Protein AF-A0A929A917-F1 (afdb_monomer_lite)

Foldseek 3Di:
DPQQQKKKWQFDPLLVVLCVVLQKDKAKFQPFHQDPRITIWHWDWWFADPVVRWIKTWTAIWMWIDDDQKIKTWGGWMWGPLDPFTFIWTWIDILQRTQDTDRFWTWDDWDWDWDDDDQKIKTKTWFIFTWGAQVNQLVVCVRSVHNSGHGRHGRGIMIGTFMARNQQRITDDPPPPPRPDDDWKKKFQFDPVQVVLCVVLVKDKDKFQPWDQDPRMTIWIWDAKGADVVVRWIKTWTAIWMWIDDDQKIKTWGTWIFTCSPQGTFIWTWIDISNHTDDTDGFWHWDFPDWDWDDDPFWIWIKTFFIWTWGAQVNQVVVCVRSVHNRGHTRHTGGGMIIGITHGGDDDDDDDDDDDDDDDDDADPAPFFKKKWQFDPQQVVLCVVLVKDKAKFDPWGQDPRMIMWAWQAKEADPVVGWIKTWTAIWMWIDHDQKIKTWGTWIWTPQDDFTFIWTWIDISQRTADIDGFWGKRFNDWDWDDDPWWIWTWTWFIWTFGAQVNQVVVCVRSVHNSHHGRHTGGGMITGGTYGFLAPDDDDDDDPPDDPDDDDDDDDPPDDDPPPPDQGKWKWDQAWKKKWQFDPLNVVLLVVLQKDKAKFQPWHQDPRITIWGWGIWIDDPVVRWIKTWTAIFMWIDDDQKIKTWGTWIFGPNDDFTFIWTWIDINRGTNDTDRFWGWDFPDWDWDDDPPWIKIKTFFIWTFGAQVNQVVVCVRSVHNRGHGRHTGGTMITTITID

Radius of gyration: 29.8 Å; chains: 1; bounding box: 70×71×94 Å

Sequence (733 aa):
MSTSNVTSVALSSEFVDALTLLDVEASGFGGTEIVDGVADFGITGGAIDLDDTSLEVIHSGGLTFQAGETAVDLTDFVISNLGDRALLSGVIAVNDNVLARLPLFELAGGDLAAAEEGDLTTIDLTDVDVNLTPISAIALNLVFGVTAFSSGFTIGTAAVDTAVDTATEDILLGATAAAEQPSGATTVAFSTALVEALDSLGVQVEGFGGTAIEDGAAAFQITGGAADLEDTQVEITHAGGLTFSAGDTAVTLSDFVVSNLVGGAGLTGLVTVNGDLVARVPLFALEISGVAATPTDDLTNLDLTDVNVTLTDIAAGALNDAFGVDAFQGGFSIGTAVVDAFVETATGDVLGVPAAAPEPMEPPTDPMGATTVALSSDLVDALTALGVEASGFGESTIQDGAIAFGITGGAADLTDTEVEIIHSGGLTLTAGDTEVTLTDFVISNVGDAPTLSGLVTVNGDLVTRATLFDLQIGGLEAIATDDLTNLDLTDVAVTLSGDAAEVLNQVFEVTAFTEGFSIGTAAVDAFVETATGDVLGMPTSTDATVADAPEMDASLFDTDMDRAATLDVAQAGDTSVDLSNDLLHALRSLGVNASGFGGTEITDGVADFLITGGAADLAQTEVEIIHSGGLSLQAGDTTVNLSDFIISNVGDDATLSGLVTVNGDLLTRASLFDLEVGGVETSAAGDRTNLELDHVRVSLTGDAATVLNQVFDVSAFTAGFNIGTAEVDALVG

pLDDT: mean 77.55, std 15.72, range [21.75, 94.75]

Structure (mmCIF, N/CA/C/O backbone):
data_AF-A0A929A917-F1
#
_entry.id   AF-A0A929A917-F1
#
loop_
_atom_site.group_PDB
_atom_site.id
_atom_site.type_symbol
_atom_site.label_atom_id
_atom_site.label_alt_id
_atom_site.label_comp_id
_atom_site.label_asym_id
_atom_site.label_entity_id
_atom_site.label_seq_id
_atom_site.pdbx_PDB_ins_code
_atom_site.Cartn_x
_atom_site.Cartn_y
_atom_site.Cartn_z
_atom_site.occupancy
_atom_site.B_iso_or_equiv
_atom_site.auth_seq_id
_atom_site.auth_comp_id
_atom_site.auth_asym_id
_atom_site.auth_atom_id
_atom_site.pdbx_PDB_model_num
ATOM 1 N N . MET A 1 1 ? -21.702 11.425 -36.920 1.00 39.97 1 MET A N 1
ATOM 2 C CA . MET A 1 1 ? -22.876 11.909 -36.155 1.00 39.97 1 MET A CA 1
ATOM 3 C C . MET A 1 1 ? -22.374 12.991 -35.196 1.00 39.97 1 MET A C 1
ATOM 5 O O . MET A 1 1 ? -21.237 13.400 -35.386 1.00 39.97 1 MET A O 1
ATOM 9 N N . SER A 1 2 ? -23.172 13.549 -34.280 1.00 39.06 2 SER A N 1
ATOM 10 C CA . SER A 1 2 ? -22.576 14.297 -33.157 1.00 39.06 2 SER A CA 1
ATOM 11 C C . SER A 1 2 ? -22.003 13.227 -32.241 1.00 39.06 2 SER A C 1
ATOM 13 O O . SER A 1 2 ? -22.800 12.538 -31.626 1.00 39.06 2 SER A O 1
ATOM 15 N N . THR A 1 3 ? -20.693 12.993 -32.268 1.00 51.78 3 THR A N 1
ATOM 16 C CA . THR A 1 3 ? -20.035 12.100 -31.308 1.00 51.78 3 THR A CA 1
ATOM 17 C C . THR A 1 3 ? -20.047 12.844 -29.981 1.00 51.78 3 THR A C 1
ATOM 19 O O . THR A 1 3 ? -19.330 13.833 -29.808 1.00 51.78 3 THR A O 1
ATOM 22 N N . SER A 1 4 ? -20.994 12.504 -29.111 1.00 63.69 4 SER A N 1
ATOM 23 C CA . SER A 1 4 ? -20.974 13.001 -27.742 1.00 63.69 4 SER A CA 1
ATOM 24 C C . SER A 1 4 ? -19.894 12.214 -27.031 1.00 63.69 4 SER A C 1
ATOM 26 O O . SER A 1 4 ? -20.168 11.089 -26.665 1.00 63.69 4 SER A O 1
ATOM 28 N N . ASN A 1 5 ? -18.695 12.784 -26.883 1.00 81.62 5 ASN A N 1
ATOM 29 C CA . ASN A 1 5 ? -17.612 12.220 -26.068 1.00 81.62 5 ASN A CA 1
ATOM 30 C C . ASN A 1 5 ? -18.032 12.249 -24.591 1.00 81.62 5 ASN A C 1
ATOM 32 O O . ASN A 1 5 ? -17.639 13.143 -23.840 1.00 81.62 5 ASN A O 1
ATOM 36 N N . VAL A 1 6 ? -18.931 11.343 -24.220 1.00 85.81 6 VAL A N 1
ATOM 37 C CA . VAL A 1 6 ? -19.657 11.347 -22.952 1.00 85.81 6 VAL A CA 1
ATOM 38 C C . VAL A 1 6 ? -19.814 9.912 -22.468 1.00 85.81 6 VAL A C 1
ATOM 40 O O . VAL A 1 6 ? -20.099 8.994 -23.236 1.00 85.81 6 VAL A O 1
ATOM 43 N N . THR A 1 7 ? -19.649 9.728 -21.165 1.00 88.44 7 THR A N 1
ATOM 44 C CA . THR A 1 7 ? -20.102 8.537 -20.452 1.00 88.44 7 THR A CA 1
ATOM 45 C C . THR A 1 7 ? -21.356 8.884 -19.666 1.00 88.44 7 THR A C 1
ATOM 47 O O . THR A 1 7 ? -21.321 9.744 -18.793 1.00 88.44 7 THR A O 1
ATOM 50 N N . SER A 1 8 ? -22.463 8.220 -19.972 1.00 90.62 8 SER A N 1
ATOM 51 C CA . SER A 1 8 ? -23.751 8.423 -19.310 1.00 90.62 8 SER A CA 1
ATOM 52 C C . SER A 1 8 ? -24.007 7.302 -18.314 1.00 90.62 8 SER A C 1
ATOM 54 O O . SER A 1 8 ? -23.982 6.133 -18.691 1.00 90.62 8 SER A O 1
ATOM 56 N N . VAL A 1 9 ? -24.317 7.626 -17.060 1.00 92.69 9 VAL A N 1
ATOM 57 C CA . VAL A 1 9 ? -24.683 6.652 -16.022 1.00 92.69 9 VAL A CA 1
ATOM 58 C C . VAL A 1 9 ? -26.135 6.856 -15.618 1.00 92.69 9 VAL A C 1
ATOM 60 O O . VAL A 1 9 ? -26.488 7.846 -14.980 1.00 92.69 9 VAL A O 1
ATOM 63 N N . ALA A 1 10 ? -26.992 5.899 -15.971 1.00 93.81 10 ALA A N 1
ATOM 64 C CA . ALA A 1 10 ? -28.378 5.871 -15.524 1.00 93.81 10 ALA A CA 1
ATOM 65 C C . ALA A 1 10 ? -28.451 5.283 -14.110 1.00 93.81 10 ALA A C 1
ATOM 67 O O . ALA A 1 10 ? -28.261 4.078 -13.928 1.00 93.81 10 ALA A O 1
ATOM 68 N N . LEU A 1 11 ? -28.734 6.123 -13.114 1.00 93.38 11 LEU A N 1
ATOM 69 C CA . LEU A 1 11 ? -28.810 5.718 -11.713 1.00 93.38 11 LEU A CA 1
ATOM 70 C C . LEU A 1 11 ? -29.965 4.733 -11.491 1.00 93.38 11 LEU A C 1
ATOM 72 O O . LEU A 1 11 ? -31.091 4.933 -11.960 1.00 93.38 11 LEU A O 1
ATOM 76 N N . SER A 1 12 ? -29.693 3.655 -10.758 1.00 94.75 12 SER A N 1
ATOM 77 C CA . SER A 1 12 ? -30.677 2.619 -10.470 1.00 94.75 12 SER A CA 1
ATOM 78 C C . SER A 1 12 ? -31.755 3.162 -9.529 1.00 94.75 12 SER A C 1
ATOM 80 O O . SER A 1 12 ? -31.490 3.962 -8.630 1.00 94.75 12 SER A O 1
ATOM 82 N N . SER A 1 13 ? -33.002 2.712 -9.700 1.00 92.56 13 SER A N 1
ATOM 83 C CA . SER A 1 13 ? -34.079 3.124 -8.791 1.00 92.56 13 SER A CA 1
ATOM 84 C C . SER A 1 13 ? -33.812 2.692 -7.350 1.00 92.56 13 SER A C 1
ATOM 86 O O . SER A 1 13 ? -34.217 3.385 -6.429 1.00 92.56 13 SER A O 1
ATOM 88 N N . GLU A 1 14 ? -33.119 1.566 -7.155 1.00 92.75 14 GLU A N 1
ATOM 89 C CA . GLU A 1 14 ? -32.731 1.083 -5.827 1.00 92.75 14 GLU A CA 1
ATOM 90 C C . GLU A 1 14 ? -31.712 2.015 -5.166 1.00 92.75 14 GLU A C 1
ATOM 92 O O . GLU A 1 14 ? -31.843 2.315 -3.981 1.00 92.75 14 GLU A O 1
ATOM 97 N N . PHE A 1 15 ? -30.747 2.531 -5.933 1.00 91.81 15 PHE A N 1
ATOM 98 C CA . PHE A 1 15 ? -29.788 3.515 -5.443 1.00 91.81 15 PHE A CA 1
ATOM 99 C C . PHE A 1 15 ? -30.467 4.839 -5.090 1.00 91.81 15 PHE A C 1
ATOM 101 O O . PHE A 1 15 ? -30.288 5.351 -3.988 1.00 91.81 15 PHE A O 1
ATOM 108 N N . VAL A 1 16 ? -31.323 5.358 -5.973 1.00 91.81 16 VAL A N 1
ATOM 109 C CA . VAL A 1 16 ? -32.070 6.602 -5.722 1.00 91.81 16 VAL A CA 1
ATOM 110 C C . VAL A 1 16 ? -33.004 6.467 -4.511 1.00 91.81 16 VAL A C 1
ATOM 112 O O . VAL A 1 16 ? -33.104 7.391 -3.699 1.00 91.81 16 VAL A O 1
ATOM 115 N N . ASP A 1 17 ? -33.665 5.317 -4.350 1.00 91.19 17 ASP A N 1
ATOM 116 C CA . ASP A 1 17 ? -34.510 5.029 -3.188 1.00 91.19 17 ASP A CA 1
ATOM 117 C C . ASP A 1 17 ? -33.680 4.947 -1.894 1.00 91.19 17 ASP A C 1
ATOM 119 O O . ASP A 1 17 ? -34.121 5.454 -0.859 1.00 91.19 17 ASP A O 1
ATOM 123 N N . ALA A 1 18 ? -32.480 4.354 -1.944 1.00 88.19 18 ALA A N 1
ATOM 124 C CA . ALA A 1 18 ? -31.548 4.326 -0.819 1.00 88.19 18 ALA A CA 1
ATOM 125 C C . ALA A 1 18 ? -31.106 5.741 -0.421 1.00 88.19 18 ALA A C 1
ATOM 127 O O . ALA A 1 18 ? -31.257 6.101 0.742 1.00 88.19 18 ALA A O 1
ATOM 128 N N . LEU A 1 19 ? -30.667 6.575 -1.369 1.00 89.62 19 LEU A N 1
ATOM 129 C CA . LEU A 1 19 ? -30.297 7.971 -1.097 1.00 89.62 19 LEU A CA 1
ATOM 130 C C . LEU A 1 19 ? -31.463 8.757 -0.481 1.00 89.62 19 LEU A C 1
ATOM 132 O O . LEU A 1 19 ? -31.312 9.409 0.549 1.00 89.62 19 LEU A O 1
ATOM 136 N N . THR A 1 20 ? -32.667 8.599 -1.038 1.00 91.69 20 THR A N 1
ATOM 137 C CA . THR A 1 20 ? -33.879 9.255 -0.524 1.00 91.69 20 THR A CA 1
ATOM 138 C C . THR A 1 20 ? -34.223 8.807 0.899 1.00 91.69 20 THR A C 1
ATOM 140 O O . THR A 1 20 ? -34.667 9.613 1.716 1.00 91.69 20 THR A O 1
ATOM 143 N N . LEU A 1 21 ? -34.051 7.520 1.218 1.00 90.25 21 LEU A N 1
ATOM 144 C CA . LEU A 1 21 ? -34.291 6.991 2.564 1.00 90.25 21 LEU A CA 1
ATOM 145 C C . LEU A 1 21 ? -33.314 7.577 3.592 1.00 90.25 21 LEU A C 1
ATOM 147 O O . LEU A 1 21 ? -33.674 7.706 4.764 1.00 90.25 21 LEU A O 1
ATOM 151 N N . LEU A 1 22 ? -32.107 7.907 3.142 1.00 87.12 22 LEU A N 1
ATOM 152 C CA . LEU A 1 22 ? -31.017 8.434 3.952 1.00 87.12 22 LEU A CA 1
ATOM 153 C C . LEU A 1 22 ? -30.974 9.965 4.010 1.00 87.12 22 LEU A C 1
ATOM 155 O O . LEU A 1 22 ? -30.123 10.501 4.709 1.00 87.12 22 LEU A O 1
ATOM 159 N N . ASP A 1 23 ? -31.896 10.654 3.329 1.00 92.06 23 ASP A N 1
ATOM 160 C CA . ASP A 1 23 ? -31.888 12.119 3.191 1.00 92.06 23 ASP A CA 1
ATOM 161 C C . ASP A 1 23 ? -30.589 12.637 2.537 1.00 92.06 23 ASP A C 1
ATOM 163 O O . ASP A 1 23 ? -30.064 13.686 2.905 1.00 92.06 23 ASP A O 1
ATOM 167 N N . VAL A 1 24 ? -30.065 11.866 1.574 1.00 90.81 24 VAL A N 1
ATOM 168 C CA . VAL A 1 24 ? -28.891 12.210 0.764 1.00 90.81 24 VAL A CA 1
ATOM 169 C C . VAL A 1 24 ? -29.366 12.752 -0.587 1.00 90.81 24 VAL A C 1
ATOM 171 O O . VAL A 1 24 ? -30.091 12.073 -1.320 1.00 90.81 24 VAL A O 1
ATOM 174 N N . GLU A 1 25 ? -28.946 13.962 -0.938 1.00 90.25 25 GLU A N 1
ATOM 175 C CA . GLU A 1 25 ? -29.154 14.562 -2.255 1.00 90.25 25 GLU A CA 1
ATOM 176 C C . GLU A 1 25 ? -27.944 14.272 -3.154 1.00 90.25 25 GLU A C 1
ATOM 178 O O . GLU A 1 25 ? -26.805 14.468 -2.745 1.00 90.25 25 GLU A O 1
ATOM 183 N N . ALA A 1 26 ? -28.185 13.798 -4.379 1.00 91.06 26 ALA A N 1
ATOM 184 C CA . ALA A 1 26 ? -27.140 13.637 -5.389 1.00 91.06 26 ALA A CA 1
ATOM 185 C C . ALA A 1 26 ? -27.225 14.766 -6.423 1.00 91.06 26 ALA A C 1
ATOM 187 O O . ALA A 1 26 ? -28.295 15.018 -6.989 1.00 91.06 26 ALA A O 1
ATOM 188 N N . SER A 1 27 ? -26.095 15.405 -6.705 1.00 89.94 27 SER A N 1
ATOM 189 C CA . SER A 1 27 ? -25.934 16.405 -7.761 1.00 89.94 27 SER A CA 1
ATOM 190 C C . SER A 1 27 ? -24.682 16.123 -8.584 1.00 89.94 27 SER A C 1
ATOM 192 O O . SER A 1 27 ? -23.803 15.380 -8.162 1.00 89.94 27 SER A O 1
ATOM 194 N N . GLY A 1 28 ? -24.613 16.683 -9.789 1.00 85.50 28 GLY A N 1
ATOM 195 C CA . GLY A 1 28 ? -23.392 16.615 -10.583 1.00 85.50 28 GLY A CA 1
ATOM 196 C C . GLY A 1 28 ? -22.382 17.671 -10.135 1.00 85.50 28 GLY A C 1
ATOM 197 O O . GLY A 1 28 ? -22.771 18.749 -9.680 1.00 85.50 28 GLY A O 1
ATOM 198 N N . PHE A 1 29 ? -21.104 17.343 -10.285 1.00 79.62 29 PHE A N 1
ATOM 199 C CA . PHE A 1 29 ? -19.951 18.191 -9.992 1.00 79.62 29 PHE A CA 1
ATOM 200 C C . PHE A 1 29 ? -19.191 18.521 -11.291 1.00 79.62 29 PHE A C 1
ATOM 202 O O . PHE A 1 29 ? -19.242 17.746 -12.255 1.00 79.62 29 PHE A O 1
ATOM 209 N N . GLY A 1 30 ? -18.506 19.670 -11.348 1.00 69.81 30 GLY A N 1
ATOM 210 C CA . GLY A 1 30 ? -17.572 20.012 -12.433 1.00 69.81 30 GLY A CA 1
ATOM 211 C C . GLY A 1 30 ? -18.159 19.913 -13.849 1.00 69.81 30 GLY A C 1
ATOM 212 O O . GLY A 1 30 ? -17.549 19.335 -14.746 1.00 69.81 30 GLY A O 1
ATOM 213 N N . GLY A 1 31 ? -19.388 20.403 -14.049 1.00 72.50 31 GLY A N 1
ATOM 214 C CA . GLY A 1 31 ? -20.078 20.365 -15.348 1.00 72.50 31 GLY A CA 1
ATOM 215 C C . GLY A 1 31 ? -20.845 19.073 -15.654 1.00 72.50 31 GLY A C 1
ATOM 216 O O . GLY A 1 31 ? -21.479 18.990 -16.705 1.00 72.50 31 GLY A O 1
ATOM 217 N N . THR A 1 32 ? -20.852 18.097 -14.740 1.00 82.69 32 THR A N 1
ATOM 218 C CA . THR A 1 32 ? -21.754 16.936 -14.825 1.00 82.69 32 THR A CA 1
ATOM 219 C C . THR A 1 32 ? -23.192 17.396 -14.597 1.00 82.69 32 THR A C 1
ATOM 221 O O . THR A 1 32 ? -23.505 18.012 -13.577 1.00 82.69 32 THR A O 1
ATOM 224 N N . GLU A 1 33 ? -24.094 17.088 -15.525 1.00 82.88 33 GLU A N 1
ATOM 225 C CA . GLU A 1 33 ? -25.529 17.312 -15.342 1.00 82.88 33 GLU A CA 1
ATOM 226 C C . GLU A 1 33 ? -26.219 15.987 -14.999 1.00 82.88 33 GLU A C 1
ATOM 228 O O . GLU A 1 33 ? -26.009 14.979 -15.672 1.00 82.88 33 GLU A O 1
ATOM 233 N N . ILE A 1 34 ? -27.074 15.992 -13.967 1.00 87.94 34 ILE A N 1
ATOM 234 C CA . ILE A 1 34 ? -27.977 14.870 -13.678 1.00 87.94 34 ILE A CA 1
ATOM 235 C C . ILE A 1 34 ? -29.370 15.222 -14.204 1.00 87.94 34 ILE A C 1
ATOM 237 O O . ILE A 1 34 ? -30.097 16.017 -13.600 1.00 87.94 34 ILE A O 1
ATOM 241 N N . VAL A 1 35 ? -29.765 14.623 -15.328 1.00 89.00 35 VAL A N 1
ATOM 242 C CA . VAL A 1 35 ? -31.059 14.865 -15.983 1.00 89.00 35 VAL A CA 1
ATOM 243 C C . VAL A 1 35 ? -31.855 13.569 -16.044 1.00 89.00 35 VAL A C 1
ATOM 245 O O . VAL A 1 35 ? -31.395 12.563 -16.568 1.00 89.00 35 VAL A O 1
ATOM 248 N N . ASP A 1 36 ? -33.072 13.584 -15.494 1.00 89.00 36 ASP A N 1
ATOM 249 C CA . ASP A 1 36 ? -33.972 12.419 -15.457 1.00 89.00 36 ASP A CA 1
ATOM 250 C C . ASP A 1 36 ? -33.321 11.138 -14.873 1.00 89.00 36 ASP A C 1
ATOM 252 O O . ASP A 1 36 ? -33.679 10.021 -15.247 1.00 89.00 36 ASP A O 1
ATOM 256 N N . GLY A 1 37 ? -32.391 11.302 -13.921 1.00 88.44 37 GLY A N 1
ATOM 257 C CA . GLY A 1 37 ? -31.666 10.205 -13.267 1.00 88.44 37 GLY A CA 1
ATOM 258 C C . GLY A 1 37 ? -30.452 9.688 -14.044 1.00 88.44 37 GLY A C 1
ATOM 259 O O . GLY A 1 37 ? -29.907 8.653 -13.674 1.00 88.44 37 GLY A O 1
ATOM 260 N N . VAL A 1 38 ? -30.034 10.383 -15.103 1.00 91.44 38 VAL A N 1
ATOM 261 C CA . VAL A 1 38 ? -28.824 10.079 -15.874 1.00 91.44 38 VAL A CA 1
ATOM 262 C C . VAL A 1 38 ? -27.774 11.144 -15.588 1.00 91.44 38 VAL A C 1
ATOM 264 O O . VAL A 1 38 ? -28.068 12.326 -15.747 1.00 91.44 38 VAL A O 1
ATOM 267 N N . ALA A 1 39 ? -26.589 10.725 -15.147 1.00 91.19 39 ALA A N 1
ATOM 268 C CA . ALA A 1 39 ? -25.420 11.581 -14.978 1.00 91.19 39 ALA A CA 1
ATOM 269 C C . ALA A 1 39 ? -24.518 11.478 -16.214 1.00 91.19 39 ALA A C 1
ATOM 271 O O . ALA A 1 39 ? -24.110 10.373 -16.568 1.00 91.19 39 ALA A O 1
ATOM 272 N N . ASP A 1 40 ? -24.215 12.607 -16.853 1.00 90.38 40 ASP A N 1
ATOM 273 C CA . ASP A 1 40 ? -23.374 12.664 -18.053 1.00 90.38 40 ASP A CA 1
ATOM 274 C C . ASP A 1 40 ? -21.978 13.215 -17.724 1.00 90.38 40 ASP A C 1
ATOM 276 O O . ASP A 1 40 ? -21.830 14.389 -17.383 1.00 90.38 40 ASP A O 1
ATOM 280 N N . PHE A 1 41 ? -20.953 12.373 -17.868 1.00 87.06 41 PHE A N 1
ATOM 281 C CA . PHE A 1 41 ? -19.544 12.707 -17.655 1.00 87.06 41 PHE A CA 1
ATOM 282 C C . PHE A 1 41 ? -18.852 12.974 -18.990 1.00 87.06 41 PHE A C 1
ATOM 284 O O . PHE A 1 41 ? -18.847 12.114 -19.873 1.00 87.06 41 PHE A O 1
ATOM 291 N N . GLY A 1 42 ? -18.248 14.151 -19.152 1.00 84.69 42 GLY A N 1
ATOM 292 C CA . GLY A 1 42 ? -17.468 14.465 -20.352 1.00 84.69 42 GLY A CA 1
ATOM 293 C C . GLY A 1 42 ? -16.187 13.634 -20.409 1.00 84.69 42 GLY A C 1
ATOM 294 O O . GLY A 1 42 ? -15.511 13.507 -19.397 1.00 84.69 42 GLY A O 1
ATOM 295 N N . ILE A 1 43 ? -15.843 13.080 -21.571 1.00 83.38 43 ILE A N 1
ATOM 296 C CA . ILE A 1 43 ? -14.578 12.358 -21.781 1.00 83.38 43 ILE A CA 1
ATOM 297 C C . ILE A 1 43 ? -13.500 13.361 -22.202 1.00 83.38 43 ILE A C 1
ATOM 299 O O . ILE A 1 43 ? -13.675 14.093 -23.183 1.00 83.38 43 ILE A O 1
ATOM 303 N N . THR A 1 44 ? -12.392 13.382 -21.466 1.00 77.12 44 THR A N 1
ATOM 304 C CA . THR A 1 44 ? -11.277 14.329 -21.623 1.00 77.12 44 THR A CA 1
ATOM 305 C C . THR A 1 44 ? -9.976 13.696 -22.093 1.00 77.12 44 THR A C 1
ATOM 307 O O . THR A 1 44 ? -9.089 14.443 -22.496 1.00 77.12 44 THR A O 1
ATOM 310 N N . GLY A 1 45 ? -9.867 12.368 -22.102 1.00 78.12 45 GLY A N 1
ATOM 311 C CA . GLY A 1 45 ? -8.683 11.658 -22.592 1.00 78.12 45 GLY A CA 1
ATOM 312 C C . GLY A 1 45 ? -8.827 10.141 -22.510 1.00 78.12 45 GLY A C 1
ATOM 313 O O . GLY A 1 45 ? -9.910 9.632 -22.193 1.00 78.12 45 GLY A O 1
ATOM 314 N N . GLY A 1 46 ? -7.726 9.438 -22.765 1.00 80.44 46 GLY A N 1
ATOM 315 C CA . GLY A 1 46 ? -7.621 7.983 -22.692 1.00 80.44 46 GLY A CA 1
ATOM 316 C C . GLY A 1 46 ? -7.302 7.292 -24.022 1.00 80.44 46 GLY A C 1
ATOM 317 O O . GLY A 1 46 ? -7.468 7.865 -25.094 1.00 80.44 46 GLY A O 1
ATOM 318 N N . ALA A 1 47 ? -6.892 6.026 -23.945 1.00 81.00 47 ALA A N 1
ATOM 319 C CA . ALA A 1 47 ? -6.473 5.209 -25.086 1.00 81.00 47 ALA A CA 1
ATOM 320 C C . ALA A 1 47 ? -7.186 3.854 -25.098 1.00 81.00 47 ALA A C 1
ATOM 322 O O . ALA A 1 47 ? -7.643 3.376 -24.057 1.00 81.00 47 ALA A O 1
ATOM 323 N N . ILE A 1 48 ? -7.296 3.239 -26.278 1.00 80.88 48 ILE A N 1
ATOM 324 C CA . ILE A 1 48 ? -8.013 1.975 -26.481 1.00 80.88 48 ILE A CA 1
ATOM 325 C C . ILE A 1 48 ? -7.266 1.112 -27.494 1.00 80.88 48 ILE A C 1
ATOM 327 O O . ILE A 1 48 ? -7.237 1.456 -28.672 1.00 80.88 48 ILE A O 1
ATOM 331 N N . ASP A 1 49 ? -6.781 -0.047 -27.058 1.00 80.00 49 ASP A N 1
ATOM 332 C CA . ASP A 1 49 ? -6.273 -1.102 -27.934 1.00 80.00 49 ASP A CA 1
ATOM 333 C C . ASP A 1 49 ? -7.455 -1.912 -28.490 1.00 80.00 49 ASP A C 1
ATOM 335 O O . ASP A 1 49 ? -8.245 -2.541 -27.768 1.00 80.00 49 ASP A O 1
ATOM 339 N N . LEU A 1 50 ? -7.621 -1.868 -29.810 1.00 76.31 50 LEU A N 1
ATOM 340 C CA . LEU A 1 50 ? -8.737 -2.532 -30.484 1.00 76.31 50 LEU A CA 1
ATOM 341 C C . LEU A 1 50 ? -8.510 -4.040 -30.677 1.00 76.31 50 LEU A C 1
ATOM 343 O O . LEU A 1 50 ? -9.478 -4.766 -30.940 1.00 76.31 50 LEU A O 1
ATOM 347 N N . ASP A 1 51 ? -7.270 -4.514 -30.564 1.00 76.25 51 ASP A N 1
ATOM 348 C CA . ASP A 1 51 ? -6.888 -5.907 -30.776 1.00 76.25 51 ASP A CA 1
ATOM 349 C C . ASP A 1 51 ? -7.127 -6.763 -29.525 1.00 76.25 51 ASP A C 1
ATOM 351 O O . ASP A 1 51 ? -7.566 -7.917 -29.650 1.00 76.25 51 ASP A O 1
ATOM 355 N N . ASP A 1 52 ? -6.898 -6.216 -28.329 1.00 76.38 52 ASP A N 1
ATOM 356 C CA . ASP A 1 52 ? -7.096 -6.930 -27.061 1.00 76.38 52 ASP A CA 1
ATOM 357 C C . ASP A 1 52 ? -8.203 -6.364 -26.159 1.00 76.38 52 ASP A C 1
ATOM 359 O O . ASP A 1 52 ? -8.532 -6.973 -25.137 1.00 76.38 52 ASP A O 1
ATOM 363 N N . THR A 1 53 ? -8.868 -5.289 -26.597 1.00 76.12 53 THR A N 1
ATOM 364 C CA . THR A 1 53 ? -9.945 -4.573 -25.890 1.00 76.12 53 THR A CA 1
ATOM 365 C C . THR A 1 53 ? -9.509 -3.889 -24.596 1.00 76.12 53 THR A C 1
ATOM 367 O O . THR A 1 53 ? -10.371 -3.486 -23.806 1.00 76.12 53 THR A O 1
ATOM 370 N N . SER A 1 54 ? -8.203 -3.754 -24.363 1.00 79.31 54 SER A N 1
ATOM 371 C CA . SER A 1 54 ? -7.677 -2.947 -23.273 1.00 79.31 54 SER A CA 1
ATOM 372 C C . SER A 1 54 ? -7.952 -1.466 -23.541 1.00 79.31 54 SER A C 1
ATOM 374 O O . SER A 1 54 ? -7.939 -0.981 -24.670 1.00 79.31 54 SER A O 1
ATOM 376 N N . LEU A 1 55 ? -8.333 -0.748 -22.496 1.00 84.94 55 LEU A N 1
ATOM 377 C CA . LEU A 1 55 ? -8.779 0.625 -22.572 1.00 84.94 55 LEU A CA 1
ATOM 378 C C . LEU A 1 55 ? -8.563 1.347 -21.263 1.00 84.94 55 LEU A C 1
ATOM 380 O O . LEU A 1 55 ? -8.644 0.791 -20.160 1.00 84.94 55 LEU A O 1
ATOM 384 N N . GLU A 1 56 ? -8.426 2.647 -21.422 1.00 83.81 56 GLU A N 1
ATOM 385 C CA . GLU A 1 56 ? -8.532 3.598 -20.353 1.00 83.81 56 GLU A CA 1
ATOM 386 C C . GLU A 1 56 ? -9.234 4.857 -20.848 1.00 83.81 56 GLU A C 1
ATOM 388 O O . GLU A 1 56 ? -8.970 5.324 -21.949 1.00 83.81 56 GLU A O 1
ATOM 393 N N . VAL A 1 57 ? -10.153 5.400 -20.055 1.00 85.44 57 VAL A N 1
ATOM 394 C CA . VAL A 1 57 ? -10.941 6.588 -20.401 1.00 85.44 57 VAL A CA 1
ATOM 395 C C . VAL A 1 57 ? -10.904 7.541 -19.223 1.00 85.44 57 VAL A C 1
ATOM 397 O O . VAL A 1 57 ? -11.226 7.145 -18.104 1.00 85.44 57 VAL A O 1
ATOM 400 N N . ILE A 1 58 ? -10.532 8.788 -19.486 1.00 82.44 58 ILE A N 1
ATOM 401 C CA . ILE A 1 58 ? -10.457 9.855 -18.490 1.00 82.44 58 ILE A CA 1
ATOM 402 C C . ILE A 1 58 ? -11.649 10.779 -18.680 1.00 82.44 58 ILE A C 1
ATOM 404 O O . ILE A 1 58 ? -12.006 11.132 -19.811 1.00 82.44 58 ILE A O 1
ATOM 408 N N . HIS A 1 59 ? -12.254 11.185 -17.571 1.00 85.00 59 HIS A N 1
ATOM 409 C CA . HIS A 1 59 ? -13.430 12.038 -17.562 1.00 85.00 59 HIS A CA 1
ATOM 410 C C . HIS A 1 59 ? -13.171 13.361 -16.844 1.00 85.00 59 HIS A C 1
ATOM 412 O O . HIS A 1 59 ? -12.343 13.461 -15.943 1.00 85.00 59 HIS A O 1
ATOM 418 N N . SER A 1 60 ? -13.946 14.374 -17.219 1.00 78.69 60 SER A N 1
ATOM 419 C CA . SER A 1 60 ? -14.158 15.592 -16.437 1.00 78.69 60 SER A CA 1
ATOM 420 C C . SER A 1 60 ? -15.449 15.506 -15.632 1.00 78.69 60 SER A C 1
ATOM 422 O O . SER A 1 60 ? -16.427 14.896 -16.079 1.00 78.69 60 SER A O 1
ATOM 424 N N . GLY A 1 61 ? -15.488 16.243 -14.527 1.00 81.00 61 GLY A N 1
ATOM 425 C CA . GLY A 1 61 ? -16.663 16.367 -13.678 1.00 81.00 61 GLY A CA 1
ATOM 426 C C . GLY A 1 61 ? -16.700 15.315 -12.577 1.00 81.00 61 GLY A C 1
ATOM 427 O O . GLY A 1 61 ? -15.677 14.731 -12.221 1.00 81.00 61 GLY A O 1
ATOM 428 N N . GLY A 1 62 ? -17.880 15.110 -12.003 1.00 87.25 62 GLY A N 1
ATOM 429 C CA . GLY A 1 62 ? -18.029 14.284 -10.821 1.00 87.25 62 GLY A CA 1
ATOM 430 C C . GLY A 1 62 ? -19.463 14.144 -10.322 1.00 87.25 62 GLY A C 1
ATOM 431 O O . GLY A 1 62 ? -20.419 14.637 -10.929 1.00 87.25 62 GLY A O 1
ATOM 432 N N . LEU A 1 63 ? -19.608 13.487 -9.178 1.00 89.06 63 LEU A N 1
ATOM 433 C CA . LEU A 1 63 ? -20.851 13.394 -8.419 1.00 89.06 63 LEU A CA 1
ATOM 434 C C . LEU A 1 63 ? -20.635 13.936 -7.011 1.00 89.06 63 LEU A C 1
ATOM 436 O O . LEU A 1 63 ? -19.706 13.514 -6.332 1.00 89.06 63 LEU A O 1
ATOM 440 N N . THR A 1 64 ? -21.548 14.787 -6.560 1.00 88.38 64 THR A N 1
ATOM 441 C CA . THR A 1 64 ? -21.645 15.216 -5.166 1.00 88.38 64 THR A CA 1
ATOM 442 C C . THR A 1 64 ? -22.801 14.486 -4.501 1.00 88.38 64 THR A C 1
ATOM 444 O O . THR A 1 64 ? -23.926 14.493 -5.011 1.00 88.38 64 THR A O 1
ATOM 447 N N . PHE A 1 65 ? -22.551 13.900 -3.336 1.00 89.69 65 PHE A N 1
ATOM 448 C CA . PHE A 1 65 ? -23.569 13.348 -2.452 1.00 89.69 65 PHE A CA 1
ATOM 449 C C . PHE A 1 65 ? -23.607 14.155 -1.156 1.00 89.69 65 PHE A C 1
ATOM 451 O O . PHE A 1 65 ? -22.650 14.146 -0.384 1.00 89.69 65 PHE A O 1
ATOM 458 N N . GLN A 1 66 ? -24.716 14.842 -0.902 1.00 89.50 66 GLN A N 1
ATOM 459 C CA . GLN A 1 66 ? -24.865 15.743 0.234 1.00 89.50 66 GLN A CA 1
ATOM 460 C C . GLN A 1 66 ? -25.914 15.238 1.225 1.00 89.50 66 GLN A C 1
ATOM 462 O O . GLN A 1 66 ? -27.061 15.000 0.856 1.00 89.50 66 GLN A O 1
ATOM 467 N N . ALA A 1 67 ? -25.544 15.137 2.501 1.00 86.19 67 ALA A N 1
ATOM 468 C CA . ALA A 1 67 ? -26.443 14.814 3.605 1.00 86.19 67 ALA A CA 1
ATOM 469 C C . ALA A 1 67 ? -26.254 15.814 4.749 1.00 86.19 67 ALA A C 1
ATOM 471 O O . ALA A 1 67 ? -25.264 15.787 5.483 1.00 86.19 67 ALA A O 1
ATOM 472 N N . GLY A 1 68 ? -27.219 16.717 4.922 1.00 88.69 68 GLY A N 1
ATOM 473 C CA . GLY A 1 68 ? -27.110 17.780 5.920 1.00 88.69 68 GLY A CA 1
ATOM 474 C C . GLY A 1 68 ? -25.939 18.725 5.629 1.00 88.69 68 GLY A C 1
ATOM 475 O O . GLY A 1 68 ? -25.962 19.435 4.629 1.00 88.69 68 GLY A O 1
ATOM 476 N N . GLU A 1 69 ? -24.957 18.769 6.531 1.00 85.19 69 GLU A N 1
ATOM 477 C CA . GLU A 1 69 ? -23.738 19.585 6.380 1.00 85.19 69 GLU A CA 1
ATOM 478 C C . GLU A 1 69 ? -22.594 18.816 5.705 1.00 85.19 69 GLU A C 1
ATOM 480 O O . GLU A 1 69 ? -21.582 19.423 5.377 1.00 85.19 69 GLU A O 1
ATOM 485 N N . THR A 1 70 ? -22.758 17.508 5.485 1.00 81.50 70 THR A N 1
ATOM 486 C CA . THR A 1 70 ? -21.711 16.656 4.926 1.00 81.50 70 THR A CA 1
ATOM 487 C C . THR A 1 70 ? -21.859 16.527 3.414 1.00 81.50 70 THR A C 1
ATOM 489 O O . THR A 1 70 ? -22.932 16.145 2.942 1.00 81.50 70 THR A O 1
ATOM 492 N N . ALA A 1 71 ? -20.797 16.806 2.662 1.00 84.69 71 ALA A N 1
ATOM 493 C CA . ALA A 1 71 ? -20.708 16.592 1.219 1.00 84.69 71 ALA A CA 1
ATOM 494 C C . ALA A 1 71 ? -19.594 15.587 0.896 1.00 84.69 71 ALA A C 1
ATOM 496 O O . ALA A 1 71 ? -18.516 15.644 1.483 1.00 84.69 71 ALA A O 1
ATOM 497 N N . VAL A 1 72 ? -19.872 14.656 -0.015 1.00 84.19 72 VAL A N 1
ATOM 498 C CA . VAL A 1 72 ? -18.880 13.755 -0.613 1.00 84.19 72 VAL A CA 1
ATOM 499 C C . VAL A 1 72 ? -18.810 14.054 -2.090 1.00 84.19 72 VAL A C 1
ATOM 501 O O . VAL A 1 72 ? -19.796 13.826 -2.793 1.00 84.19 72 VAL A O 1
ATOM 504 N N . ASP A 1 73 ? -17.653 14.496 -2.551 1.00 84.50 73 ASP A N 1
ATOM 505 C CA . ASP A 1 73 ? -17.389 14.744 -3.957 1.00 84.50 73 ASP A CA 1
ATOM 506 C C . ASP A 1 73 ? -16.552 13.603 -4.523 1.00 84.50 73 ASP A C 1
ATOM 508 O O . ASP A 1 73 ? -15.524 13.217 -3.969 1.00 84.50 73 ASP A O 1
ATOM 512 N N . LEU A 1 74 ? -17.033 13.028 -5.618 1.00 87.00 74 LEU A N 1
ATOM 513 C CA . LEU A 1 74 ? -16.335 12.024 -6.405 1.00 87.00 74 LEU A CA 1
ATOM 514 C C . LEU A 1 74 ? -15.988 12.658 -7.748 1.00 87.00 74 LEU A C 1
ATOM 516 O O . LEU A 1 74 ? -16.897 12.892 -8.546 1.00 87.00 74 LEU A O 1
ATOM 520 N N . THR A 1 75 ? -14.715 12.942 -7.997 1.00 83.94 75 THR A N 1
ATOM 521 C CA . THR A 1 75 ? -14.251 13.693 -9.175 1.00 83.94 75 THR A CA 1
ATOM 522 C C . THR A 1 75 ? -13.179 12.935 -9.952 1.00 83.94 75 THR A C 1
ATOM 524 O O . THR A 1 75 ? -12.730 11.861 -9.544 1.00 83.94 75 THR A O 1
ATOM 527 N N . ASP A 1 76 ? -12.788 13.484 -11.107 1.00 77.00 76 ASP A N 1
ATOM 528 C CA . ASP A 1 76 ? -11.642 13.028 -11.909 1.00 77.00 76 ASP A CA 1
ATOM 529 C C . ASP A 1 76 ? -11.688 11.524 -12.204 1.00 77.00 76 ASP A C 1
ATOM 531 O O . ASP A 1 76 ? -10.739 10.760 -11.976 1.00 77.00 76 ASP A O 1
ATOM 535 N N . PHE A 1 77 ? -12.851 11.083 -12.677 1.00 86.50 77 PHE A N 1
ATOM 536 C CA . PHE A 1 77 ? -13.101 9.682 -12.949 1.00 86.50 77 PHE A CA 1
ATOM 537 C C . PHE A 1 77 ? -12.167 9.136 -14.034 1.00 86.50 77 PHE A C 1
ATOM 539 O O . PHE A 1 77 ? -11.914 9.777 -15.054 1.00 86.50 77 PHE A O 1
ATOM 546 N N . VAL A 1 78 ? -11.671 7.921 -13.804 1.00 83.88 78 VAL A N 1
ATOM 547 C CA . VAL A 1 78 ? -10.882 7.158 -14.769 1.00 83.88 78 VAL A CA 1
ATOM 548 C C . VAL A 1 78 ? -11.408 5.734 -14.827 1.00 83.88 78 VAL A C 1
ATOM 550 O O . VAL A 1 78 ? -11.346 5.000 -13.837 1.00 83.88 78 VAL A O 1
ATOM 553 N N . ILE A 1 79 ? -11.903 5.341 -15.996 1.00 87.31 79 ILE A N 1
ATOM 554 C CA . ILE A 1 79 ? -12.259 3.958 -16.316 1.00 87.31 79 ILE A CA 1
ATOM 555 C C . ILE A 1 79 ? -11.012 3.260 -16.847 1.00 87.31 79 ILE A C 1
ATOM 557 O O . ILE A 1 79 ? -10.404 3.766 -17.779 1.00 87.31 79 ILE A O 1
ATOM 561 N N . SER A 1 80 ? -10.659 2.095 -16.312 1.00 83.75 80 SER A N 1
ATOM 562 C CA . SER A 1 80 ? -9.533 1.287 -16.791 1.00 83.75 80 SER A CA 1
ATOM 563 C C . SER A 1 80 ? -9.873 -0.199 -16.726 1.00 83.75 80 SER A C 1
ATOM 565 O O . SER A 1 80 ? -10.453 -0.656 -15.740 1.00 83.75 80 SER A O 1
ATOM 567 N N . ASN A 1 81 ? -9.513 -0.966 -17.755 1.00 82.62 81 ASN A N 1
ATOM 568 C CA . ASN A 1 81 ? -9.537 -2.436 -17.727 1.00 82.62 81 ASN A CA 1
ATOM 569 C C . ASN A 1 81 ? -8.147 -3.047 -17.977 1.00 82.62 81 ASN A C 1
ATOM 571 O O . ASN A 1 81 ? -8.051 -4.212 -18.351 1.00 82.62 81 ASN A O 1
ATOM 575 N N . LEU A 1 82 ? -7.083 -2.266 -17.761 1.00 75.56 82 LEU A N 1
ATOM 576 C CA . LEU A 1 82 ? -5.699 -2.717 -17.937 1.00 75.56 82 LEU A CA 1
ATOM 577 C C . LEU A 1 82 ? -5.286 -3.787 -16.907 1.00 75.56 82 LEU A C 1
ATOM 579 O O . LEU A 1 82 ? -4.290 -4.479 -17.098 1.00 75.56 82 LEU A O 1
ATOM 583 N N . GLY A 1 83 ? -6.036 -3.917 -15.808 1.00 68.81 83 GLY A N 1
ATOM 584 C CA . GLY A 1 83 ? -5.866 -4.967 -14.802 1.00 68.81 83 GLY A CA 1
ATOM 585 C C . GLY A 1 83 ? -6.845 -6.135 -14.966 1.00 68.81 83 GLY A C 1
ATOM 586 O O . GLY A 1 83 ? -7.634 -6.201 -15.904 1.00 68.81 83 GLY A O 1
ATOM 587 N N . ASP A 1 84 ? -6.866 -7.040 -13.986 1.00 71.38 84 ASP A N 1
ATOM 588 C CA . ASP A 1 84 ? -7.727 -8.238 -14.006 1.00 71.38 84 ASP A CA 1
ATOM 589 C C . ASP A 1 84 ? -9.243 -7.934 -13.998 1.00 71.38 84 ASP A C 1
ATOM 591 O O . ASP A 1 84 ? -10.067 -8.832 -14.202 1.00 71.38 84 ASP A O 1
ATOM 595 N N . ARG A 1 85 ? -9.633 -6.682 -13.716 1.00 75.12 85 ARG A N 1
ATOM 596 C CA . ARG A 1 85 ? -11.024 -6.211 -13.639 1.00 75.12 85 ARG A CA 1
ATOM 597 C C . ARG A 1 85 ? -11.140 -4.800 -14.206 1.00 75.12 85 ARG A C 1
ATOM 599 O O . ARG A 1 85 ? -10.238 -3.986 -14.035 1.00 75.12 85 ARG A O 1
ATOM 606 N N . ALA A 1 86 ? -12.289 -4.502 -14.809 1.00 83.94 86 ALA A N 1
ATOM 607 C CA . ALA A 1 86 ? -12.632 -3.147 -15.219 1.00 83.94 86 ALA A CA 1
ATOM 608 C C . ALA A 1 86 ? -13.075 -2.328 -13.997 1.00 83.94 86 ALA A C 1
ATOM 610 O O . ALA A 1 86 ? -14.031 -2.687 -13.301 1.00 83.94 86 ALA A O 1
ATOM 611 N N . LEU A 1 87 ? -12.372 -1.234 -13.732 1.00 86.50 87 LEU A N 1
ATOM 612 C CA . LEU A 1 87 ? -12.583 -0.367 -12.580 1.00 86.50 87 LEU A CA 1
ATOM 613 C C . LEU A 1 87 ? -12.840 1.063 -13.040 1.00 86.50 87 LEU A C 1
ATOM 615 O O . LEU A 1 87 ? -12.229 1.546 -13.989 1.00 86.50 87 LEU A O 1
ATOM 619 N N . LEU A 1 88 ? -13.722 1.746 -12.323 1.00 88.12 88 LEU A N 1
ATOM 620 C CA . LEU A 1 88 ? -13.866 3.189 -12.360 1.00 88.12 88 LEU A CA 1
ATOM 621 C C . LEU A 1 88 ? -13.275 3.746 -11.070 1.00 88.12 88 LEU A C 1
ATOM 623 O O . LEU A 1 88 ? -13.841 3.558 -9.995 1.00 88.12 88 LEU A O 1
ATOM 627 N N . SER A 1 89 ? -12.124 4.396 -11.179 1.00 83.75 89 SER A N 1
ATOM 628 C CA . SER A 1 89 ? -11.480 5.108 -10.075 1.00 83.75 89 SER A CA 1
ATOM 629 C C . SER A 1 89 ? -11.828 6.590 -10.111 1.00 83.75 89 SER A C 1
ATOM 631 O O . SER A 1 89 ? -12.213 7.103 -11.157 1.00 83.75 89 SER A O 1
ATOM 633 N N . GLY A 1 90 ? -11.686 7.285 -8.992 1.00 83.62 90 GLY A N 1
ATOM 634 C CA . GLY A 1 90 ? -11.857 8.734 -8.921 1.00 83.62 90 GLY A CA 1
ATOM 635 C C . GLY A 1 90 ? -11.279 9.286 -7.629 1.00 83.62 90 GLY A C 1
ATOM 636 O O . GLY A 1 90 ? -10.994 8.523 -6.700 1.00 83.62 90 GLY A O 1
ATOM 637 N N . VAL A 1 91 ? -11.094 10.598 -7.591 1.00 79.38 91 VAL A N 1
ATOM 638 C CA . VAL A 1 91 ? -10.702 11.325 -6.385 1.00 79.38 91 VAL A CA 1
ATOM 639 C C . VAL A 1 91 ? -11.923 11.462 -5.488 1.00 79.38 91 VAL A C 1
ATOM 641 O O . VAL A 1 91 ? -13.008 11.801 -5.957 1.00 79.38 91 VAL A O 1
ATOM 644 N N . ILE A 1 92 ? -11.751 11.165 -4.203 1.00 80.12 92 ILE A N 1
ATOM 645 C CA . ILE A 1 92 ? -12.764 11.420 -3.181 1.00 80.12 92 ILE A CA 1
ATOM 646 C C . ILE A 1 92 ? -12.345 12.636 -2.375 1.00 80.12 92 ILE A C 1
ATOM 648 O O . ILE A 1 92 ? -11.248 12.647 -1.814 1.00 80.12 92 ILE A O 1
ATOM 652 N N . ALA A 1 93 ? -13.257 13.593 -2.239 1.00 76.19 93 ALA A N 1
ATOM 653 C CA . ALA A 1 93 ? -13.185 14.614 -1.211 1.00 76.19 93 ALA A CA 1
ATOM 654 C C . ALA A 1 93 ? -14.388 14.521 -0.263 1.00 76.19 93 ALA A C 1
ATOM 656 O O . ALA A 1 93 ? -15.504 14.196 -0.679 1.00 76.19 93 ALA A O 1
ATOM 657 N N . VAL A 1 94 ? -14.169 14.781 1.025 1.00 78.31 94 VAL A N 1
ATOM 658 C CA . VAL A 1 94 ? -15.238 14.854 2.031 1.00 78.31 94 VAL A CA 1
ATOM 659 C C . VAL A 1 94 ? -15.185 16.209 2.698 1.00 78.31 94 VAL A C 1
ATOM 661 O O . VAL A 1 94 ? -14.198 16.535 3.348 1.00 78.31 94 VAL A O 1
ATOM 664 N N . ASN A 1 95 ? -16.275 16.967 2.579 1.00 78.31 95 ASN A N 1
ATOM 665 C CA . ASN A 1 95 ? -16.342 18.361 3.008 1.00 78.31 95 ASN A CA 1
ATOM 666 C C . ASN A 1 95 ? -15.118 19.118 2.526 1.00 78.31 95 ASN A C 1
ATOM 668 O O . ASN A 1 95 ? -14.399 19.675 3.350 1.00 78.31 95 ASN A O 1
ATOM 672 N N . ASP A 1 96 ? -14.879 19.066 1.216 1.00 72.19 96 ASP A N 1
ATOM 673 C CA . ASP A 1 96 ? -13.779 19.770 0.573 1.00 72.19 96 ASP A CA 1
ATOM 674 C C . ASP A 1 96 ? -12.369 19.181 0.853 1.00 72.19 96 ASP A C 1
ATOM 676 O O . ASP A 1 96 ? -11.432 19.483 0.124 1.00 72.19 96 ASP A O 1
ATOM 680 N N . ASN A 1 97 ? -12.194 18.251 1.796 1.00 66.50 97 ASN A N 1
ATOM 681 C CA . ASN A 1 97 ? -10.881 17.646 2.060 1.00 66.50 97 ASN A CA 1
ATOM 682 C C . ASN A 1 97 ? -10.610 16.481 1.108 1.00 66.50 97 ASN A C 1
ATOM 684 O O . ASN A 1 97 ? -11.337 15.480 1.143 1.00 66.50 97 ASN A O 1
ATOM 688 N N . VAL A 1 98 ? -9.570 16.589 0.278 1.00 69.94 98 VAL A N 1
ATOM 689 C CA . VAL A 1 98 ? -9.181 15.522 -0.658 1.00 69.94 98 VAL A CA 1
ATOM 690 C C . VAL A 1 98 ? -8.544 14.383 0.130 1.00 69.94 98 VAL A C 1
ATOM 692 O O . VAL A 1 98 ? -7.559 14.576 0.833 1.00 69.94 98 VAL A O 1
ATOM 695 N N . LEU A 1 99 ? -9.109 13.183 0.007 1.00 65.06 99 LEU A N 1
ATOM 696 C CA . LEU A 1 99 ? -8.662 12.021 0.771 1.00 65.06 99 LEU A CA 1
ATOM 697 C C . LEU A 1 99 ? -7.692 11.156 -0.029 1.00 65.06 99 LEU A C 1
ATOM 699 O O . LEU A 1 99 ? -6.597 10.854 0.426 1.00 65.06 99 LEU A O 1
ATOM 703 N N . ALA A 1 100 ? -8.135 10.698 -1.201 1.00 65.69 100 ALA A N 1
ATOM 704 C CA . ALA A 1 100 ? -7.386 9.775 -2.043 1.00 65.69 100 ALA A CA 1
ATOM 705 C C . ALA A 1 100 ? -8.063 9.601 -3.406 1.00 65.69 100 ALA A C 1
ATOM 707 O O . ALA A 1 100 ? -9.265 9.842 -3.562 1.00 65.69 100 ALA A O 1
ATOM 708 N N . ARG A 1 101 ? -7.312 9.059 -4.369 1.00 80.50 101 ARG A N 1
ATOM 709 C CA . ARG A 1 101 ? -7.878 8.386 -5.542 1.00 80.50 101 ARG A CA 1
ATOM 710 C C . ARG A 1 101 ? -8.165 6.929 -5.188 1.00 80.50 101 ARG A C 1
ATOM 712 O O . ARG A 1 101 ? -7.241 6.170 -4.915 1.00 80.50 101 ARG A O 1
ATOM 719 N N . LEU A 1 102 ? -9.432 6.526 -5.224 1.00 73.81 102 LEU A N 1
ATOM 720 C CA . LEU A 1 102 ? -9.853 5.165 -4.874 1.00 73.81 102 LEU A CA 1
ATOM 721 C C . LEU A 1 102 ? -10.479 4.443 -6.075 1.00 73.81 102 LEU A C 1
ATOM 723 O O . LEU A 1 102 ? -11.048 5.092 -6.955 1.00 73.81 102 LEU A O 1
ATOM 727 N N . PRO A 1 103 ? -10.423 3.099 -6.134 1.00 79.50 103 PRO A N 1
ATOM 728 C CA . PRO A 1 103 ? -11.233 2.319 -7.063 1.00 79.50 103 PRO A CA 1
ATOM 729 C C . PRO A 1 103 ? -12.695 2.361 -6.601 1.00 79.50 103 PRO A C 1
ATOM 731 O O . PRO A 1 103 ? -13.095 1.655 -5.671 1.00 79.50 103 PRO A O 1
ATOM 734 N N . LEU A 1 104 ? -13.494 3.222 -7.232 1.00 82.19 104 LEU A N 1
ATOM 735 C CA . LEU A 1 104 ? -14.822 3.570 -6.741 1.00 82.19 104 LEU A CA 1
ATOM 736 C C . LEU A 1 104 ? -15.887 2.544 -7.117 1.00 82.19 104 LEU A C 1
ATOM 738 O O . LEU A 1 104 ? -16.725 2.125 -6.312 1.00 82.19 104 LEU A O 1
ATOM 742 N N . PHE A 1 105 ? -15.842 2.121 -8.373 1.00 90.12 105 PHE A N 1
ATOM 743 C CA . PHE A 1 105 ? -16.825 1.202 -8.908 1.00 90.12 105 PHE A CA 1
ATOM 744 C C . PHE A 1 105 ? -16.158 0.085 -9.687 1.00 90.12 105 PHE A C 1
ATOM 746 O O . PHE A 1 105 ? -15.193 0.287 -10.419 1.00 90.12 105 PHE A O 1
ATOM 753 N N . GLU A 1 106 ? -16.711 -1.106 -9.541 1.00 87.88 106 GLU A N 1
ATOM 754 C CA . GLU A 1 106 ? -16.443 -2.199 -10.447 1.00 87.88 106 GLU A CA 1
ATOM 755 C C . GLU A 1 106 ? -17.430 -2.142 -11.607 1.00 87.88 106 GLU A C 1
ATOM 757 O O . GLU A 1 106 ? -18.647 -2.042 -11.408 1.00 87.88 106 GLU A O 1
ATOM 762 N N . LEU A 1 107 ? -16.895 -2.244 -12.818 1.00 88.69 107 LEU A N 1
ATOM 763 C CA . LEU A 1 107 ? -17.674 -2.285 -14.041 1.00 88.69 107 LEU A CA 1
ATOM 764 C C . LEU A 1 107 ? -17.870 -3.743 -14.454 1.00 88.69 107 LEU A C 1
ATOM 766 O O . LEU A 1 107 ? -16.904 -4.487 -14.630 1.00 88.69 107 LEU A O 1
ATOM 770 N N . ALA A 1 108 ? -19.124 -4.164 -14.595 1.00 86.19 108 ALA A N 1
ATOM 771 C CA . ALA A 1 108 ? -19.457 -5.538 -14.951 1.00 86.19 108 ALA A CA 1
ATOM 772 C C . ALA A 1 108 ? -20.454 -5.603 -16.108 1.00 86.19 108 ALA A C 1
ATOM 774 O O . ALA A 1 108 ? -21.394 -4.820 -16.196 1.00 86.19 108 ALA A O 1
ATOM 775 N N . GLY A 1 109 ? -20.279 -6.598 -16.977 1.00 80.94 109 GLY A N 1
ATOM 776 C CA . GLY A 1 109 ? -21.153 -6.785 -18.131 1.00 80.94 109 GLY A CA 1
ATOM 777 C C . GLY A 1 109 ? -20.899 -5.771 -19.248 1.00 80.94 109 GLY A C 1
ATOM 778 O O . GLY A 1 109 ? -19.783 -5.289 -19.420 1.00 80.94 109 GLY A O 1
ATOM 779 N N . GLY A 1 110 ? -21.949 -5.502 -20.020 1.00 74.31 110 GLY A N 1
ATOM 780 C CA . GLY A 1 110 ? -21.924 -4.648 -21.200 1.00 74.31 110 GLY A CA 1
ATOM 781 C C . GLY A 1 110 ? -21.580 -5.356 -22.510 1.00 74.31 110 GLY A C 1
ATOM 782 O O . GLY A 1 110 ? -20.890 -6.377 -22.543 1.00 74.31 110 GLY A O 1
ATOM 783 N N . ASP A 1 111 ? -22.094 -4.796 -23.603 1.00 71.94 111 ASP A N 1
ATOM 784 C CA . ASP A 1 111 ? -21.755 -5.182 -24.972 1.00 71.94 111 ASP A CA 1
ATOM 785 C C . ASP A 1 111 ? -20.930 -4.051 -25.604 1.00 71.94 111 ASP A C 1
ATOM 787 O O . ASP A 1 111 ? -21.408 -2.920 -25.729 1.00 71.94 111 ASP A O 1
ATOM 791 N N . LEU A 1 112 ? -19.698 -4.366 -26.018 1.00 68.06 112 LEU A N 1
ATOM 792 C CA . LEU A 1 112 ? -18.856 -3.471 -26.810 1.00 68.06 112 LEU A CA 1
ATOM 793 C C . LEU A 1 112 ? -19.229 -3.592 -28.289 1.00 68.06 112 LEU A C 1
ATOM 795 O O . LEU A 1 112 ? -19.057 -4.648 -28.908 1.00 68.06 112 LEU A O 1
ATOM 799 N N . ALA A 1 113 ? -19.716 -2.500 -28.869 1.00 70.94 113 ALA A N 1
ATOM 800 C CA . ALA A 1 113 ? -19.910 -2.368 -30.302 1.00 70.94 113 ALA A CA 1
ATOM 801 C C . ALA A 1 113 ? -18.924 -1.337 -30.863 1.00 70.94 113 ALA A C 1
ATOM 803 O O . ALA A 1 113 ? -18.986 -0.156 -30.538 1.00 70.94 113 ALA A O 1
ATOM 804 N N . ALA A 1 114 ? -18.037 -1.792 -31.748 1.00 70.25 114 ALA A N 1
ATOM 805 C CA . ALA A 1 114 ? -17.165 -0.924 -32.528 1.00 70.25 114 ALA A CA 1
ATOM 806 C C . ALA A 1 114 ? -17.712 -0.787 -33.956 1.00 70.25 114 ALA A C 1
ATOM 808 O O . ALA A 1 114 ? -18.031 -1.786 -34.616 1.00 70.25 114 ALA A O 1
ATOM 809 N N . ALA A 1 115 ? -17.828 0.447 -34.445 1.00 69.81 115 ALA A N 1
ATOM 810 C CA . ALA A 1 115 ? -18.216 0.740 -35.820 1.00 69.81 115 ALA A CA 1
ATOM 811 C C . ALA A 1 115 ? -17.143 1.588 -36.512 1.00 69.81 115 ALA A C 1
ATOM 813 O O . ALA A 1 115 ? -16.921 2.741 -36.152 1.00 69.81 115 ALA A O 1
ATOM 814 N N . GLU A 1 116 ? -16.514 1.025 -37.544 1.00 72.19 116 GLU A N 1
ATOM 815 C CA . GLU A 1 116 ? -15.538 1.741 -38.370 1.00 72.19 116 GLU A CA 1
ATOM 816 C C . GLU A 1 116 ? -16.235 2.689 -39.365 1.00 72.19 116 GLU A C 1
ATOM 818 O O . GLU A 1 116 ? -17.063 2.267 -40.187 1.00 72.19 116 GLU A O 1
ATOM 823 N N . GLU A 1 117 ? -15.855 3.968 -39.355 1.00 66.12 117 GLU A N 1
ATOM 824 C CA . GLU A 1 117 ? -16.216 4.957 -40.375 1.00 66.12 117 GLU A CA 1
ATOM 825 C C . GLU A 1 117 ? -14.969 5.722 -40.862 1.00 66.12 117 GLU A C 1
ATOM 827 O O . GLU A 1 117 ? -14.703 6.859 -40.479 1.00 66.12 117 GLU A O 1
ATOM 832 N N . GLY A 1 118 ? -14.217 5.118 -41.788 1.00 72.75 118 GLY A N 1
ATOM 833 C CA . GLY A 1 118 ? -12.992 5.721 -42.328 1.00 72.75 118 GLY A CA 1
ATOM 834 C C . GLY A 1 118 ? -11.789 5.412 -41.441 1.00 72.75 118 GLY A C 1
ATOM 835 O O . GLY A 1 118 ? -11.558 4.240 -41.176 1.00 72.75 118 GLY A O 1
ATOM 836 N N . ASP A 1 119 ? -11.053 6.444 -41.020 1.00 69.56 119 ASP A N 1
ATOM 837 C CA . ASP A 1 119 ? -9.914 6.323 -40.087 1.00 69.56 119 ASP A CA 1
ATOM 838 C C . ASP A 1 119 ? -10.363 6.460 -38.610 1.00 69.56 119 ASP A C 1
ATOM 840 O O . ASP A 1 119 ? -9.537 6.510 -37.703 1.00 69.56 119 ASP A O 1
ATOM 844 N N . LEU A 1 120 ? -11.677 6.541 -38.362 1.00 72.38 120 LEU A N 1
ATOM 845 C CA . LEU A 1 120 ? -12.268 6.644 -37.029 1.00 72.38 120 LEU A CA 1
ATOM 846 C C . LEU A 1 120 ? -13.084 5.394 -36.704 1.00 72.38 120 LEU A C 1
ATOM 848 O O . LEU A 1 120 ? -13.866 4.926 -37.540 1.00 72.38 120 LEU A O 1
ATOM 852 N N . THR A 1 121 ? -12.974 4.932 -35.464 1.00 74.75 121 THR A N 1
ATOM 853 C CA . THR A 1 121 ? -13.845 3.903 -34.890 1.00 74.75 121 THR A CA 1
ATOM 854 C C . THR A 1 121 ? -14.698 4.540 -33.807 1.00 74.75 121 THR A C 1
ATOM 856 O O . THR A 1 121 ? -14.175 5.117 -32.860 1.00 74.75 121 THR A O 1
ATOM 859 N N . THR A 1 122 ? -16.021 4.465 -33.940 1.00 75.12 122 THR A N 1
ATOM 860 C CA . THR A 1 122 ? -16.922 4.815 -32.835 1.00 75.12 122 THR A CA 1
ATOM 861 C C . THR A 1 122 ? -17.053 3.612 -31.916 1.00 75.12 122 THR A C 1
ATOM 863 O O . THR A 1 122 ? -17.299 2.499 -32.392 1.00 75.12 122 THR A O 1
ATOM 866 N N . ILE A 1 123 ? -16.875 3.851 -30.623 1.00 74.44 123 ILE A N 1
ATOM 867 C CA . ILE A 1 123 ? -17.032 2.873 -29.558 1.00 74.44 123 ILE A CA 1
ATOM 868 C C . ILE A 1 123 ? -18.315 3.201 -28.814 1.00 74.44 123 ILE A C 1
ATOM 870 O O . ILE A 1 123 ? -18.426 4.255 -28.194 1.00 74.44 123 ILE A O 1
ATOM 874 N N . ASP A 1 124 ? -19.253 2.264 -28.901 1.00 78.19 124 ASP A N 1
ATOM 875 C CA . ASP A 1 124 ? -20.486 2.244 -28.131 1.00 78.19 124 ASP A CA 1
ATOM 876 C C . ASP A 1 124 ? -20.380 1.100 -27.114 1.00 78.19 124 ASP A C 1
ATOM 878 O O . ASP A 1 124 ? -20.532 -0.078 -27.460 1.00 78.19 124 ASP A O 1
ATOM 882 N N . LEU A 1 125 ? -20.111 1.437 -25.854 1.00 80.62 125 LEU A N 1
ATOM 883 C CA . LEU A 1 125 ? -20.297 0.522 -24.726 1.00 80.62 125 LEU A CA 1
ATOM 884 C C . LEU A 1 125 ? -21.677 0.782 -24.143 1.00 80.62 125 LEU A C 1
ATOM 886 O O . LEU A 1 125 ? -22.010 1.918 -23.818 1.00 80.62 125 LEU A O 1
ATOM 890 N N . THR A 1 126 ? -22.489 -0.258 -23.999 1.00 83.62 126 THR A N 1
ATOM 891 C CA . THR A 1 126 ? -23.837 -0.133 -23.426 1.00 83.62 126 THR A CA 1
ATOM 892 C C . THR A 1 126 ? -24.091 -1.215 -22.393 1.00 83.62 126 THR A C 1
ATOM 894 O O . THR A 1 126 ? -23.475 -2.276 -22.459 1.00 83.62 126 THR A O 1
ATOM 897 N N . ASP A 1 127 ? -25.010 -0.942 -21.463 1.00 84.56 127 ASP A N 1
ATOM 898 C CA . ASP A 1 127 ? -25.461 -1.877 -20.426 1.00 84.56 127 ASP A CA 1
ATOM 899 C C . ASP A 1 127 ? -24.327 -2.375 -19.503 1.00 84.56 127 ASP A C 1
ATOM 901 O O . ASP A 1 127 ? -24.292 -3.545 -19.117 1.00 84.56 127 ASP A O 1
ATOM 905 N N . VAL A 1 128 ? -23.386 -1.487 -19.155 1.00 89.62 128 VAL A N 1
ATOM 906 C CA . VAL A 1 128 ? -22.317 -1.776 -18.186 1.00 89.62 128 VAL A CA 1
ATOM 907 C C . VAL A 1 128 ? -22.842 -1.505 -16.778 1.00 89.62 128 VAL A C 1
ATOM 909 O O . VAL A 1 128 ? -23.130 -0.361 -16.439 1.00 89.62 128 VAL A O 1
ATOM 912 N N . ASP A 1 129 ? -22.966 -2.526 -15.937 1.00 91.69 129 ASP A N 1
ATOM 913 C CA . ASP A 1 129 ? -23.354 -2.345 -14.539 1.00 91.69 129 ASP A CA 1
ATOM 914 C C . ASP A 1 129 ? -22.229 -1.632 -13.776 1.00 91.69 129 ASP A C 1
ATOM 916 O O . ASP A 1 129 ? -21.077 -2.072 -13.795 1.00 91.69 129 ASP A O 1
ATOM 920 N N . VAL A 1 130 ? -22.574 -0.551 -13.075 1.00 92.62 130 VAL A N 1
ATOM 921 C CA . VAL A 1 130 ? -21.661 0.209 -12.215 1.00 92.62 130 VAL A CA 1
ATOM 922 C C . VAL A 1 130 ? -21.937 -0.187 -10.769 1.00 92.62 130 VAL A C 1
ATOM 924 O O . VAL A 1 130 ? -22.966 0.182 -10.195 1.00 92.62 130 VAL A O 1
ATOM 927 N N . ASN A 1 131 ? -21.043 -0.980 -10.184 1.00 91.69 131 ASN A N 1
ATOM 928 C CA . ASN A 1 131 ? -21.228 -1.587 -8.868 1.00 91.69 131 ASN A CA 1
ATOM 929 C C . ASN A 1 131 ? -20.273 -0.987 -7.844 1.00 91.69 131 ASN A C 1
ATOM 931 O O . ASN A 1 131 ? -19.104 -0.790 -8.147 1.00 91.69 131 ASN A O 1
ATOM 935 N N . LEU A 1 132 ? -20.727 -0.762 -6.612 1.00 86.44 132 LEU A N 1
ATOM 936 C CA . LEU A 1 132 ? -19.832 -0.331 -5.537 1.00 86.44 132 LEU A CA 1
ATOM 937 C C . LEU A 1 132 ? -18.744 -1.376 -5.277 1.00 86.44 132 LEU A C 1
ATOM 939 O O . LEU A 1 132 ? -19.038 -2.558 -5.055 1.00 86.44 132 LEU A O 1
ATOM 943 N N . THR A 1 133 ? -17.492 -0.927 -5.227 1.00 79.81 133 THR A N 1
ATOM 944 C CA . THR A 1 133 ? -16.407 -1.729 -4.653 1.00 79.81 133 THR A CA 1
ATOM 945 C C . THR A 1 133 ? -16.621 -1.891 -3.140 1.00 79.81 133 THR A C 1
ATOM 947 O O . THR A 1 133 ? -17.430 -1.169 -2.542 1.00 79.81 133 THR A O 1
ATOM 950 N N . PRO A 1 134 ? -15.934 -2.845 -2.479 1.00 75.19 134 PRO A N 1
ATOM 951 C CA . PRO A 1 134 ? -15.929 -2.908 -1.017 1.00 75.19 134 PRO A CA 1
ATOM 952 C C . PRO A 1 134 ? -15.548 -1.566 -0.383 1.00 75.19 134 PRO A C 1
ATOM 954 O O . PRO A 1 134 ? -16.265 -1.085 0.490 1.00 75.19 134 PRO A O 1
ATOM 957 N N . ILE A 1 135 ? -14.495 -0.930 -0.906 1.00 62.81 135 ILE A N 1
ATOM 958 C CA . ILE A 1 135 ? -13.964 0.349 -0.426 1.00 62.81 135 ILE A CA 1
ATOM 959 C C . ILE A 1 135 ? -15.032 1.446 -0.509 1.00 62.81 135 ILE A C 1
ATOM 961 O O . ILE A 1 135 ? -15.314 2.114 0.482 1.00 62.81 135 ILE A O 1
ATOM 965 N N . SER A 1 136 ? -15.716 1.592 -1.645 1.00 67.81 136 SER A N 1
ATOM 966 C CA . SER A 1 136 ? -16.717 2.656 -1.803 1.00 67.81 136 SER A CA 1
ATOM 967 C C . SER A 1 136 ? -18.010 2.412 -1.052 1.00 67.81 136 SER A C 1
ATOM 969 O O . SER A 1 136 ? -18.620 3.364 -0.569 1.00 67.81 136 SER A O 1
ATOM 971 N N . ALA A 1 137 ? -18.431 1.156 -0.901 1.00 71.94 137 ALA A N 1
ATOM 972 C CA . ALA A 1 137 ? -19.556 0.837 -0.031 1.00 71.94 137 ALA A CA 1
ATOM 973 C C . ALA A 1 137 ? -19.255 1.215 1.427 1.00 71.94 137 ALA A C 1
ATOM 975 O O . ALA A 1 137 ? -20.124 1.763 2.104 1.00 71.94 137 ALA A O 1
ATOM 976 N N . ILE A 1 138 ? -18.028 0.960 1.893 1.00 60.75 138 ILE A N 1
ATOM 977 C CA . ILE A 1 138 ? -17.566 1.348 3.230 1.00 60.75 138 ILE A CA 1
ATOM 978 C C . ILE A 1 138 ? -17.507 2.871 3.352 1.00 60.75 138 ILE A C 1
ATOM 980 O O . ILE A 1 138 ? -18.106 3.409 4.279 1.00 60.75 138 ILE A O 1
ATOM 984 N N . ALA A 1 139 ? -16.879 3.566 2.400 1.00 61.78 139 ALA A N 1
ATOM 985 C CA . ALA A 1 139 ? -16.751 5.022 2.421 1.00 61.78 139 ALA A CA 1
ATOM 986 C C . ALA A 1 139 ? -18.119 5.723 2.474 1.00 61.78 139 ALA A C 1
ATOM 988 O O . ALA A 1 139 ? -18.353 6.558 3.343 1.00 61.78 139 ALA A O 1
ATOM 989 N N . LEU A 1 140 ? -19.071 5.333 1.618 1.00 69.38 140 LEU A N 1
ATOM 990 C CA . LEU A 1 140 ? -20.418 5.921 1.621 1.00 69.38 140 LEU A CA 1
ATOM 991 C C . LEU A 1 140 ? -21.178 5.619 2.921 1.00 69.38 140 LEU A C 1
ATOM 993 O O . LEU A 1 140 ? -21.872 6.482 3.455 1.00 69.38 140 LEU A O 1
ATOM 997 N N . ASN A 1 141 ? -21.045 4.403 3.455 1.00 68.00 141 ASN A N 1
ATOM 998 C CA . ASN A 1 141 ? -21.643 4.041 4.739 1.00 68.00 141 ASN A CA 1
ATOM 999 C C . ASN A 1 141 ? -21.063 4.863 5.894 1.00 68.00 141 ASN A C 1
ATOM 1001 O O . ASN A 1 141 ? -21.818 5.355 6.731 1.00 68.00 141 ASN A O 1
ATOM 1005 N N . LEU A 1 142 ? -19.742 5.022 5.921 1.00 57.16 142 LEU A N 1
ATOM 1006 C CA . LEU A 1 142 ? -19.031 5.779 6.939 1.00 57.16 142 LEU A CA 1
ATOM 1007 C C . LEU A 1 142 ? -19.447 7.248 6.912 1.00 57.16 142 LEU A C 1
ATOM 1009 O O . LEU A 1 142 ? -19.870 7.777 7.938 1.00 57.16 142 LEU A O 1
ATOM 1013 N N . VAL A 1 143 ? -19.392 7.881 5.737 1.00 65.88 143 VAL A N 1
ATOM 1014 C CA . VAL A 1 143 ? -19.669 9.314 5.614 1.00 65.88 143 VAL A CA 1
ATOM 1015 C C . VAL A 1 143 ? -21.122 9.642 5.961 1.00 65.88 143 VAL A C 1
ATOM 1017 O O . VAL A 1 143 ? -21.383 10.626 6.652 1.00 65.88 143 VAL A O 1
ATOM 1020 N N . PHE A 1 144 ? -22.079 8.803 5.555 1.00 69.75 144 PHE A N 1
ATOM 1021 C CA . PHE A 1 144 ? -23.492 9.041 5.868 1.00 69.75 144 PHE A CA 1
ATOM 1022 C C . PHE A 1 144 ? -23.939 8.463 7.216 1.00 69.75 144 PHE A C 1
ATOM 1024 O O . PHE A 1 144 ? -25.071 8.705 7.635 1.00 69.75 144 PHE A O 1
ATOM 1031 N N . GLY A 1 145 ? -23.080 7.719 7.921 1.00 67.69 145 GLY A N 1
ATOM 1032 C CA . GLY A 1 145 ? -23.426 7.058 9.181 1.00 67.69 145 GLY A CA 1
ATOM 1033 C C . GLY A 1 145 ? -24.496 5.971 9.009 1.00 67.69 145 GLY A C 1
ATOM 1034 O O . GLY A 1 145 ? -25.430 5.868 9.809 1.00 67.69 145 GLY A O 1
ATOM 1035 N N . VAL A 1 146 ? -24.399 5.185 7.935 1.00 76.94 146 VAL A N 1
ATOM 1036 C CA . VAL A 1 146 ? -25.395 4.187 7.507 1.00 76.94 146 VAL A CA 1
ATOM 1037 C C . VAL A 1 146 ? -24.744 2.824 7.260 1.00 76.94 146 VAL A C 1
ATOM 1039 O O . VAL A 1 146 ? -23.534 2.671 7.298 1.00 76.94 146 VAL A O 1
ATOM 1042 N N . THR A 1 147 ? -25.562 1.800 7.020 1.00 76.38 147 THR A N 1
ATOM 1043 C CA . THR A 1 147 ? -25.118 0.444 6.617 1.00 76.38 147 THR A CA 1
ATOM 1044 C C . THR A 1 147 ? -25.854 -0.023 5.358 1.00 76.38 147 THR A C 1
ATOM 1046 O O . THR A 1 147 ? -26.045 -1.215 5.124 1.00 76.38 147 THR A O 1
ATOM 1049 N N . ALA A 1 148 ? -26.372 0.936 4.587 1.00 77.50 148 ALA A N 1
ATOM 1050 C CA . ALA A 1 148 ? -27.280 0.687 3.474 1.00 77.50 148 ALA A CA 1
ATOM 1051 C C . ALA A 1 148 ? -26.553 0.210 2.212 1.00 77.50 148 ALA A C 1
ATOM 1053 O O . ALA A 1 148 ? -27.155 -0.482 1.391 1.00 77.50 148 ALA A O 1
ATOM 1054 N N . PHE A 1 149 ? -25.280 0.573 2.060 1.00 81.31 149 PHE A N 1
ATOM 1055 C CA . PHE A 1 149 ? -24.469 0.223 0.905 1.00 81.31 149 PHE A CA 1
ATOM 1056 C C . PHE A 1 149 ? -23.681 -1.059 1.180 1.00 81.31 149 PHE A C 1
ATOM 1058 O O . PHE A 1 149 ? -23.195 -1.287 2.285 1.00 81.31 149 PHE A O 1
ATOM 1065 N N . SER A 1 150 ? -23.547 -1.917 0.177 1.00 84.62 150 SER A N 1
ATOM 1066 C CA . SER A 1 150 ? -22.745 -3.139 0.258 1.00 84.62 150 SER A CA 1
ATOM 1067 C C . SER A 1 150 ? -21.868 -3.265 -0.977 1.00 84.62 150 SER A C 1
ATOM 1069 O O . SER A 1 150 ? -22.217 -2.744 -2.035 1.00 84.62 150 SER A O 1
ATOM 1071 N N . SER A 1 151 ? -20.762 -4.002 -0.873 1.00 86.12 151 SER A N 1
ATOM 1072 C CA . SER A 1 151 ? -20.001 -4.393 -2.063 1.00 86.12 151 SER A CA 1
ATOM 1073 C C . SER A 1 151 ? -20.922 -5.070 -3.087 1.00 86.12 151 SER A C 1
ATOM 1075 O O . SER A 1 151 ? -21.807 -5.852 -2.718 1.00 86.12 151 SER A O 1
ATOM 1077 N N . GLY A 1 152 ? -20.749 -4.730 -4.364 1.00 86.88 152 GLY A N 1
ATOM 1078 C CA . GLY A 1 152 ? -21.580 -5.221 -5.461 1.00 86.88 152 GLY A CA 1
ATOM 1079 C C . GLY A 1 152 ? -22.947 -4.540 -5.577 1.00 86.88 152 GLY A C 1
ATOM 1080 O O . GLY A 1 152 ? -2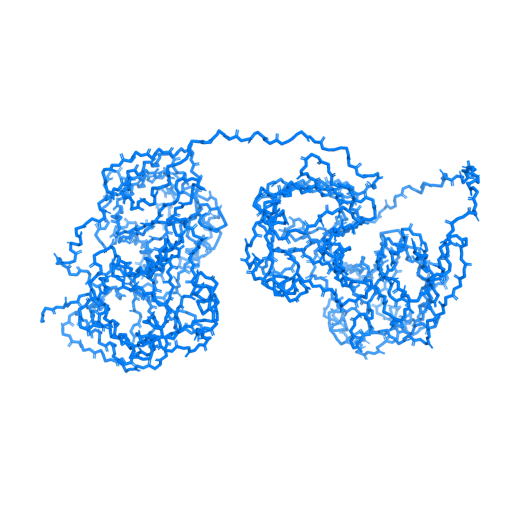3.752 -4.954 -6.405 1.00 86.88 152 GLY A O 1
ATOM 1081 N N . PHE A 1 153 ? -23.244 -3.520 -4.763 1.00 90.56 153 PHE A N 1
ATOM 1082 C CA . PHE A 1 153 ? -24.476 -2.748 -4.902 1.00 90.56 153 PHE A CA 1
ATOM 1083 C C . PHE A 1 153 ? -24.436 -1.936 -6.204 1.00 90.56 153 PHE A C 1
ATOM 1085 O O . PHE A 1 153 ? -23.579 -1.069 -6.373 1.00 90.56 153 PHE A O 1
ATOM 1092 N N . THR A 1 154 ? -25.363 -2.211 -7.120 1.00 93.69 154 THR A N 1
ATOM 1093 C CA . THR A 1 154 ? -25.423 -1.552 -8.430 1.00 93.69 154 THR A CA 1
ATOM 1094 C C . THR A 1 154 ? -26.000 -0.144 -8.309 1.00 93.69 154 THR A C 1
ATOM 1096 O O . THR A 1 154 ? -27.201 0.043 -8.072 1.00 93.69 154 THR A O 1
ATOM 1099 N N . ILE A 1 155 ? -25.155 0.866 -8.514 1.00 92.31 155 ILE A N 1
ATOM 1100 C CA . ILE A 1 155 ? -25.580 2.269 -8.485 1.00 92.31 155 ILE A CA 1
ATOM 1101 C C . ILE A 1 155 ? -26.290 2.683 -9.771 1.00 92.31 155 ILE A C 1
ATOM 1103 O O . ILE A 1 155 ? -27.084 3.619 -9.752 1.00 92.31 155 ILE A O 1
ATOM 1107 N N . GLY A 1 156 ? -26.052 1.977 -10.876 1.00 92.69 156 GLY A N 1
ATOM 1108 C CA . GLY A 1 156 ? -26.633 2.292 -12.171 1.00 92.69 156 GLY A CA 1
ATOM 1109 C C . GLY A 1 156 ? -26.039 1.475 -13.309 1.00 92.69 156 GLY A C 1
ATOM 1110 O O . GLY A 1 156 ? -25.234 0.572 -13.089 1.00 92.69 156 GLY A O 1
ATOM 1111 N N . THR A 1 157 ? -26.441 1.822 -14.527 1.00 92.06 157 THR A N 1
ATOM 1112 C CA . THR A 1 157 ? -25.888 1.267 -15.768 1.00 92.06 157 THR A CA 1
ATOM 1113 C C . THR A 1 157 ? -25.233 2.377 -16.579 1.00 92.06 157 THR A C 1
ATOM 1115 O O . THR A 1 157 ? -25.880 3.389 -16.862 1.00 92.06 157 THR A O 1
ATOM 1118 N N . ALA A 1 158 ? -23.975 2.184 -16.958 1.00 90.81 158 ALA A N 1
ATOM 1119 C CA . ALA A 1 158 ? -23.199 3.090 -17.784 1.00 90.81 158 ALA A CA 1
ATOM 1120 C C . ALA A 1 158 ? -23.325 2.765 -19.279 1.00 90.81 158 ALA A C 1
ATOM 1122 O O . ALA A 1 158 ? -23.466 1.606 -19.689 1.00 90.81 158 ALA A O 1
ATOM 1123 N N . ALA A 1 159 ? -23.218 3.814 -20.087 1.00 88.38 159 ALA A N 1
ATOM 1124 C CA . ALA A 1 159 ? -22.959 3.751 -21.513 1.00 88.38 159 ALA A CA 1
ATOM 1125 C C . ALA A 1 159 ? -21.840 4.738 -21.874 1.00 88.38 159 ALA A C 1
ATOM 1127 O O . ALA A 1 159 ? -21.838 5.863 -21.379 1.00 88.38 159 ALA A O 1
ATOM 1128 N N . VAL A 1 160 ? -20.907 4.325 -22.728 1.00 86.19 160 VAL A N 1
ATOM 1129 C CA . VAL A 1 160 ? -19.809 5.163 -23.237 1.00 86.19 160 VAL A CA 1
ATOM 1130 C C . VAL A 1 160 ? -20.016 5.335 -24.736 1.00 86.19 160 VAL A C 1
ATOM 1132 O O . VAL A 1 160 ? -20.094 4.335 -25.447 1.00 86.19 160 VAL A O 1
ATOM 1135 N N . ASP A 1 161 ? -20.099 6.584 -25.193 1.00 84.00 161 ASP A N 1
ATOM 1136 C CA . ASP A 1 161 ? -20.091 6.961 -26.611 1.00 84.00 161 ASP A CA 1
ATOM 1137 C C . ASP A 1 161 ? -18.827 7.792 -26.854 1.00 84.00 161 ASP A C 1
ATOM 1139 O O . ASP A 1 161 ? -18.621 8.847 -26.248 1.00 84.00 161 ASP A O 1
ATOM 1143 N N . THR A 1 162 ? -17.917 7.281 -27.679 1.00 82.31 162 THR A N 1
ATOM 1144 C CA . THR A 1 162 ? -16.688 8.000 -28.024 1.00 82.31 162 THR A CA 1
ATOM 1145 C C . THR A 1 162 ? -16.166 7.624 -29.407 1.00 82.31 162 THR A C 1
ATOM 1147 O O . THR A 1 162 ? -16.530 6.596 -29.980 1.00 82.31 162 THR A O 1
ATOM 1150 N N . ALA A 1 163 ? -15.306 8.469 -29.973 1.00 79.62 163 ALA A N 1
ATOM 1151 C CA . ALA A 1 163 ? -14.600 8.194 -31.220 1.00 79.62 163 ALA A CA 1
ATOM 1152 C C . ALA A 1 163 ? -13.108 7.992 -30.951 1.00 79.62 163 ALA A C 1
ATOM 1154 O O . ALA A 1 163 ? -12.505 8.774 -30.228 1.00 79.62 163 ALA A O 1
ATOM 1155 N N . VAL A 1 164 ? -12.518 6.984 -31.585 1.00 74.94 164 VAL A N 1
ATOM 1156 C CA . VAL A 1 164 ? -11.093 6.642 -31.508 1.00 74.94 164 VAL A CA 1
ATOM 1157 C C . VAL A 1 164 ? -10.448 6.864 -32.870 1.00 74.94 164 VAL A C 1
ATOM 1159 O O . VAL A 1 164 ? -11.025 6.498 -33.902 1.00 74.94 164 VAL A O 1
ATOM 1162 N N . ASP A 1 165 ? -9.262 7.470 -32.884 1.00 74.31 165 ASP A N 1
ATOM 1163 C CA . ASP A 1 165 ? -8.396 7.501 -34.062 1.00 74.31 165 ASP A CA 1
ATOM 1164 C C . ASP A 1 165 ? -7.726 6.139 -34.226 1.00 74.31 165 ASP A C 1
ATOM 1166 O O . ASP A 1 165 ? -6.878 5.745 -33.433 1.00 74.31 165 ASP A O 1
ATOM 1170 N N . THR A 1 166 ? -8.087 5.412 -35.279 1.00 67.00 166 THR A N 1
ATOM 1171 C CA . THR A 1 166 ? -7.539 4.068 -35.528 1.00 67.00 166 THR A CA 1
ATOM 1172 C C . THR A 1 166 ? -6.055 4.064 -35.883 1.00 67.00 166 THR A C 1
ATOM 1174 O O . THR A 1 166 ? -5.434 3.007 -35.875 1.00 67.00 166 THR A O 1
ATOM 1177 N N . ALA A 1 167 ? -5.473 5.214 -36.240 1.00 67.12 167 ALA A N 1
ATOM 1178 C CA . ALA A 1 167 ? -4.051 5.304 -36.544 1.00 67.12 167 ALA A CA 1
ATOM 1179 C C . ALA A 1 167 ? -3.187 5.467 -35.289 1.00 67.12 167 ALA A C 1
ATOM 1181 O O . ALA A 1 167 ? -2.001 5.139 -35.337 1.00 67.12 167 ALA A O 1
ATOM 1182 N N . THR A 1 168 ? -3.752 6.012 -34.211 1.00 64.94 168 THR A N 1
ATOM 1183 C CA . THR A 1 168 ? -3.032 6.288 -32.960 1.00 64.94 168 THR A CA 1
ATOM 1184 C C . THR A 1 168 ? -3.598 5.547 -31.756 1.00 64.94 168 THR A C 1
ATOM 1186 O O . THR A 1 168 ? -3.009 5.657 -30.690 1.00 64.94 168 THR A O 1
ATOM 1189 N N . GLU A 1 169 ? -4.719 4.838 -31.924 1.00 66.19 169 GLU A N 1
ATOM 1190 C CA . GLU A 1 169 ? -5.437 4.113 -30.864 1.00 66.19 169 GLU A CA 1
ATOM 1191 C C . GLU A 1 169 ? -5.816 5.007 -29.668 1.00 66.19 169 GLU A C 1
ATOM 1193 O O . GLU A 1 169 ? -5.944 4.576 -28.524 1.00 66.19 169 GLU A O 1
ATOM 1198 N N . ASP A 1 170 ? -6.044 6.288 -29.968 1.00 67.62 170 ASP A N 1
ATOM 1199 C CA . ASP A 1 170 ? -6.286 7.358 -29.001 1.00 67.62 170 ASP A CA 1
ATOM 1200 C C . ASP A 1 170 ? -7.714 7.892 -29.124 1.00 67.62 170 ASP A C 1
ATOM 1202 O O . ASP A 1 170 ? -8.280 7.971 -30.226 1.00 67.62 170 ASP A O 1
ATOM 1206 N N . ILE A 1 171 ? -8.313 8.270 -27.998 1.00 70.19 171 ILE A N 1
ATOM 1207 C CA . ILE A 1 171 ? -9.664 8.818 -27.971 1.00 70.19 171 ILE A CA 1
ATOM 1208 C C . ILE A 1 171 ? -9.646 10.229 -28.563 1.00 70.19 171 ILE A C 1
ATOM 1210 O O . ILE A 1 171 ? -9.094 11.184 -28.019 1.00 70.19 171 ILE A O 1
ATOM 1214 N N . LEU A 1 172 ? -10.322 10.394 -29.699 1.00 63.84 172 LEU A N 1
ATOM 1215 C CA . LEU A 1 172 ? -10.371 11.652 -30.420 1.00 63.84 172 LEU A CA 1
ATOM 1216 C C . LEU A 1 172 ? -11.260 12.652 -29.670 1.00 63.84 172 LEU A C 1
ATOM 1218 O O . LEU A 1 172 ? -12.493 12.606 -29.738 1.00 63.84 172 LEU A O 1
ATOM 1222 N N . LEU A 1 173 ? -10.639 13.612 -28.988 1.00 60.62 173 LEU A N 1
ATOM 1223 C CA . LEU A 1 173 ? -11.354 14.692 -28.313 1.00 60.62 173 LEU A CA 1
ATOM 1224 C C . LEU A 1 173 ? -12.021 15.608 -29.349 1.00 60.62 173 LEU A C 1
ATOM 1226 O O . LEU A 1 173 ? -11.379 16.384 -30.063 1.00 60.62 173 LEU A O 1
ATOM 1230 N N . GLY A 1 174 ? -13.345 15.510 -29.472 1.00 46.94 174 GLY A N 1
ATOM 1231 C CA . GLY A 1 174 ? -14.117 16.379 -30.346 1.00 46.94 174 GLY A CA 1
ATOM 1232 C C . GLY A 1 174 ? -13.964 17.836 -29.909 1.00 46.94 174 GLY A C 1
ATOM 1233 O O . GLY A 1 174 ? -14.099 18.156 -28.731 1.00 46.94 174 GLY A O 1
ATOM 1234 N N . ALA A 1 175 ? -13.777 18.748 -30.869 1.00 37.62 175 ALA A N 1
ATOM 1235 C CA . ALA A 1 175 ? -13.632 20.199 -30.659 1.00 37.62 175 ALA A CA 1
ATOM 1236 C C . ALA A 1 175 ? -14.823 20.899 -29.947 1.00 37.62 175 ALA A C 1
ATOM 1238 O O . ALA A 1 175 ? -14.883 22.127 -29.892 1.00 37.62 175 ALA A O 1
ATOM 1239 N N . THR A 1 176 ? -15.800 20.138 -29.454 1.00 37.31 176 THR A N 1
ATOM 1240 C CA . THR A 1 176 ? -16.972 20.593 -28.703 1.00 37.31 176 THR A CA 1
ATOM 1241 C C . THR A 1 176 ? -16.931 20.248 -27.216 1.00 37.31 176 THR A C 1
ATOM 1243 O O . THR A 1 176 ? -17.754 20.792 -26.491 1.00 37.31 176 THR A O 1
ATOM 1246 N N . ALA A 1 177 ? -15.964 19.456 -26.738 1.00 39.78 177 ALA A N 1
ATOM 1247 C CA . ALA A 1 177 ? -15.673 19.300 -25.307 1.00 39.78 177 ALA A CA 1
ATOM 1248 C C . ALA A 1 177 ? -14.702 20.391 -24.817 1.00 39.78 177 ALA A C 1
ATOM 1250 O O . ALA A 1 177 ? -13.773 20.148 -24.056 1.00 39.78 177 ALA A O 1
ATOM 1251 N N . ALA A 1 178 ? -14.920 21.630 -25.267 1.00 35.91 178 ALA A N 1
ATOM 1252 C CA . ALA A 1 178 ? -14.450 22.787 -24.523 1.00 35.91 178 ALA A CA 1
ATOM 1253 C C . ALA A 1 178 ? -15.354 22.904 -23.290 1.00 35.91 178 ALA A C 1
ATOM 1255 O O . ALA A 1 178 ? -16.290 23.705 -23.286 1.00 35.91 178 ALA A O 1
ATOM 1256 N N . ALA A 1 179 ? -15.129 22.037 -22.300 1.00 35.97 179 ALA A N 1
ATOM 1257 C CA . ALA A 1 179 ? -15.680 22.221 -20.971 1.00 35.97 179 ALA A CA 1
ATOM 1258 C C . ALA A 1 179 ? -15.253 23.618 -20.504 1.00 35.97 179 ALA A C 1
ATOM 1260 O O . ALA A 1 179 ? -14.081 24.001 -20.595 1.00 35.97 179 ALA A O 1
ATOM 1261 N N . GLU A 1 180 ? -16.236 24.425 -20.117 1.00 38.94 180 GLU A N 1
ATOM 1262 C CA . GLU A 1 180 ? -16.002 25.690 -19.442 1.00 38.94 180 GLU A CA 1
ATOM 1263 C C . GLU A 1 180 ? -15.323 25.390 -18.094 1.00 38.94 180 GLU A C 1
ATOM 1265 O O . GLU A 1 180 ? -16.001 25.270 -17.087 1.00 38.94 180 GLU A O 1
ATOM 1270 N N . GLN A 1 181 ? -13.984 25.341 -18.127 1.00 49.94 181 GLN A N 1
ATOM 1271 C CA . GLN A 1 181 ? -13.022 25.490 -17.021 1.00 49.94 181 GLN A CA 1
ATOM 1272 C C . GLN A 1 181 ? -12.789 24.314 -16.052 1.00 49.94 181 GLN A C 1
ATOM 1274 O O . GLN A 1 181 ? -13.704 23.528 -15.830 1.00 49.94 181 GLN A O 1
ATOM 1279 N N . PRO A 1 182 ? -11.563 24.232 -15.469 1.00 50.44 182 PRO A N 1
ATOM 1280 C CA . PRO A 1 182 ? -10.472 25.236 -15.510 1.00 50.44 182 PRO A CA 1
ATOM 1281 C C . PRO A 1 182 ? -9.252 24.820 -16.373 1.00 50.44 182 PRO A C 1
ATOM 1283 O O . PRO A 1 182 ? -8.610 23.809 -16.142 1.00 50.44 182 PRO A O 1
ATOM 1286 N N . SER A 1 183 ? -9.018 25.420 -17.549 1.00 70.31 183 SER A N 1
ATOM 1287 C CA . SER A 1 183 ? -8.031 26.477 -17.888 1.00 70.31 183 SER A CA 1
ATOM 1288 C C . SER A 1 183 ? -6.684 26.447 -17.159 1.00 70.31 183 SER A C 1
ATOM 1290 O O . SER A 1 183 ? -6.575 26.994 -16.081 1.00 70.31 183 SER A O 1
ATOM 1292 N N . GLY A 1 184 ? -5.636 25.929 -17.792 1.00 76.38 184 GLY A N 1
ATOM 1293 C CA . GLY A 1 184 ? -4.258 25.997 -17.305 1.00 76.38 184 GLY A CA 1
ATOM 1294 C C . GLY A 1 184 ? -3.309 25.282 -18.266 1.00 76.38 184 GLY A C 1
ATOM 1295 O O . GLY A 1 184 ? -3.762 24.644 -19.224 1.00 76.38 184 GLY A O 1
ATOM 1296 N N . ALA A 1 185 ? -2.002 25.392 -18.053 1.00 87.06 185 ALA A N 1
ATOM 1297 C CA . ALA A 1 185 ? -1.018 24.626 -18.809 1.00 87.06 185 ALA A CA 1
ATOM 1298 C C . ALA A 1 185 ? 0.202 24.283 -17.958 1.00 87.06 185 ALA A C 1
ATOM 1300 O O . ALA A 1 185 ? 0.720 25.116 -17.213 1.00 87.06 185 ALA A O 1
ATOM 1301 N N . THR A 1 186 ? 0.719 23.079 -18.170 1.00 90.19 186 THR A N 1
ATOM 1302 C CA . THR A 1 186 ? 2.027 22.670 -17.664 1.00 90.19 186 THR A CA 1
ATOM 1303 C C . THR A 1 186 ? 3.042 22.796 -18.786 1.00 90.19 186 THR A C 1
ATOM 1305 O O . THR A 1 186 ? 2.895 22.185 -19.842 1.00 90.19 186 THR A O 1
ATOM 1308 N N . THR A 1 187 ? 4.084 23.596 -18.580 1.00 91.81 187 THR A N 1
ATOM 1309 C CA . THR A 1 187 ? 5.182 23.748 -19.542 1.00 91.81 187 THR A CA 1
ATOM 1310 C C . THR A 1 187 ? 6.439 23.095 -18.997 1.00 91.81 187 THR A C 1
ATOM 1312 O O . THR A 1 187 ? 6.915 23.484 -17.935 1.00 91.81 187 THR A O 1
ATOM 1315 N N . VAL A 1 188 ? 7.014 22.154 -19.741 1.00 94.06 188 VAL A N 1
ATOM 1316 C CA . VAL A 1 188 ? 8.255 21.459 -19.379 1.00 94.06 188 VAL A CA 1
ATOM 1317 C C . VAL A 1 188 ? 9.365 21.894 -20.321 1.00 94.06 188 VAL A C 1
ATOM 1319 O O . VAL A 1 188 ? 9.334 21.581 -21.510 1.00 94.06 188 VAL A O 1
ATOM 1322 N N . ALA A 1 189 ? 10.362 22.605 -19.800 1.00 94.12 189 ALA A N 1
ATOM 1323 C CA . ALA A 1 189 ? 11.571 22.937 -20.544 1.00 94.12 189 ALA A CA 1
ATOM 1324 C C . ALA A 1 189 ? 12.544 21.754 -20.500 1.00 94.12 189 ALA A C 1
ATOM 1326 O O . ALA A 1 189 ? 13.000 21.374 -19.420 1.00 94.12 189 ALA A O 1
ATOM 1327 N N . PHE A 1 190 ? 12.882 21.188 -21.660 1.00 93.88 190 PHE A N 1
ATOM 1328 C CA . PHE A 1 190 ? 13.769 20.030 -21.731 1.00 93.88 190 PHE A CA 1
ATOM 1329 C C . PHE A 1 190 ? 15.185 20.369 -21.263 1.00 93.88 190 PHE A C 1
ATOM 1331 O O . PHE A 1 190 ? 15.764 21.401 -21.624 1.00 93.88 190 PHE A O 1
ATOM 1338 N N . SER A 1 191 ? 15.772 19.466 -20.479 1.00 93.94 191 SER A N 1
ATOM 1339 C CA . SER A 1 191 ? 17.151 19.594 -20.034 1.00 93.94 191 SER A CA 1
ATOM 1340 C C . SER A 1 191 ? 18.103 19.489 -21.231 1.00 93.94 191 SER A C 1
ATOM 1342 O O . SER A 1 191 ? 17.858 18.773 -22.205 1.00 93.94 191 SER A O 1
ATOM 1344 N N . THR A 1 192 ? 19.240 20.190 -21.174 1.00 90.75 192 THR A N 1
ATOM 1345 C CA . THR A 1 192 ? 20.271 20.050 -22.220 1.00 90.75 192 THR A CA 1
ATOM 1346 C C . THR A 1 192 ? 20.775 18.608 -22.313 1.00 90.75 192 THR A C 1
ATOM 1348 O O . THR A 1 192 ? 21.042 18.132 -23.411 1.00 90.75 192 THR A O 1
ATOM 1351 N N . ALA A 1 193 ? 20.844 17.904 -21.178 1.00 88.62 193 ALA A N 1
ATOM 1352 C CA . ALA A 1 193 ? 21.253 16.506 -21.126 1.00 88.62 193 ALA A CA 1
ATOM 1353 C C . ALA A 1 193 ? 20.278 15.595 -21.887 1.00 88.62 193 ALA A C 1
ATOM 1355 O O . ALA A 1 193 ? 20.730 14.747 -22.652 1.00 88.62 193 ALA A O 1
ATOM 1356 N N . LEU A 1 194 ? 18.963 15.802 -21.740 1.00 88.88 194 LEU A N 1
ATOM 1357 C CA . LEU A 1 194 ? 17.949 15.058 -22.487 1.00 88.88 194 LEU A CA 1
ATOM 1358 C C . LEU A 1 194 ? 18.104 15.280 -23.993 1.00 88.88 194 LEU A C 1
ATOM 1360 O O . LEU A 1 194 ? 18.171 14.321 -24.755 1.00 88.88 194 LEU A O 1
ATOM 1364 N N . VAL A 1 195 ? 18.217 16.537 -24.426 1.00 90.00 195 VAL A N 1
ATOM 1365 C CA . VAL A 1 195 ? 18.352 16.868 -25.854 1.00 90.00 195 VAL A CA 1
ATOM 1366 C C . VAL A 1 195 ? 19.614 16.241 -26.458 1.00 90.00 195 VAL A C 1
ATOM 1368 O O . VAL A 1 195 ? 19.561 15.690 -27.556 1.00 90.00 195 VAL A O 1
ATOM 1371 N N . GLU A 1 196 ? 20.744 16.286 -25.746 1.00 88.44 196 GLU A N 1
ATOM 1372 C CA . GLU A 1 196 ? 21.995 15.655 -26.187 1.00 88.44 196 GLU A CA 1
ATOM 1373 C C . GLU A 1 196 ? 21.893 14.123 -26.224 1.00 88.44 196 GLU A C 1
ATOM 1375 O O . GLU A 1 196 ? 22.393 13.499 -27.164 1.00 88.44 196 GLU A O 1
ATOM 1380 N N . ALA A 1 197 ? 21.229 13.514 -25.238 1.00 86.25 197 ALA A N 1
ATOM 1381 C CA . ALA A 1 197 ? 21.006 12.073 -25.195 1.00 86.25 197 ALA A CA 1
ATOM 1382 C C . ALA A 1 197 ? 20.154 11.610 -26.385 1.00 86.25 197 ALA A C 1
ATOM 1384 O O . ALA A 1 197 ? 20.582 10.716 -27.120 1.00 86.25 197 ALA A O 1
ATOM 1385 N N . LEU A 1 198 ? 19.017 12.266 -26.639 1.00 88.12 198 LEU A N 1
ATOM 1386 C CA . LEU A 1 198 ? 18.126 11.951 -27.759 1.00 88.12 198 LEU A CA 1
ATOM 1387 C C . LEU A 1 198 ? 18.841 12.086 -29.115 1.00 88.12 198 LEU A C 1
ATOM 1389 O O . LEU A 1 198 ? 18.782 11.162 -29.928 1.00 88.12 198 LEU A O 1
ATOM 1393 N N . ASP A 1 199 ? 19.603 13.167 -29.332 1.00 90.69 199 ASP A N 1
ATOM 1394 C CA . ASP A 1 199 ? 20.394 13.358 -30.563 1.00 90.69 199 ASP A CA 1
ATOM 1395 C C . ASP A 1 199 ? 21.449 12.253 -30.739 1.00 90.69 199 ASP A C 1
ATOM 1397 O O . ASP A 1 199 ? 21.624 11.712 -31.834 1.00 90.69 199 ASP A O 1
ATOM 1401 N N . SER A 1 200 ? 22.118 11.854 -29.651 1.00 89.44 200 SER A N 1
ATOM 1402 C CA . SER A 1 200 ? 23.134 10.795 -29.688 1.00 89.44 200 SER A CA 1
ATOM 1403 C C . SER A 1 200 ? 22.562 9.414 -30.025 1.00 89.44 200 SER A C 1
ATOM 1405 O O . SER A 1 200 ? 23.235 8.616 -30.684 1.00 89.44 200 SER A O 1
ATOM 1407 N N . LEU A 1 201 ? 21.322 9.155 -29.605 1.00 86.75 201 LEU A N 1
ATOM 1408 C CA . LEU A 1 201 ? 20.594 7.910 -29.840 1.00 86.75 201 LEU A CA 1
ATOM 1409 C C . LEU A 1 201 ? 19.827 7.930 -31.172 1.00 86.75 201 LEU A C 1
ATOM 1411 O O . LEU A 1 201 ? 19.358 6.890 -31.630 1.00 86.75 201 LEU A O 1
ATOM 1415 N N . GLY A 1 202 ? 19.728 9.093 -31.826 1.00 90.06 202 GLY A N 1
ATOM 1416 C CA . GLY A 1 202 ? 18.921 9.274 -33.032 1.00 90.06 202 GLY A CA 1
ATOM 1417 C C . GLY A 1 202 ? 17.417 9.174 -32.769 1.00 90.06 202 GLY A C 1
ATOM 1418 O O . GLY A 1 202 ? 16.671 8.841 -33.691 1.00 90.06 202 GLY A O 1
ATOM 1419 N N . VAL A 1 203 ? 16.993 9.446 -31.532 1.00 90.94 203 VAL A N 1
ATOM 1420 C CA . VAL A 1 203 ? 15.591 9.469 -31.108 1.00 90.94 203 VAL A CA 1
ATOM 1421 C C . VAL A 1 203 ? 15.036 10.872 -31.353 1.00 90.94 203 VAL A C 1
ATOM 1423 O O . VAL A 1 203 ? 15.626 11.867 -30.934 1.00 90.94 203 VAL A O 1
ATOM 1426 N N . GLN A 1 204 ? 13.904 10.967 -32.043 1.00 90.75 204 GLN A N 1
ATOM 1427 C CA . GLN A 1 204 ? 13.167 12.216 -32.236 1.00 90.75 204 GLN A CA 1
ATOM 1428 C C . GLN A 1 204 ? 12.045 12.309 -31.210 1.00 90.75 204 GLN A C 1
ATOM 1430 O O . GLN A 1 204 ? 11.423 11.299 -30.903 1.00 90.75 204 GLN A O 1
ATOM 1435 N N . VAL A 1 205 ? 11.783 13.515 -30.708 1.00 92.38 205 VAL A N 1
ATOM 1436 C CA . VAL A 1 205 ? 10.644 13.799 -29.831 1.00 92.38 205 VAL A CA 1
ATOM 1437 C C . VAL A 1 205 ? 9.664 14.715 -30.556 1.00 92.38 205 VAL A C 1
ATOM 1439 O O . VAL A 1 205 ? 10.054 15.755 -31.093 1.00 92.38 205 VAL A O 1
ATOM 1442 N N . GLU A 1 206 ? 8.399 14.320 -30.577 1.00 91.44 206 GLU A N 1
ATOM 1443 C CA . GLU A 1 206 ? 7.289 15.076 -31.149 1.00 91.44 206 GLU A CA 1
ATOM 1444 C C . GLU A 1 206 ? 6.163 15.204 -30.118 1.00 91.44 206 GLU A C 1
ATOM 1446 O O . GLU A 1 206 ? 6.040 14.384 -29.210 1.00 91.44 206 GLU A O 1
ATOM 1451 N N . GLY A 1 207 ? 5.358 16.260 -30.229 1.00 88.44 207 GLY A N 1
ATOM 1452 C CA . GLY A 1 207 ? 4.178 16.421 -29.386 1.00 88.44 207 GLY A CA 1
ATOM 1453 C C . GLY A 1 207 ? 3.038 15.525 -29.864 1.00 88.44 207 GLY A C 1
ATOM 1454 O O . GLY A 1 207 ? 2.833 15.369 -31.069 1.00 88.44 207 GLY A O 1
ATOM 1455 N N . PHE A 1 208 ? 2.293 14.962 -28.921 1.00 86.12 208 PHE A N 1
ATOM 1456 C CA . PHE A 1 208 ? 1.148 14.088 -29.158 1.00 86.12 208 PHE A CA 1
ATOM 1457 C C . PHE A 1 208 ? -0.153 14.732 -28.650 1.00 86.12 208 PHE A C 1
ATOM 1459 O O . PHE A 1 208 ? -0.109 15.598 -27.780 1.00 86.12 208 PHE A O 1
ATOM 1466 N N . GLY A 1 209 ? -1.308 14.366 -29.220 1.00 74.00 209 GLY A N 1
ATOM 1467 C CA . GLY A 1 209 ? -2.630 14.809 -28.741 1.00 74.00 209 GLY A CA 1
ATOM 1468 C C . GLY A 1 209 ? -2.805 16.332 -28.603 1.00 74.00 209 GLY A C 1
ATOM 1469 O O . GLY A 1 209 ? -3.505 16.809 -27.719 1.00 74.00 209 GLY A O 1
ATOM 1470 N N . GLY A 1 210 ? -2.142 17.121 -29.459 1.00 74.88 210 GLY A N 1
ATOM 1471 C CA . GLY A 1 210 ? -2.204 18.588 -29.424 1.00 74.88 210 GLY A CA 1
ATOM 1472 C C . GLY A 1 210 ? -1.122 19.279 -28.585 1.00 74.88 210 GLY A C 1
ATOM 1473 O O . GLY A 1 210 ? -1.067 20.510 -28.594 1.00 74.88 210 GLY A O 1
ATOM 1474 N N . THR A 1 211 ? -0.219 18.532 -27.939 1.00 85.00 211 THR A N 1
ATOM 1475 C CA . THR A 1 211 ? 0.964 19.088 -27.266 1.00 85.00 211 THR A CA 1
ATOM 1476 C C . THR A 1 211 ? 1.851 19.830 -28.263 1.00 85.00 211 THR A C 1
ATOM 1478 O O . THR A 1 211 ? 2.325 19.271 -29.254 1.00 85.00 211 THR A O 1
ATOM 1481 N N . ALA A 1 212 ? 2.108 21.108 -27.990 1.00 83.50 212 ALA A N 1
ATOM 1482 C CA . ALA A 1 212 ? 3.041 21.908 -28.771 1.00 83.50 212 ALA A CA 1
ATOM 1483 C C . ALA A 1 212 ? 4.447 21.806 -28.170 1.00 83.50 212 ALA A C 1
ATOM 1485 O O . ALA A 1 212 ? 4.620 21.995 -26.966 1.00 83.50 212 ALA A O 1
ATOM 1486 N N . ILE A 1 213 ? 5.448 21.552 -29.017 1.00 90.25 213 ILE A N 1
ATOM 1487 C CA . ILE A 1 213 ? 6.863 21.664 -28.651 1.00 90.25 213 ILE A CA 1
ATOM 1488 C C . ILE A 1 213 ? 7.443 22.885 -29.365 1.00 90.25 213 ILE A C 1
ATOM 1490 O O . ILE A 1 213 ? 7.626 22.877 -30.585 1.00 90.25 213 ILE A O 1
ATOM 1494 N N . GLU A 1 214 ? 7.742 23.938 -28.609 1.00 88.81 214 GLU A N 1
ATOM 1495 C CA . GLU A 1 214 ? 8.311 25.190 -29.115 1.00 88.81 214 GLU A CA 1
ATOM 1496 C C . GLU A 1 214 ? 9.529 25.593 -28.278 1.00 88.81 214 GLU A C 1
ATOM 1498 O O . GLU A 1 214 ? 9.528 25.475 -27.058 1.00 88.81 214 GLU A O 1
ATOM 1503 N N . ASP A 1 215 ? 10.601 26.043 -28.938 1.00 87.38 215 ASP A N 1
ATOM 1504 C CA . ASP A 1 215 ? 11.837 26.513 -28.291 1.00 87.38 215 ASP A CA 1
ATOM 1505 C C . ASP A 1 215 ? 12.429 25.554 -27.225 1.00 87.38 215 ASP A C 1
ATOM 1507 O O . ASP A 1 215 ? 13.102 25.983 -26.289 1.00 87.38 215 ASP A O 1
ATOM 1511 N N . GLY A 1 216 ? 12.235 24.240 -27.404 1.00 87.94 216 GLY A N 1
ATOM 1512 C CA . GLY A 1 216 ? 12.738 23.204 -26.492 1.00 87.94 216 GLY A CA 1
ATOM 1513 C C . GLY A 1 216 ? 11.885 22.994 -25.239 1.00 87.94 216 GLY A C 1
ATOM 1514 O O . GLY A 1 216 ? 12.365 22.381 -24.288 1.00 87.94 216 GLY A O 1
ATOM 1515 N N . ALA A 1 217 ? 10.649 23.492 -25.229 1.00 92.06 217 ALA A N 1
ATOM 1516 C CA . ALA A 1 217 ? 9.679 23.245 -24.176 1.00 92.06 217 ALA A CA 1
ATOM 1517 C C . ALA A 1 217 ? 8.404 22.606 -24.737 1.00 92.06 217 ALA A C 1
ATOM 1519 O O . ALA A 1 217 ? 7.928 23.000 -25.803 1.00 92.06 217 ALA A O 1
ATOM 1520 N N . ALA A 1 218 ? 7.859 21.632 -24.011 1.00 93.12 218 ALA A N 1
ATOM 1521 C CA . ALA A 1 218 ? 6.567 21.021 -24.298 1.00 93.12 218 ALA A CA 1
ATOM 1522 C C . ALA A 1 218 ? 5.483 21.650 -23.417 1.00 93.12 218 ALA A C 1
ATOM 1524 O O . ALA A 1 218 ? 5.689 21.799 -22.213 1.00 93.12 218 ALA A O 1
ATOM 1525 N N . ALA A 1 219 ? 4.347 22.017 -24.009 1.00 90.50 219 ALA A N 1
ATOM 1526 C CA . ALA A 1 219 ? 3.196 22.562 -23.293 1.00 90.50 219 ALA A CA 1
ATOM 1527 C C . ALA A 1 219 ? 2.030 21.566 -23.305 1.00 90.50 219 ALA A C 1
ATOM 1529 O O . ALA A 1 219 ? 1.496 21.235 -24.368 1.00 90.50 219 ALA A O 1
ATOM 1530 N N . PHE A 1 220 ? 1.640 21.116 -22.116 1.00 88.12 220 PHE A N 1
ATOM 1531 C CA . PHE A 1 220 ? 0.545 20.184 -21.868 1.00 88.12 220 PHE A CA 1
ATOM 1532 C C . PHE A 1 220 ? -0.664 20.951 -21.355 1.00 88.12 220 PHE A C 1
ATOM 1534 O O . PHE A 1 220 ? -0.554 21.754 -20.424 1.00 88.12 220 PHE A O 1
ATOM 1541 N N . GLN A 1 221 ? -1.815 20.728 -21.981 1.00 85.69 221 GLN A N 1
ATOM 1542 C CA . GLN A 1 221 ? -3.051 21.367 -21.557 1.00 85.69 221 GLN A CA 1
ATOM 1543 C C . GLN A 1 221 ? -3.581 20.651 -20.318 1.00 85.69 221 GLN A C 1
ATOM 1545 O O . GLN A 1 221 ? -3.708 19.431 -20.330 1.00 85.69 221 GLN A O 1
ATOM 1550 N N . ILE A 1 222 ? -3.919 21.411 -19.279 1.00 82.75 222 ILE A N 1
ATOM 1551 C CA . ILE A 1 222 ? -4.570 20.868 -18.086 1.00 82.75 222 ILE A CA 1
ATOM 1552 C C . ILE A 1 222 ? -6.059 20.686 -18.385 1.00 82.75 222 ILE A C 1
ATOM 1554 O O . ILE A 1 222 ? -6.700 21.582 -18.946 1.00 82.75 222 ILE A O 1
ATOM 1558 N N . THR A 1 223 ? -6.580 19.506 -18.062 1.00 76.56 223 THR A N 1
ATOM 1559 C CA . THR A 1 223 ? -7.962 19.088 -18.345 1.00 76.56 223 THR A CA 1
ATOM 1560 C C . THR A 1 223 ? -8.832 18.963 -17.107 1.00 76.56 223 THR A C 1
ATOM 1562 O O . THR A 1 223 ? -10.053 18.946 -17.242 1.00 76.56 223 THR A O 1
ATOM 1565 N N . GLY A 1 224 ? -8.226 18.879 -15.928 1.00 74.12 224 GLY A N 1
ATOM 1566 C CA . GLY A 1 224 ? -8.919 18.707 -14.660 1.00 74.12 224 GLY A CA 1
ATOM 1567 C C . GLY A 1 224 ? -7.931 18.575 -13.510 1.00 74.12 224 GLY A C 1
ATOM 1568 O O . GLY A 1 224 ? -6.715 18.696 -13.702 1.00 74.12 224 GLY A O 1
ATOM 1569 N N . GLY A 1 225 ? -8.462 18.327 -12.322 1.00 73.75 225 GLY A N 1
ATOM 1570 C CA . GLY A 1 225 ? -7.679 18.219 -11.107 1.00 73.75 225 GLY A CA 1
ATOM 1571 C C . GLY A 1 225 ? -8.401 18.743 -9.873 1.00 73.75 225 GLY A C 1
ATOM 1572 O O . GLY A 1 225 ? -9.254 19.629 -9.956 1.00 73.75 225 GLY A O 1
ATOM 1573 N N . ALA A 1 226 ? -7.981 18.222 -8.728 1.00 72.81 226 ALA A N 1
ATOM 1574 C CA . ALA A 1 226 ? -8.463 18.573 -7.403 1.00 72.81 226 ALA A CA 1
ATOM 1575 C C . ALA A 1 226 ? -7.280 18.992 -6.525 1.00 72.81 226 ALA A C 1
ATOM 1577 O O . ALA A 1 226 ? -6.167 18.485 -6.686 1.00 72.81 226 ALA A O 1
ATOM 1578 N N . ALA A 1 227 ? -7.509 19.921 -5.600 1.00 73.19 227 ALA A N 1
ATOM 1579 C CA . ALA A 1 227 ? -6.481 20.371 -4.672 1.00 73.19 227 ALA A CA 1
ATOM 1580 C C . ALA A 1 227 ? -7.049 20.590 -3.271 1.00 73.19 227 ALA A C 1
ATOM 1582 O O . ALA A 1 227 ? -8.024 21.324 -3.102 1.00 73.19 227 ALA A O 1
ATOM 1583 N N . ASP A 1 228 ? -6.362 20.029 -2.283 1.00 71.06 228 ASP A N 1
ATOM 1584 C CA . ASP A 1 228 ? -6.462 20.404 -0.882 1.00 71.06 228 ASP A CA 1
ATOM 1585 C C . ASP A 1 228 ? -5.240 21.255 -0.528 1.00 71.06 228 ASP A C 1
ATOM 1587 O O . ASP A 1 228 ? -4.096 20.796 -0.473 1.00 71.06 228 ASP A O 1
ATOM 1591 N N . LEU A 1 229 ? -5.474 22.550 -0.341 1.00 66.25 229 LEU A N 1
ATOM 1592 C CA . LEU A 1 229 ? -4.400 23.498 -0.070 1.00 66.25 229 LEU A CA 1
ATOM 1593 C C . LEU A 1 229 ? -3.970 23.515 1.396 1.00 66.25 229 LEU A C 1
ATOM 1595 O O . LEU A 1 229 ? -2.905 24.068 1.682 1.00 66.25 229 LEU A O 1
ATOM 1599 N N . GLU A 1 230 ? -4.780 22.972 2.307 1.00 64.94 230 GLU A N 1
ATOM 1600 C CA . GLU A 1 230 ? -4.422 22.875 3.722 1.00 64.94 230 GLU A CA 1
ATOM 1601 C C . GLU A 1 230 ? -3.372 21.779 3.901 1.00 64.94 230 GLU A C 1
ATOM 1603 O O . GLU A 1 230 ? -2.307 22.039 4.469 1.00 64.94 230 GLU A O 1
ATOM 1608 N N . ASP A 1 231 ? -3.612 20.625 3.278 1.00 60.31 231 ASP A N 1
ATOM 1609 C CA . ASP A 1 231 ? -2.723 19.462 3.338 1.00 60.31 231 ASP A CA 1
ATOM 1610 C C . ASP A 1 231 ? -1.722 19.398 2.177 1.00 60.31 231 ASP A C 1
ATOM 1612 O O . ASP A 1 231 ? -0.930 18.464 2.053 1.00 60.31 231 ASP A O 1
ATOM 1616 N N . THR A 1 232 ? -1.703 20.427 1.325 1.00 71.12 232 THR A N 1
ATOM 1617 C CA . THR A 1 232 ? -0.849 20.535 0.128 1.00 71.12 232 THR A CA 1
ATOM 1618 C C . THR A 1 232 ? -1.016 19.380 -0.862 1.00 71.12 232 THR A C 1
ATOM 1620 O O . THR A 1 232 ? -0.123 19.127 -1.671 1.00 71.12 232 THR A O 1
ATOM 1623 N N . GLN A 1 233 ? -2.154 18.694 -0.817 1.00 71.81 233 GLN A N 1
ATOM 1624 C CA . GLN A 1 233 ? -2.487 17.587 -1.698 1.00 71.81 233 GLN A CA 1
ATOM 1625 C C . GLN A 1 233 ? -3.064 18.109 -3.016 1.00 71.81 233 GLN A C 1
ATOM 1627 O O . GLN A 1 233 ? -3.870 19.036 -3.052 1.00 71.81 233 GLN A O 1
ATOM 1632 N N . VAL A 1 234 ? -2.646 17.527 -4.131 1.00 75.31 234 VAL A N 1
ATOM 1633 C CA . VAL A 1 234 ? -3.072 17.905 -5.469 1.00 75.31 234 VAL A CA 1
ATOM 1634 C C . VAL A 1 234 ? -3.062 16.699 -6.392 1.00 75.31 234 VAL A C 1
ATOM 1636 O O . VAL A 1 234 ? -2.157 15.862 -6.365 1.00 75.31 234 VAL A O 1
ATOM 1639 N N . GLU A 1 235 ? -4.045 16.670 -7.277 1.00 79.69 235 GLU A N 1
ATOM 1640 C CA . GLU A 1 235 ? -4.025 15.864 -8.480 1.00 79.69 235 GLU A CA 1
ATOM 1641 C C . GLU A 1 235 ? -4.382 16.734 -9.688 1.00 79.69 235 GLU A C 1
ATOM 1643 O O . GLU A 1 235 ? -5.276 17.570 -9.612 1.00 79.69 235 GLU A O 1
ATOM 1648 N N . ILE A 1 236 ? -3.666 16.576 -10.801 1.00 82.62 236 ILE A N 1
ATOM 1649 C CA . ILE A 1 236 ? -3.844 17.358 -12.029 1.00 82.62 236 ILE A CA 1
ATOM 1650 C C . ILE A 1 236 ? -3.806 16.414 -13.224 1.00 82.62 236 ILE A C 1
ATOM 1652 O O . ILE A 1 236 ? -2.820 15.702 -13.435 1.00 82.62 236 ILE A O 1
ATOM 1656 N N . THR A 1 237 ? -4.846 16.457 -14.052 1.00 81.75 237 THR A N 1
ATOM 1657 C CA . THR A 1 237 ? -4.926 15.685 -15.296 1.00 81.75 237 THR A CA 1
ATOM 1658 C C . THR A 1 237 ? -4.580 16.554 -16.501 1.00 81.75 237 THR A C 1
ATOM 1660 O O . THR A 1 237 ? -4.877 17.753 -16.541 1.00 81.75 237 THR A O 1
ATOM 1663 N N . HIS A 1 238 ? -3.926 15.952 -17.494 1.00 85.31 238 HIS A N 1
ATOM 1664 C CA . HIS A 1 238 ? -3.488 16.632 -18.707 1.00 85.31 238 HIS A CA 1
ATOM 1665 C C . HIS A 1 238 ? -3.981 15.912 -19.961 1.00 85.31 238 HIS A C 1
ATOM 1667 O O . HIS A 1 238 ? -3.995 14.685 -20.017 1.00 85.31 238 HIS A O 1
ATOM 1673 N N . ALA A 1 239 ? -4.257 16.693 -21.005 1.00 80.81 239 ALA A N 1
ATOM 1674 C CA . ALA A 1 239 ? -4.387 16.198 -22.369 1.00 80.81 239 ALA A CA 1
ATOM 1675 C C . ALA A 1 239 ? -3.051 16.267 -23.121 1.00 80.81 239 ALA A C 1
ATOM 1677 O O . ALA A 1 239 ? -2.212 17.152 -22.896 1.00 80.81 239 ALA A O 1
ATOM 1678 N N . GLY A 1 240 ? -2.917 15.374 -24.099 1.00 84.00 240 GLY A N 1
ATOM 1679 C CA . GLY A 1 240 ? -1.765 15.297 -24.985 1.00 84.00 240 GLY A CA 1
ATOM 1680 C C . GLY A 1 240 ? -0.653 14.408 -24.440 1.00 84.00 240 GLY A C 1
ATOM 1681 O O . GLY A 1 240 ? -0.876 13.552 -23.587 1.00 84.00 240 GLY A O 1
ATOM 1682 N N . GLY A 1 241 ? 0.552 14.581 -24.974 1.00 89.56 241 GLY A N 1
ATOM 1683 C CA . GLY A 1 241 ? 1.671 13.702 -24.668 1.00 89.56 241 GLY A CA 1
ATOM 1684 C C . GLY A 1 241 ? 2.938 13.977 -25.473 1.00 89.56 241 GLY A C 1
ATOM 1685 O O . GLY A 1 241 ? 3.075 14.999 -26.152 1.00 89.56 241 GLY A O 1
ATOM 1686 N N . LEU A 1 242 ? 3.871 13.032 -25.416 1.00 91.44 242 LEU A N 1
ATOM 1687 C CA . LEU A 1 242 ? 5.128 13.030 -26.159 1.00 91.44 242 LEU A CA 1
ATOM 1688 C C . LEU A 1 242 ? 5.304 11.706 -26.898 1.00 91.44 242 LEU A C 1
ATOM 1690 O O . LEU A 1 242 ? 5.207 10.644 -26.292 1.00 91.44 242 LEU A O 1
ATOM 1694 N N . THR A 1 243 ? 5.656 11.771 -28.178 1.00 91.31 243 THR A N 1
ATOM 1695 C CA . THR A 1 243 ? 6.071 10.605 -28.963 1.00 91.31 243 THR A CA 1
ATOM 1696 C C . THR A 1 243 ? 7.579 10.631 -29.171 1.00 91.31 243 THR A C 1
ATOM 1698 O O . THR A 1 243 ? 8.116 11.560 -29.776 1.00 91.31 243 THR A O 1
ATOM 1701 N N . PHE A 1 244 ? 8.260 9.584 -28.713 1.00 91.62 244 PHE A N 1
ATOM 1702 C CA . PHE A 1 244 ? 9.669 9.310 -28.969 1.00 91.62 244 PHE A CA 1
ATOM 1703 C C . PHE A 1 244 ? 9.786 8.308 -30.117 1.00 91.62 244 PHE A C 1
ATOM 1705 O O . PHE A 1 244 ? 9.205 7.230 -30.058 1.00 91.62 244 PHE A O 1
ATOM 1712 N N . SER A 1 245 ? 10.540 8.628 -31.168 1.00 92.19 245 SER A N 1
ATOM 1713 C CA . SER A 1 245 ? 10.674 7.752 -32.339 1.00 92.19 245 SER A CA 1
ATOM 1714 C C . SER A 1 245 ? 12.124 7.521 -32.749 1.00 92.19 245 SER A C 1
ATOM 1716 O O . SER A 1 245 ? 12.921 8.455 -32.849 1.00 92.19 245 SER A O 1
ATOM 1718 N N . ALA A 1 246 ? 12.468 6.263 -33.024 1.00 91.69 246 ALA A N 1
ATOM 1719 C CA . ALA A 1 246 ? 13.770 5.866 -33.548 1.00 91.69 246 ALA A CA 1
ATOM 1720 C C . ALA A 1 246 ? 13.620 4.705 -34.537 1.00 91.69 246 ALA A C 1
ATOM 1722 O O . ALA A 1 246 ? 13.241 3.589 -34.185 1.00 91.69 246 ALA A O 1
ATOM 1723 N N . GLY A 1 247 ? 13.958 4.959 -35.804 1.00 90.69 247 GLY A N 1
ATOM 1724 C CA . GLY A 1 247 ? 13.784 3.965 -36.862 1.00 90.69 247 GLY A CA 1
ATOM 1725 C C . GLY A 1 247 ? 12.307 3.648 -37.099 1.00 90.69 247 GLY A C 1
ATOM 1726 O O . GLY A 1 247 ? 11.556 4.544 -37.471 1.00 90.69 247 GLY A O 1
ATOM 1727 N N . ASP A 1 248 ? 11.934 2.380 -36.915 1.00 89.06 248 ASP A N 1
ATOM 1728 C CA . ASP A 1 248 ? 10.555 1.893 -37.061 1.00 89.06 248 ASP A CA 1
ATOM 1729 C C . ASP A 1 248 ? 9.810 1.818 -35.710 1.00 89.06 248 ASP A C 1
ATOM 1731 O O . ASP A 1 248 ? 8.642 1.446 -35.697 1.00 89.06 248 ASP A O 1
ATOM 1735 N N . THR A 1 249 ? 10.472 2.154 -34.593 1.00 90.69 249 THR A N 1
ATOM 1736 C CA . THR A 1 249 ? 9.873 2.140 -33.251 1.00 90.69 249 THR A CA 1
ATOM 1737 C C . THR A 1 249 ? 9.379 3.533 -32.866 1.00 90.69 249 THR A C 1
ATOM 1739 O O . THR A 1 249 ? 10.143 4.502 -32.943 1.00 90.69 249 THR A O 1
ATOM 1742 N N . ALA A 1 250 ? 8.139 3.621 -32.391 1.00 90.75 250 ALA A N 1
ATOM 1743 C CA . ALA A 1 250 ? 7.558 4.795 -31.751 1.00 90.75 250 ALA A CA 1
ATOM 1744 C C . ALA A 1 250 ? 7.024 4.427 -30.360 1.00 90.75 250 ALA A C 1
ATOM 1746 O O . ALA A 1 250 ? 6.321 3.434 -30.213 1.00 90.75 250 ALA A O 1
ATOM 1747 N N . VAL A 1 251 ? 7.362 5.230 -29.354 1.00 89.88 251 VAL A N 1
ATOM 1748 C CA . VAL A 1 251 ? 6.841 5.132 -27.987 1.00 89.88 251 VAL A CA 1
ATOM 1749 C C . VAL A 1 251 ? 6.109 6.426 -27.683 1.00 89.88 251 VAL A C 1
ATOM 1751 O O . VAL A 1 251 ? 6.727 7.492 -27.730 1.00 89.88 251 VAL A O 1
ATOM 1754 N N . THR A 1 252 ? 4.823 6.353 -27.373 1.00 89.25 252 THR A N 1
ATOM 1755 C CA . THR A 1 252 ? 4.024 7.522 -27.003 1.00 89.25 252 THR A CA 1
ATOM 1756 C C . THR A 1 252 ? 3.699 7.466 -25.521 1.00 89.25 252 THR A C 1
ATOM 1758 O O . THR A 1 252 ? 3.242 6.449 -25.014 1.00 89.25 252 THR A O 1
ATOM 1761 N N . LEU A 1 253 ? 3.980 8.571 -24.836 1.00 90.25 253 LEU A N 1
ATOM 1762 C CA . LEU A 1 253 ? 3.603 8.823 -23.454 1.00 90.25 253 LEU A CA 1
ATOM 1763 C C . LEU A 1 253 ? 2.472 9.852 -23.465 1.00 90.25 253 LEU A C 1
ATOM 1765 O O . LEU A 1 253 ? 2.703 10.964 -23.945 1.00 90.25 253 LEU A O 1
ATOM 1769 N N . SER A 1 254 ? 1.289 9.523 -22.963 1.00 87.38 254 SER A N 1
ATOM 1770 C CA . SER A 1 254 ? 0.122 10.418 -22.991 1.00 87.38 254 SER A CA 1
ATOM 1771 C C . SER A 1 254 ? -0.652 10.429 -21.674 1.00 87.38 254 SER A C 1
ATOM 1773 O O . SER A 1 254 ? -0.324 9.695 -20.739 1.00 87.38 254 SER A O 1
ATOM 1775 N N . ASP A 1 255 ? -1.666 11.297 -21.605 1.00 78.94 255 ASP A N 1
ATOM 1776 C CA . ASP A 1 255 ? -2.702 11.280 -20.564 1.00 78.94 255 ASP A CA 1
ATOM 1777 C C . ASP A 1 255 ? -2.122 11.382 -19.149 1.00 78.94 255 ASP A C 1
ATOM 1779 O O . ASP A 1 255 ? -2.352 10.545 -18.268 1.00 78.94 255 ASP A O 1
ATOM 1783 N N . PHE A 1 256 ? -1.292 12.409 -18.962 1.00 87.81 256 PHE A N 1
ATOM 1784 C CA . PHE A 1 256 ? -0.503 12.570 -17.752 1.00 87.81 256 PHE A CA 1
ATOM 1785 C C . PHE A 1 256 ? -1.358 12.950 -16.546 1.00 87.81 256 PHE A C 1
ATOM 1787 O O . PHE A 1 256 ? -2.077 13.952 -16.563 1.00 87.81 256 PHE A O 1
ATOM 1794 N N . VAL A 1 257 ? -1.184 12.200 -15.460 1.00 84.50 257 VAL A N 1
ATOM 1795 C CA . VAL A 1 257 ? -1.742 12.500 -14.141 1.00 84.50 257 VAL A CA 1
ATOM 1796 C C . VAL A 1 257 ? -0.596 12.834 -13.200 1.00 84.50 257 VAL A C 1
ATOM 1798 O O . VAL A 1 257 ? 0.243 11.984 -12.901 1.00 84.50 257 VAL A O 1
ATOM 1801 N N . VAL A 1 258 ? -0.556 14.085 -12.753 1.00 85.62 258 VAL A N 1
ATOM 1802 C CA . VAL A 1 258 ? 0.337 14.553 -11.691 1.00 85.62 258 VAL A CA 1
ATOM 1803 C C . VAL A 1 258 ? -0.403 14.406 -10.375 1.00 85.62 258 VAL A C 1
ATOM 1805 O O . VAL A 1 258 ? -1.514 14.903 -10.268 1.00 85.62 258 VAL A O 1
ATOM 1808 N N . SER A 1 259 ? 0.192 13.750 -9.388 1.00 81.31 259 SER A N 1
ATOM 1809 C CA . SER A 1 259 ? -0.429 13.536 -8.082 1.00 81.31 259 SER A CA 1
ATOM 1810 C C . SER A 1 259 ? 0.622 13.574 -6.983 1.00 81.31 259 SER A C 1
ATOM 1812 O O . SER A 1 259 ? 1.751 13.134 -7.198 1.00 81.31 259 SER A O 1
ATOM 1814 N N . ASN A 1 260 ? 0.260 14.080 -5.808 1.00 73.19 260 ASN A N 1
ATOM 1815 C CA . ASN A 1 260 ? 0.997 13.838 -4.564 1.00 73.19 260 ASN A CA 1
ATOM 1816 C C . ASN A 1 260 ? 0.100 13.258 -3.459 1.00 73.19 260 ASN A C 1
ATOM 1818 O O . ASN A 1 260 ? 0.467 13.322 -2.288 1.00 73.19 260 ASN A O 1
ATOM 1822 N N . LEU A 1 261 ? -1.051 12.689 -3.837 1.00 63.03 261 LEU A N 1
ATOM 1823 C CA . LEU A 1 261 ? -2.004 12.091 -2.898 1.00 63.03 261 LEU A CA 1
ATOM 1824 C C . LEU A 1 261 ? -1.418 10.853 -2.194 1.00 63.03 261 LEU A C 1
ATOM 1826 O O . LEU A 1 261 ? -1.819 10.522 -1.086 1.00 63.03 261 LEU A O 1
ATOM 1830 N N . VAL A 1 262 ? -0.472 10.152 -2.834 1.00 47.00 262 VAL A N 1
ATOM 1831 C CA . VAL A 1 262 ? 0.174 8.942 -2.304 1.00 47.00 262 VAL A CA 1
ATOM 1832 C C . VAL A 1 262 ? 1.621 8.872 -2.809 1.00 47.00 262 VAL A C 1
ATOM 1834 O O . VAL A 1 262 ? 1.850 8.992 -4.010 1.00 47.00 262 VAL A O 1
ATOM 1837 N N . GLY A 1 263 ? 2.599 8.644 -1.922 1.00 48.59 263 GLY A N 1
ATOM 1838 C CA . GLY A 1 263 ? 3.974 8.288 -2.322 1.00 48.59 263 GLY A CA 1
ATOM 1839 C C . GLY A 1 263 ? 4.858 9.433 -2.842 1.00 48.59 263 GLY A C 1
ATOM 1840 O O . GLY A 1 263 ? 5.816 9.181 -3.572 1.00 48.59 263 GLY A O 1
ATOM 1841 N N . GLY A 1 264 ? 4.564 10.683 -2.467 1.00 64.00 264 GLY A N 1
ATOM 1842 C CA . GLY A 1 264 ? 5.279 11.869 -2.951 1.00 64.00 264 GLY A CA 1
ATOM 1843 C C . GLY A 1 264 ? 4.754 12.377 -4.298 1.00 64.00 264 GLY A C 1
ATOM 1844 O O . GLY A 1 264 ? 3.844 11.803 -4.887 1.00 64.00 264 GLY A O 1
ATOM 1845 N N . ALA A 1 265 ? 5.291 13.500 -4.783 1.00 77.00 265 ALA A N 1
ATOM 1846 C CA . ALA A 1 265 ? 4.835 14.078 -6.044 1.00 77.00 265 ALA A CA 1
ATOM 1847 C C . ALA A 1 265 ? 5.364 13.265 -7.238 1.00 77.00 265 ALA A C 1
ATOM 1849 O O . ALA A 1 265 ? 6.567 13.217 -7.503 1.00 77.00 265 ALA A O 1
ATOM 1850 N N . GLY A 1 266 ? 4.455 12.643 -7.980 1.00 83.00 266 GLY A N 1
ATOM 1851 C CA . GLY A 1 266 ? 4.757 11.812 -9.138 1.00 83.00 266 GLY A CA 1
ATOM 1852 C C . GLY A 1 266 ? 3.882 12.153 -10.337 1.00 83.00 266 GLY A C 1
ATOM 1853 O O . GLY A 1 266 ? 2.812 12.750 -10.215 1.00 83.00 266 GLY A O 1
ATOM 1854 N N . LEU A 1 267 ? 4.353 11.767 -11.519 1.00 88.38 267 LEU A N 1
ATOM 1855 C CA . LEU A 1 267 ? 3.601 11.828 -12.765 1.00 88.38 267 LEU A CA 1
ATOM 1856 C C . LEU A 1 267 ? 3.460 10.416 -13.328 1.00 88.38 267 LEU A C 1
ATOM 1858 O O . LEU A 1 267 ? 4.458 9.754 -13.624 1.00 88.38 267 LEU A O 1
ATOM 1862 N N . THR A 1 268 ? 2.219 9.979 -13.517 1.00 86.25 268 THR A N 1
ATOM 1863 C CA . THR A 1 268 ? 1.884 8.748 -14.243 1.00 86.25 268 THR A CA 1
ATOM 1864 C C . THR A 1 268 ? 1.329 9.078 -15.623 1.00 86.25 268 THR A C 1
ATOM 1866 O O . THR A 1 268 ? 0.810 10.171 -15.848 1.00 86.25 268 THR A O 1
ATOM 1869 N N . GLY A 1 269 ? 1.444 8.152 -16.567 1.00 86.44 269 GLY A N 1
ATOM 1870 C CA . GLY A 1 269 ? 0.876 8.326 -17.901 1.00 86.44 269 GLY A CA 1
ATOM 1871 C C . GLY A 1 269 ? 0.720 7.007 -18.630 1.00 86.44 269 GLY A C 1
ATOM 1872 O O . GLY A 1 269 ? 1.303 5.996 -18.229 1.00 86.44 269 GLY A O 1
ATOM 1873 N N . LEU A 1 270 ? -0.080 7.040 -19.688 1.00 82.25 270 LEU A N 1
ATOM 1874 C CA . LEU A 1 270 ? -0.249 5.932 -20.613 1.00 82.25 270 LEU A CA 1
ATOM 1875 C C . LEU A 1 270 ? 0.985 5.780 -21.493 1.00 82.25 270 LEU A C 1
ATOM 1877 O O . LEU A 1 270 ? 1.580 6.770 -21.920 1.00 82.25 270 LEU A O 1
ATOM 1881 N N . VAL A 1 271 ? 1.354 4.532 -21.761 1.00 84.75 271 VAL A N 1
ATOM 1882 C CA . VAL A 1 271 ? 2.447 4.173 -22.661 1.00 84.75 271 VAL A CA 1
ATOM 1883 C C . VAL A 1 271 ? 1.893 3.319 -23.783 1.00 84.75 271 VAL A C 1
ATOM 1885 O O . VAL A 1 271 ? 1.376 2.232 -23.527 1.00 84.75 271 VAL A O 1
ATOM 1888 N N . THR A 1 272 ? 2.063 3.777 -25.020 1.00 83.75 272 THR A N 1
ATOM 1889 C CA . THR A 1 272 ? 1.833 2.961 -26.214 1.00 83.75 272 THR A CA 1
ATOM 1890 C C . THR A 1 272 ? 3.141 2.734 -26.965 1.00 83.75 272 THR A C 1
ATOM 1892 O O . THR A 1 272 ? 4.029 3.596 -26.991 1.00 83.75 272 THR A O 1
ATOM 1895 N N . VAL A 1 273 ? 3.296 1.557 -27.572 1.00 86.50 273 VAL A N 1
ATOM 1896 C CA . VAL A 1 273 ? 4.472 1.193 -28.372 1.00 86.50 273 VAL A CA 1
ATOM 1897 C C . VAL A 1 273 ? 4.006 0.755 -29.752 1.00 86.50 273 VAL A C 1
ATOM 1899 O O . VAL A 1 273 ? 3.451 -0.319 -29.926 1.00 86.50 273 VAL A O 1
ATOM 1902 N N . ASN A 1 274 ? 4.290 1.579 -30.759 1.00 85.44 274 ASN A N 1
ATOM 1903 C CA . ASN A 1 274 ? 3.838 1.412 -32.144 1.00 85.44 274 ASN A CA 1
ATOM 1904 C C . ASN A 1 274 ? 2.309 1.389 -32.331 1.00 85.44 274 ASN A C 1
ATOM 1906 O O . ASN A 1 274 ? 1.845 0.864 -33.341 1.00 85.44 274 ASN A O 1
ATOM 1910 N N . GLY A 1 275 ? 1.562 2.010 -31.416 1.00 79.44 275 GLY A N 1
ATOM 1911 C CA . GLY A 1 275 ? 0.095 2.009 -31.396 1.00 79.44 275 GLY A CA 1
ATOM 1912 C C . GLY A 1 275 ? -0.441 1.202 -30.219 1.00 79.44 275 GLY A C 1
ATOM 1913 O O . GLY A 1 275 ? -1.249 1.729 -29.472 1.00 79.44 275 GLY A O 1
ATOM 1914 N N . ASP A 1 276 ? 0.142 0.026 -29.984 1.00 77.75 276 ASP A N 1
ATOM 1915 C CA . ASP A 1 276 ? -0.310 -0.930 -28.971 1.00 77.75 276 ASP A CA 1
ATOM 1916 C C . ASP A 1 276 ? -0.222 -0.342 -27.550 1.00 77.75 276 ASP A C 1
ATOM 1918 O O . ASP A 1 276 ? 0.846 0.130 -27.127 1.00 77.75 276 ASP A O 1
ATOM 1922 N N . LEU A 1 277 ? -1.325 -0.389 -26.798 1.00 80.25 277 LEU A N 1
ATOM 1923 C CA . LEU A 1 277 ? -1.393 0.083 -25.414 1.00 80.25 277 LEU A CA 1
ATOM 1924 C C . LEU A 1 277 ? -0.677 -0.894 -24.481 1.00 80.25 277 LEU A C 1
ATOM 1926 O O . LEU A 1 277 ? -1.020 -2.067 -24.393 1.00 80.25 277 LEU A O 1
ATOM 1930 N N . VAL A 1 278 ? 0.334 -0.409 -23.759 1.00 80.00 278 VAL A N 1
ATOM 1931 C CA . VAL A 1 278 ? 1.145 -1.256 -22.874 1.00 80.00 278 VAL A CA 1
ATOM 1932 C C . VAL A 1 278 ? 0.625 -1.207 -21.443 1.00 80.00 278 VAL A C 1
ATOM 1934 O O . VAL A 1 278 ? 0.300 -2.242 -20.870 1.00 80.00 278 VAL A O 1
ATOM 1937 N N . ALA A 1 279 ? 0.608 -0.015 -20.840 1.00 77.31 279 ALA A N 1
ATOM 1938 C CA . ALA A 1 279 ? 0.201 0.200 -19.451 1.00 77.31 279 ALA A CA 1
ATOM 1939 C C . ALA A 1 279 ? 0.107 1.698 -19.116 1.00 77.31 279 ALA A C 1
ATOM 1941 O O . ALA A 1 279 ? 0.705 2.533 -19.800 1.00 77.31 279 ALA A O 1
ATOM 1942 N N . ARG A 1 280 ? -0.541 2.026 -17.988 1.00 83.06 280 ARG A N 1
ATOM 1943 C CA . ARG A 1 280 ? -0.234 3.246 -17.229 1.00 83.06 280 ARG A CA 1
ATOM 1944 C C . ARG A 1 280 ? 0.935 2.964 -16.290 1.00 83.06 280 ARG A C 1
ATOM 1946 O O . ARG A 1 280 ? 0.862 2.028 -15.499 1.00 83.06 280 ARG A O 1
ATOM 1953 N N . VAL A 1 281 ? 1.982 3.784 -16.330 1.00 79.88 281 VAL A N 1
ATOM 1954 C CA . VAL A 1 281 ? 3.162 3.603 -15.465 1.00 79.88 281 VAL A CA 1
ATOM 1955 C C . VAL A 1 281 ? 3.553 4.902 -14.750 1.00 79.88 281 VAL A C 1
ATOM 1957 O O . VAL A 1 281 ? 3.256 5.987 -15.260 1.00 79.88 281 VAL A O 1
ATOM 1960 N N . PRO A 1 282 ? 4.252 4.833 -13.600 1.00 84.31 282 PRO A N 1
ATOM 1961 C CA . PRO A 1 282 ? 4.953 5.979 -13.025 1.00 84.31 282 PRO A CA 1
ATOM 1962 C C . PRO A 1 282 ? 6.083 6.408 -13.963 1.00 84.31 282 PRO A C 1
ATOM 1964 O O . PRO A 1 282 ? 7.080 5.702 -14.113 1.00 84.31 282 PRO A O 1
ATOM 1967 N N . LEU A 1 283 ? 5.920 7.552 -14.624 1.00 86.25 283 LEU A N 1
ATOM 1968 C CA . LEU A 1 283 ? 6.845 8.034 -15.649 1.00 86.25 283 LEU A CA 1
ATOM 1969 C C . LEU A 1 283 ? 7.936 8.918 -15.063 1.00 86.25 283 LEU A C 1
ATOM 1971 O O . LEU A 1 283 ? 9.118 8.733 -15.368 1.00 86.25 283 LEU A O 1
ATOM 1975 N N . PHE A 1 284 ? 7.540 9.873 -14.219 1.00 90.88 284 PHE A N 1
ATOM 1976 C CA . PHE A 1 284 ? 8.464 10.854 -13.666 1.00 90.88 284 PHE A CA 1
ATOM 1977 C C . PHE A 1 284 ? 8.253 11.061 -12.170 1.00 90.88 284 PHE A C 1
ATOM 1979 O O . PHE A 1 284 ? 7.118 11.157 -11.706 1.00 90.88 284 PHE A O 1
ATOM 1986 N N . ALA A 1 285 ? 9.354 11.184 -11.434 1.00 88.19 285 ALA A N 1
ATOM 1987 C CA . ALA A 1 285 ? 9.349 11.756 -10.097 1.00 88.19 285 ALA A CA 1
ATOM 1988 C C . ALA A 1 285 ? 9.422 13.286 -10.207 1.00 88.19 285 ALA A C 1
ATOM 1990 O O . ALA A 1 285 ? 10.091 13.829 -11.098 1.00 88.19 285 ALA A O 1
ATOM 1991 N N . LEU A 1 286 ? 8.705 13.978 -9.323 1.00 87.56 286 LEU A N 1
ATOM 1992 C CA . LEU A 1 286 ? 8.610 15.431 -9.314 1.00 87.56 286 LEU A CA 1
ATOM 1993 C C . LEU A 1 286 ? 9.175 15.978 -8.005 1.00 87.56 286 LEU A C 1
ATOM 1995 O O . LEU A 1 286 ? 8.684 15.671 -6.923 1.00 87.56 286 LEU A O 1
ATOM 1999 N N . GLU A 1 287 ? 10.170 16.855 -8.097 1.00 84.25 287 GLU A N 1
ATOM 2000 C CA . GLU A 1 287 ? 10.624 17.623 -6.935 1.00 84.25 287 GLU A CA 1
ATOM 2001 C C . GLU A 1 287 ? 10.019 19.021 -7.010 1.00 84.25 287 GLU A C 1
ATOM 2003 O O . GLU A 1 287 ? 10.422 19.858 -7.827 1.00 84.25 287 GLU A O 1
ATOM 2008 N N . ILE A 1 288 ? 9.026 19.274 -6.163 1.00 75.75 288 ILE A N 1
ATOM 2009 C CA . ILE A 1 288 ? 8.330 20.557 -6.107 1.00 75.75 288 ILE A CA 1
ATOM 2010 C C . ILE A 1 288 ? 9.082 21.471 -5.138 1.00 75.75 288 ILE A C 1
ATOM 2012 O O . ILE A 1 288 ? 9.113 21.238 -3.933 1.00 75.75 288 ILE A O 1
ATOM 2016 N N . SER A 1 289 ? 9.702 22.526 -5.666 1.00 65.50 289 SER A N 1
ATOM 2017 C CA . SER A 1 289 ? 10.521 23.453 -4.873 1.00 65.50 289 SER A CA 1
ATOM 2018 C C . SER A 1 289 ? 9.773 24.717 -4.421 1.00 65.50 289 SER A C 1
ATOM 2020 O O . SER A 1 289 ? 10.262 25.450 -3.555 1.00 65.50 289 SER A O 1
ATOM 2022 N N . GLY A 1 290 ? 8.573 24.967 -4.960 1.00 58.84 290 GLY A N 1
ATOM 2023 C CA . GLY A 1 290 ? 7.720 26.083 -4.564 1.00 58.84 290 GLY A CA 1
ATOM 2024 C C . GLY A 1 290 ? 6.284 25.951 -5.067 1.00 58.84 290 GLY A C 1
ATOM 2025 O O . GLY A 1 290 ? 6.056 25.714 -6.252 1.00 58.84 290 GLY A O 1
ATOM 2026 N N . VAL A 1 291 ? 5.333 26.158 -4.153 1.00 67.12 291 VAL A N 1
ATOM 2027 C CA . VAL A 1 291 ? 3.892 26.192 -4.425 1.00 67.12 291 VAL A CA 1
ATOM 2028 C C . VAL A 1 291 ? 3.354 27.577 -4.085 1.00 67.12 291 VAL A C 1
ATOM 2030 O O . VAL A 1 291 ? 3.580 28.081 -2.981 1.00 67.12 291 VAL A O 1
ATOM 2033 N N . ALA A 1 292 ? 2.642 28.205 -5.018 1.00 71.56 292 ALA A N 1
ATOM 2034 C CA . ALA A 1 292 ? 1.869 29.410 -4.760 1.00 71.56 292 ALA A CA 1
ATOM 2035 C C . ALA A 1 292 ? 0.407 29.173 -5.142 1.00 71.56 292 ALA A C 1
ATOM 2037 O O . ALA A 1 292 ? 0.093 28.924 -6.298 1.00 71.56 292 ALA A O 1
ATOM 2038 N N . ALA A 1 293 ? -0.489 29.289 -4.165 1.00 73.75 293 ALA A N 1
ATOM 2039 C CA . ALA A 1 293 ? -1.925 29.194 -4.382 1.00 73.75 293 ALA A CA 1
ATOM 2040 C C . ALA A 1 293 ? -2.565 30.580 -4.228 1.00 73.75 293 ALA A C 1
ATOM 2042 O O . ALA A 1 293 ? -2.360 31.270 -3.223 1.00 73.75 293 ALA A O 1
ATOM 2043 N N . THR A 1 294 ? -3.325 31.008 -5.234 1.00 75.00 294 THR A N 1
ATOM 2044 C CA . THR A 1 294 ? -4.090 32.258 -5.208 1.00 75.00 294 THR A CA 1
ATOM 2045 C C . THR A 1 294 ? -5.578 31.951 -5.360 1.00 75.00 294 THR A C 1
ATOM 2047 O O . THR A 1 294 ? -6.021 31.674 -6.478 1.00 75.00 294 THR A O 1
ATOM 2050 N N . PRO A 1 295 ? -6.366 32.049 -4.275 1.00 68.19 295 PRO A N 1
ATOM 2051 C CA . PRO A 1 295 ? -7.812 31.899 -4.353 1.00 68.19 295 PRO A CA 1
ATOM 2052 C C . PRO A 1 295 ? -8.434 32.948 -5.283 1.00 68.19 295 PRO A C 1
ATOM 2054 O O . PRO A 1 295 ? -8.072 34.132 -5.252 1.00 68.19 295 PRO A O 1
ATOM 2057 N N . THR A 1 296 ? -9.395 32.520 -6.089 1.00 65.25 296 THR A N 1
ATOM 2058 C CA . THR A 1 296 ? -10.310 33.353 -6.880 1.00 65.25 296 THR A CA 1
ATOM 2059 C C . THR A 1 296 ? -11.749 33.112 -6.409 1.00 65.25 296 THR A C 1
ATOM 2061 O O . THR A 1 296 ? -11.959 32.357 -5.467 1.00 65.25 296 THR A O 1
ATOM 2064 N N . ASP A 1 297 ? -12.739 33.800 -6.989 1.00 55.69 297 ASP A N 1
ATOM 2065 C CA . ASP A 1 297 ? -14.115 33.771 -6.466 1.00 55.69 297 ASP A CA 1
ATOM 2066 C C . ASP A 1 297 ? -14.742 32.354 -6.476 1.00 55.69 297 ASP A C 1
ATOM 2068 O O . ASP A 1 297 ? -15.539 32.076 -5.586 1.00 55.69 297 ASP A O 1
ATOM 2072 N N . ASP A 1 298 ? -14.342 31.476 -7.414 1.00 57.69 298 ASP A N 1
ATOM 2073 C CA . ASP A 1 298 ? -14.884 30.108 -7.576 1.00 57.69 298 ASP A CA 1
ATOM 2074 C C . ASP A 1 298 ? -13.799 29.020 -7.836 1.00 57.69 298 ASP A C 1
ATOM 2076 O O . ASP A 1 298 ? -14.126 27.857 -8.026 1.00 57.69 298 ASP A O 1
ATOM 2080 N N . LEU A 1 299 ? -12.506 29.375 -7.892 1.00 66.38 299 LEU A N 1
ATOM 2081 C CA . LEU A 1 299 ? -11.374 28.481 -8.232 1.00 66.38 299 LEU A CA 1
ATOM 2082 C C . LEU A 1 299 ? -10.104 28.933 -7.498 1.00 66.38 299 LEU A C 1
ATOM 2084 O O . LEU A 1 299 ? -10.028 30.093 -7.100 1.00 66.38 299 LEU A O 1
ATOM 2088 N N . THR A 1 300 ? -9.052 28.122 -7.430 1.00 70.44 300 THR A N 1
ATOM 2089 C CA . THR A 1 300 ? -7.710 28.590 -7.044 1.00 70.44 300 THR A CA 1
ATOM 2090 C C . THR A 1 300 ? -6.729 28.452 -8.191 1.00 70.44 300 THR A C 1
ATOM 2092 O O . THR A 1 300 ? -6.638 27.408 -8.826 1.00 70.44 300 THR A O 1
ATOM 2095 N N . ASN A 1 301 ? -5.963 29.518 -8.433 1.00 79.00 301 ASN A N 1
ATOM 2096 C CA . ASN A 1 301 ? -4.784 29.432 -9.281 1.00 79.00 301 ASN A CA 1
ATOM 2097 C C . ASN A 1 301 ? -3.622 28.819 -8.498 1.00 79.00 301 ASN A C 1
ATOM 2099 O O . ASN A 1 301 ? -3.130 29.434 -7.547 1.00 79.00 301 ASN A O 1
ATOM 2103 N N . LEU A 1 302 ? -3.195 27.633 -8.901 1.00 79.44 302 LEU A N 1
ATOM 2104 C CA . LEU A 1 302 ? -2.022 26.928 -8.425 1.00 79.44 302 LEU A CA 1
ATOM 2105 C C . LEU A 1 302 ? -0.859 27.171 -9.394 1.00 79.44 302 LEU A C 1
ATOM 2107 O O . LEU A 1 302 ? -0.823 26.641 -10.503 1.00 79.44 302 LEU A O 1
ATOM 2111 N N . ASP A 1 303 ? 0.108 27.956 -8.933 1.00 80.50 303 ASP A N 1
ATOM 2112 C CA . ASP A 1 303 ? 1.362 28.223 -9.621 1.00 80.50 303 ASP A CA 1
ATOM 2113 C C . ASP A 1 303 ? 2.479 27.379 -8.984 1.00 80.50 303 ASP A C 1
ATOM 2115 O O . ASP A 1 303 ? 2.931 27.660 -7.866 1.00 80.50 303 ASP A O 1
ATOM 2119 N N . LEU A 1 304 ? 2.952 26.356 -9.700 1.00 82.88 304 LEU A N 1
ATOM 2120 C CA . LEU A 1 304 ? 4.157 25.600 -9.347 1.00 82.88 304 LEU A CA 1
ATOM 2121 C C . LEU A 1 304 ? 5.299 26.047 -10.249 1.00 82.88 304 LEU A C 1
ATOM 2123 O O . LEU A 1 304 ? 5.206 25.981 -11.476 1.00 82.88 304 LEU A O 1
ATOM 2127 N N . THR A 1 305 ? 6.404 26.481 -9.656 1.00 80.31 305 THR A N 1
ATOM 2128 C CA . THR A 1 305 ? 7.596 26.897 -10.405 1.00 80.31 305 THR A CA 1
ATOM 2129 C C . THR A 1 305 ? 8.787 26.040 -10.034 1.00 80.31 305 THR A C 1
ATOM 2131 O O . THR A 1 305 ? 8.895 25.601 -8.893 1.00 80.31 305 THR A O 1
ATOM 2134 N N . ASP A 1 306 ? 9.710 25.875 -10.982 1.00 82.19 306 ASP A N 1
ATOM 2135 C CA . ASP A 1 306 ? 10.962 25.146 -10.773 1.00 82.19 306 ASP A CA 1
ATOM 2136 C C . ASP A 1 306 ? 10.737 23.702 -10.281 1.00 82.19 306 ASP A C 1
ATOM 2138 O O . ASP A 1 306 ? 11.451 23.207 -9.407 1.00 82.19 306 ASP A O 1
ATOM 2142 N N . VAL A 1 307 ? 9.730 23.022 -10.844 1.00 88.62 307 VAL A N 1
ATOM 2143 C CA . VAL A 1 307 ? 9.465 21.605 -10.565 1.00 88.62 307 VAL A CA 1
ATOM 2144 C C . VAL A 1 307 ? 10.469 20.771 -11.354 1.00 88.62 307 VAL A C 1
ATOM 2146 O O . VAL A 1 307 ? 10.464 20.790 -12.586 1.00 88.62 307 VAL A O 1
ATOM 2149 N N . ASN A 1 308 ? 11.366 20.063 -10.675 1.00 89.25 308 ASN A N 1
ATOM 2150 C CA . ASN A 1 308 ? 12.316 19.183 -11.351 1.00 89.25 308 ASN A CA 1
ATOM 2151 C C . ASN A 1 308 ? 11.598 17.901 -11.774 1.00 89.25 308 ASN A C 1
ATOM 2153 O O . ASN A 1 308 ? 10.927 17.279 -10.956 1.00 89.25 308 ASN A O 1
ATOM 2157 N N . VAL A 1 309 ? 11.744 17.520 -13.042 1.00 92.56 309 VAL A N 1
ATOM 2158 C CA . VAL A 1 309 ? 11.128 16.316 -13.607 1.00 92.56 309 VAL A CA 1
ATOM 2159 C C . VAL A 1 309 ? 12.235 15.312 -13.891 1.00 92.56 309 VAL A C 1
ATOM 2161 O O . VAL A 1 309 ? 13.093 15.557 -14.749 1.00 92.56 309 VAL A O 1
ATOM 2164 N N . THR A 1 310 ? 12.233 14.186 -13.184 1.00 92.06 310 THR A N 1
ATOM 2165 C CA . THR A 1 310 ? 13.234 13.123 -13.337 1.00 92.06 310 THR A CA 1
ATOM 2166 C C . THR A 1 310 ? 12.578 11.811 -13.735 1.00 92.06 310 THR A C 1
ATOM 2168 O O . THR A 1 310 ? 11.463 11.505 -13.333 1.00 92.06 310 THR A O 1
ATOM 2171 N N . LEU A 1 311 ? 13.258 11.038 -14.576 1.00 89.62 311 LEU A N 1
ATOM 2172 C CA . LEU A 1 311 ? 12.792 9.732 -15.033 1.00 89.62 311 LEU A CA 1
ATOM 2173 C C . LEU A 1 311 ? 12.780 8.727 -13.876 1.00 89.62 311 LEU A C 1
ATOM 2175 O O . LEU A 1 311 ? 13.736 8.687 -13.105 1.00 89.62 311 LEU A O 1
ATOM 2179 N N . THR A 1 312 ? 11.739 7.907 -13.761 1.00 87.94 312 THR A N 1
ATOM 2180 C CA . THR A 1 312 ? 11.733 6.775 -12.817 1.00 87.94 312 THR A CA 1
ATOM 2181 C C . THR A 1 312 ? 12.546 5.600 -13.367 1.00 87.94 312 THR A C 1
ATOM 2183 O O . THR A 1 312 ? 12.781 5.510 -14.574 1.00 87.94 312 THR A O 1
ATOM 2186 N N . ASP A 1 313 ? 12.953 4.662 -12.508 1.00 85.19 313 ASP A N 1
ATOM 2187 C CA . ASP A 1 313 ? 13.629 3.435 -12.957 1.00 85.19 313 ASP A CA 1
ATOM 2188 C C . ASP A 1 313 ? 12.737 2.578 -13.862 1.00 85.19 313 ASP A C 1
ATOM 2190 O O . ASP A 1 313 ? 13.199 2.059 -14.878 1.00 85.19 313 ASP A O 1
ATOM 2194 N N . ILE A 1 314 ? 11.439 2.503 -13.551 1.00 79.69 314 ILE A N 1
ATOM 2195 C CA . ILE A 1 314 ? 10.446 1.778 -14.355 1.00 79.69 314 ILE A CA 1
ATOM 2196 C C . ILE A 1 314 ? 10.367 2.373 -15.766 1.00 79.69 314 ILE A C 1
ATOM 2198 O O . ILE A 1 314 ? 10.460 1.649 -16.759 1.00 79.69 314 ILE A O 1
ATOM 2202 N N . ALA A 1 315 ? 10.245 3.699 -15.875 1.00 82.25 315 ALA A N 1
ATOM 2203 C CA . ALA A 1 315 ? 10.163 4.374 -17.165 1.00 82.25 315 ALA A CA 1
ATOM 2204 C C . ALA A 1 315 ? 11.482 4.300 -17.944 1.00 82.25 315 ALA A C 1
ATOM 2206 O O . ALA A 1 315 ? 11.475 4.128 -19.164 1.00 82.25 315 ALA A O 1
ATOM 2207 N N . ALA A 1 316 ? 12.620 4.383 -17.250 1.00 84.88 316 ALA A N 1
ATOM 2208 C CA . ALA A 1 316 ? 13.931 4.174 -17.850 1.00 84.88 316 ALA A CA 1
ATOM 2209 C C . ALA A 1 316 ? 14.065 2.766 -18.439 1.00 84.88 316 ALA A C 1
ATOM 2211 O O . ALA A 1 316 ? 14.486 2.634 -19.589 1.00 84.88 316 ALA A O 1
ATOM 2212 N N . GLY A 1 317 ? 13.659 1.736 -17.690 1.00 81.56 317 GLY A N 1
ATOM 2213 C CA . GLY A 1 317 ? 13.610 0.349 -18.149 1.00 81.56 317 GLY A CA 1
ATOM 2214 C C . GLY A 1 317 ? 12.730 0.185 -19.386 1.00 81.56 317 GLY A C 1
ATOM 2215 O O . GLY A 1 317 ? 13.196 -0.317 -20.405 1.00 81.56 317 GLY A O 1
ATOM 2216 N N . ALA A 1 318 ? 11.507 0.716 -19.353 1.00 77.62 318 ALA A N 1
ATOM 2217 C CA . ALA A 1 318 ? 10.576 0.629 -20.477 1.00 77.62 318 ALA A CA 1
ATOM 2218 C C . ALA A 1 318 ? 11.117 1.292 -21.760 1.00 77.62 318 ALA A C 1
ATOM 2220 O O . ALA A 1 318 ? 11.020 0.722 -22.848 1.00 77.62 318 ALA A O 1
ATOM 2221 N N . LEU A 1 319 ? 11.728 2.478 -21.653 1.00 80.88 319 LEU A N 1
ATOM 2222 C CA . LEU A 1 319 ? 12.338 3.163 -22.800 1.00 80.88 319 LEU A CA 1
ATOM 2223 C C . LEU A 1 319 ? 13.557 2.405 -23.338 1.00 80.88 319 LEU A C 1
ATOM 2225 O O . LEU A 1 319 ? 13.739 2.297 -24.554 1.00 80.88 319 LEU A O 1
ATOM 2229 N N . ASN A 1 320 ? 14.388 1.878 -22.441 1.00 83.50 320 ASN A N 1
ATOM 2230 C CA . ASN A 1 320 ? 15.539 1.051 -22.786 1.00 83.50 320 ASN A CA 1
ATOM 2231 C C . ASN A 1 320 ? 15.113 -0.202 -23.560 1.00 83.50 320 ASN A C 1
ATOM 2233 O O . ASN A 1 320 ? 15.634 -0.460 -24.648 1.00 83.50 320 ASN A O 1
ATOM 2237 N N . ASP A 1 321 ? 14.104 -0.914 -23.066 1.00 82.38 321 ASP A N 1
ATOM 2238 C CA . ASP A 1 321 ? 13.566 -2.114 -23.701 1.00 82.38 321 ASP A CA 1
ATOM 2239 C C . ASP A 1 321 ? 12.947 -1.809 -25.070 1.00 82.38 321 ASP A C 1
ATOM 2241 O O . ASP A 1 321 ? 13.249 -2.491 -26.054 1.00 82.38 321 ASP A O 1
ATOM 2245 N N . ALA A 1 322 ? 12.139 -0.747 -25.170 1.00 81.31 322 ALA A N 1
ATOM 2246 C CA . ALA A 1 322 ? 11.476 -0.367 -26.416 1.00 81.31 322 ALA A CA 1
ATOM 2247 C C . ALA A 1 322 ? 12.476 0.007 -27.523 1.00 81.31 322 ALA A C 1
ATOM 2249 O O . ALA A 1 322 ? 12.316 -0.394 -28.681 1.00 81.31 322 ALA A O 1
ATOM 2250 N N . PHE A 1 323 ? 13.532 0.752 -27.184 1.00 81.88 323 PHE A N 1
ATOM 2251 C CA . PHE A 1 323 ? 14.547 1.183 -28.150 1.00 81.88 323 PHE A CA 1
ATOM 2252 C C . PHE A 1 323 ? 15.733 0.215 -28.284 1.00 81.88 323 PHE A C 1
ATOM 2254 O O . PHE A 1 323 ? 16.560 0.388 -29.184 1.00 81.88 323 PHE A O 1
ATOM 2261 N N . GLY A 1 324 ? 15.822 -0.813 -27.437 1.00 83.88 324 GLY A N 1
ATOM 2262 C CA . GLY A 1 324 ? 16.947 -1.748 -27.394 1.00 83.88 324 GLY A CA 1
ATOM 2263 C C . GLY A 1 324 ? 18.267 -1.072 -27.008 1.00 83.88 324 GLY A C 1
ATOM 2264 O O . GLY A 1 324 ? 19.298 -1.318 -27.645 1.00 83.88 324 GLY A O 1
ATOM 2265 N N . VAL A 1 325 ? 18.224 -0.183 -26.015 1.00 83.69 325 VAL A N 1
ATOM 2266 C CA . VAL A 1 325 ? 19.361 0.600 -25.497 1.00 83.69 325 VAL A CA 1
ATOM 2267 C C . VAL A 1 325 ? 19.443 0.465 -23.975 1.00 83.69 325 VAL A C 1
ATOM 2269 O O . VAL A 1 325 ? 18.457 0.117 -23.361 1.00 83.69 325 VAL A O 1
ATOM 2272 N N . ASP A 1 326 ? 20.584 0.799 -23.364 1.00 84.69 326 ASP A N 1
ATOM 2273 C CA . ASP A 1 326 ? 20.752 0.847 -21.892 1.00 84.69 326 ASP A CA 1
ATOM 2274 C C . ASP A 1 326 ? 21.080 2.283 -21.427 1.00 84.69 326 ASP A C 1
ATOM 2276 O O . ASP A 1 326 ? 21.908 2.518 -20.544 1.00 84.69 326 ASP A O 1
ATOM 2280 N N . ALA A 1 327 ? 20.558 3.273 -22.153 1.00 79.12 327 ALA A N 1
ATOM 2281 C CA . ALA A 1 327 ? 21.003 4.662 -22.066 1.00 79.12 327 ALA A CA 1
ATOM 2282 C C . ALA A 1 327 ? 20.214 5.493 -21.046 1.00 79.12 327 ALA A C 1
ATOM 2284 O O . ALA A 1 327 ? 20.745 6.479 -20.533 1.00 79.12 327 ALA A O 1
ATOM 2285 N N . PHE A 1 328 ? 18.969 5.111 -20.763 1.00 82.62 328 PHE A N 1
ATOM 2286 C CA . PHE A 1 328 ? 18.114 5.768 -19.782 1.00 82.62 328 PHE A CA 1
ATOM 2287 C C . PHE A 1 328 ? 18.350 5.164 -18.391 1.00 82.62 328 PHE A C 1
ATOM 2289 O O . PHE A 1 328 ? 18.569 3.961 -18.265 1.00 82.62 328 PHE A O 1
ATOM 2296 N N . GLN A 1 329 ? 18.329 5.996 -17.350 1.00 88.94 329 GLN A N 1
ATOM 2297 C CA . GLN A 1 329 ? 18.495 5.592 -15.947 1.00 88.94 329 GLN A CA 1
ATOM 2298 C C . GLN A 1 329 ? 17.479 6.347 -15.089 1.00 88.94 329 GLN A C 1
ATOM 2300 O O . GLN A 1 329 ? 17.126 7.481 -15.438 1.00 88.94 329 GLN A O 1
ATOM 2305 N N . GLY A 1 330 ? 17.038 5.759 -13.974 1.00 88.31 330 GLY A N 1
ATOM 2306 C CA . GLY A 1 330 ? 16.267 6.492 -12.977 1.00 88.31 330 GLY A CA 1
ATOM 2307 C C . GLY A 1 330 ? 17.029 7.711 -12.457 1.00 88.31 330 GLY A C 1
ATOM 2308 O O . GLY A 1 330 ? 18.262 7.776 -12.476 1.00 88.31 330 GLY A O 1
ATOM 2309 N N . GLY A 1 331 ? 16.285 8.747 -12.081 1.00 87.94 331 GLY A N 1
ATOM 2310 C CA . GLY A 1 331 ? 16.820 10.049 -11.691 1.00 87.94 331 GLY A CA 1
ATOM 2311 C C . GLY A 1 331 ? 17.325 10.904 -12.861 1.00 87.94 331 GLY A C 1
ATOM 2312 O O . GLY A 1 331 ? 17.764 12.036 -12.644 1.00 87.94 331 GLY A O 1
ATOM 2313 N N . PHE A 1 332 ? 17.267 10.424 -14.110 1.00 89.38 332 PHE A N 1
ATOM 2314 C CA . PHE A 1 332 ? 17.689 11.221 -15.262 1.00 89.38 332 PHE A CA 1
ATOM 2315 C C . PHE A 1 332 ? 16.792 12.456 -15.426 1.00 89.38 332 PHE A C 1
ATOM 2317 O O . PHE A 1 332 ? 15.586 12.340 -15.630 1.00 89.38 332 PHE A O 1
ATOM 2324 N N . SER A 1 333 ? 17.384 13.652 -15.359 1.00 92.19 333 SER A N 1
ATOM 2325 C CA . SER A 1 333 ? 16.634 14.909 -15.461 1.00 92.19 333 SER A CA 1
ATOM 2326 C C . SER A 1 333 ? 16.086 15.118 -16.872 1.00 92.19 333 SER A C 1
ATOM 2328 O O . SER A 1 333 ? 16.826 15.364 -17.833 1.00 92.19 333 SER A O 1
ATOM 2330 N N . ILE A 1 334 ? 14.763 15.068 -16.975 1.00 92.44 334 ILE A N 1
ATOM 2331 C CA . ILE A 1 334 ? 14.003 15.357 -18.189 1.00 92.44 334 ILE A CA 1
ATOM 2332 C C . ILE A 1 334 ? 13.964 16.860 -18.426 1.00 92.44 334 ILE A C 1
ATOM 2334 O O . ILE A 1 334 ? 14.150 17.321 -19.553 1.00 92.44 334 ILE A O 1
ATOM 2338 N N . GLY A 1 335 ? 13.781 17.641 -17.365 1.00 91.94 335 GLY A N 1
ATOM 2339 C CA . GLY A 1 335 ? 13.641 19.079 -17.483 1.00 91.94 335 GLY A CA 1
ATOM 2340 C C . GLY A 1 335 ? 13.114 19.741 -16.226 1.00 91.94 335 GLY A C 1
ATOM 2341 O O . GLY A 1 335 ? 13.073 19.151 -15.149 1.00 91.94 335 GLY A O 1
ATOM 2342 N N . THR A 1 336 ? 12.698 20.989 -16.394 1.00 91.94 336 THR A N 1
ATOM 2343 C CA . THR A 1 336 ? 12.056 21.771 -15.340 1.00 91.94 336 THR A CA 1
ATOM 2344 C C . THR A 1 336 ? 10.672 22.182 -15.809 1.00 91.94 336 THR A C 1
ATOM 2346 O O . THR A 1 336 ? 10.525 22.733 -16.904 1.00 91.94 336 THR A O 1
ATOM 2349 N N . ALA A 1 337 ? 9.669 21.896 -14.990 1.00 91.31 337 ALA A N 1
ATOM 2350 C CA . ALA A 1 337 ? 8.282 22.208 -15.251 1.00 91.31 337 ALA A CA 1
ATOM 2351 C C . ALA A 1 337 ? 7.833 23.477 -14.516 1.00 91.31 337 ALA A C 1
ATOM 2353 O O . ALA A 1 337 ? 8.302 23.810 -13.423 1.00 91.31 337 ALA A O 1
ATOM 2354 N N . VAL A 1 338 ? 6.903 24.177 -15.156 1.00 88.56 338 VAL A N 1
ATOM 2355 C CA . VAL A 1 338 ? 6.072 25.225 -14.568 1.00 88.56 338 VAL A CA 1
ATOM 2356 C C . VAL A 1 338 ? 4.626 24.804 -14.772 1.00 88.56 338 VAL A C 1
ATOM 2358 O O . VAL A 1 338 ? 4.236 24.515 -15.905 1.00 88.56 338 VAL A O 1
ATOM 2361 N N . VAL A 1 339 ? 3.857 24.769 -13.693 1.00 87.31 339 VAL A N 1
ATOM 2362 C CA . VAL A 1 339 ? 2.430 24.443 -13.697 1.00 87.31 339 VAL A CA 1
ATOM 2363 C C . VAL A 1 339 ? 1.671 25.723 -13.380 1.00 87.31 339 VAL A C 1
ATOM 2365 O O . VAL A 1 339 ? 1.915 26.329 -12.343 1.00 87.31 339 VAL A O 1
ATOM 2368 N N . ASP A 1 340 ? 0.794 26.136 -14.288 1.00 84.69 340 ASP A N 1
ATOM 2369 C CA . ASP A 1 340 ? -0.172 27.223 -14.098 1.00 84.69 340 ASP A CA 1
ATOM 2370 C C . ASP A 1 340 ? -1.552 26.580 -14.234 1.00 84.69 340 ASP A C 1
ATOM 2372 O O . ASP A 1 340 ? -2.041 26.364 -15.349 1.00 84.69 340 ASP A O 1
ATOM 2376 N N . ALA A 1 341 ? -2.094 26.125 -13.106 1.00 81.56 341 ALA A N 1
ATOM 2377 C CA . ALA A 1 341 ? -3.317 25.342 -13.044 1.00 81.56 341 ALA A CA 1
ATOM 2378 C C . ALA A 1 341 ? -4.396 26.122 -12.313 1.00 81.56 341 ALA A C 1
ATOM 2380 O O . ALA A 1 341 ? -4.203 26.551 -11.183 1.00 81.56 341 ALA A O 1
ATOM 2381 N N . PHE A 1 342 ? -5.572 26.232 -12.913 1.00 75.75 342 PHE A N 1
ATOM 2382 C CA . PHE A 1 342 ? -6.750 26.589 -12.149 1.00 75.75 342 PHE A CA 1
ATOM 2383 C C . PHE A 1 342 ? -7.343 25.267 -11.660 1.00 75.75 342 PHE A C 1
ATOM 2385 O O . PHE A 1 342 ? -7.583 24.357 -12.445 1.00 75.75 342 PHE A O 1
ATOM 2392 N N . VAL A 1 343 ? -7.494 25.130 -10.354 1.00 68.69 343 VAL A N 1
ATOM 2393 C CA . VAL A 1 343 ? -8.052 23.938 -9.713 1.00 68.69 343 VAL A CA 1
ATOM 2394 C C . VAL A 1 343 ? -9.253 24.368 -8.896 1.00 68.69 343 VAL A C 1
ATOM 2396 O O . VAL A 1 343 ? -9.277 25.465 -8.330 1.00 68.69 343 VAL A O 1
ATOM 2399 N N . GLU A 1 344 ? -10.286 23.540 -8.884 1.00 62.62 344 GLU A N 1
ATOM 2400 C CA . GLU A 1 344 ? -11.452 23.796 -8.052 1.00 62.62 344 GLU A CA 1
ATOM 2401 C C . GLU A 1 344 ? -11.050 23.526 -6.600 1.00 62.62 344 GLU A C 1
ATOM 2403 O O . GLU A 1 344 ? -10.578 22.440 -6.269 1.00 62.62 344 GLU A O 1
ATOM 2408 N N . THR A 1 345 ? -11.120 24.559 -5.756 1.00 53.38 345 THR A N 1
ATOM 2409 C CA . THR A 1 345 ? -10.726 24.454 -4.348 1.00 53.38 345 THR A CA 1
ATOM 2410 C C . THR A 1 345 ? -11.923 24.456 -3.442 1.00 53.38 345 THR A C 1
ATOM 2412 O O . THR A 1 345 ? -12.625 25.458 -3.319 1.00 53.38 345 THR A O 1
ATOM 2415 N N . ALA A 1 346 ? -12.026 23.362 -2.723 1.00 50.25 346 ALA A N 1
ATOM 2416 C CA . ALA A 1 346 ? -12.234 23.309 -1.299 1.00 50.25 346 ALA A CA 1
ATOM 2417 C C . ALA A 1 346 ? -11.890 24.595 -0.510 1.00 50.25 346 ALA A C 1
ATOM 2419 O O . ALA A 1 346 ? -10.716 24.906 -0.306 1.00 50.25 346 ALA A O 1
ATOM 2420 N N . T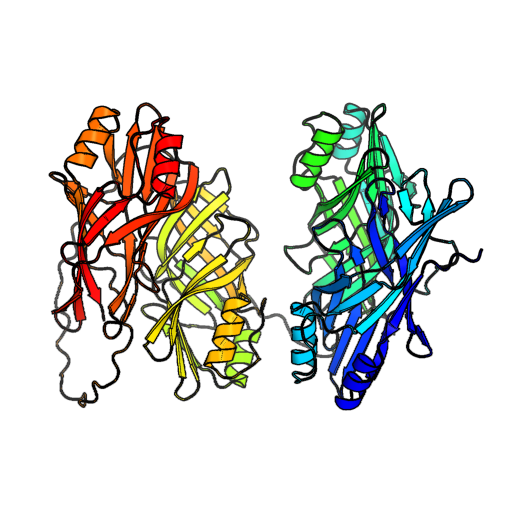HR A 1 347 ? -12.875 25.377 -0.052 1.00 37.19 347 THR A N 1
ATOM 2421 C CA . THR A 1 347 ? -12.612 26.538 0.827 1.00 37.19 347 THR A CA 1
ATOM 2422 C C . THR A 1 347 ? -12.964 26.237 2.283 1.00 37.19 347 THR A C 1
ATOM 2424 O O . THR A 1 347 ? -14.085 26.508 2.717 1.00 37.19 347 THR A O 1
ATOM 2427 N N . GLY A 1 348 ? -11.985 25.774 3.062 1.00 32.34 348 GLY A N 1
ATOM 2428 C CA . GLY A 1 348 ? -11.995 25.831 4.526 1.00 32.34 348 GLY A CA 1
ATOM 2429 C C . GLY A 1 348 ? -11.470 27.183 5.037 1.00 32.34 348 GLY A C 1
ATOM 2430 O O . GLY A 1 348 ? -10.347 27.587 4.760 1.00 32.34 348 GLY A O 1
ATOM 2431 N N . ASP A 1 349 ? -12.288 27.949 5.764 1.00 27.56 349 ASP A N 1
ATOM 2432 C CA . ASP A 1 349 ? -11.860 29.166 6.478 1.00 27.56 349 ASP A CA 1
ATOM 2433 C C . ASP A 1 349 ? -11.553 28.827 7.943 1.00 27.56 349 ASP A C 1
ATOM 2435 O O . ASP A 1 349 ? -12.446 28.954 8.782 1.00 27.56 349 ASP A O 1
ATOM 2439 N N . VAL A 1 350 ? -10.311 28.446 8.289 1.00 24.42 350 VAL A N 1
ATOM 2440 C CA . VAL A 1 350 ? -9.788 28.590 9.666 1.00 24.42 350 VAL A CA 1
ATOM 2441 C C . VAL A 1 350 ? -8.280 28.900 9.697 1.00 24.42 350 VAL A C 1
ATOM 2443 O O . VAL A 1 350 ? -7.422 28.122 9.312 1.00 24.42 350 VAL A O 1
ATOM 2446 N N . LEU A 1 351 ? -7.937 30.056 10.269 1.00 27.72 351 LEU A N 1
ATOM 2447 C CA . LEU A 1 351 ? -6.570 30.485 10.590 1.00 27.72 351 LEU A CA 1
ATOM 2448 C C . LEU A 1 351 ? -5.886 29.566 11.634 1.00 27.72 351 LEU A C 1
ATOM 2450 O O . LEU A 1 351 ? -6.256 29.616 12.810 1.00 27.72 351 LEU A O 1
ATOM 2454 N N . GLY A 1 352 ? -4.809 28.862 11.263 1.00 22.48 352 GLY A N 1
ATOM 2455 C CA . GLY A 1 352 ? -3.922 28.122 12.179 1.00 22.48 352 GLY A CA 1
ATOM 2456 C C . GLY A 1 352 ? -2.452 28.148 11.728 1.00 22.48 352 GLY A C 1
ATOM 2457 O O . GLY A 1 352 ? -2.162 28.066 10.547 1.00 22.48 352 GLY A O 1
ATOM 2458 N N . VAL A 1 353 ? -1.510 28.358 12.652 1.00 21.75 353 VAL A N 1
ATOM 2459 C CA . VAL A 1 353 ? -0.058 28.520 12.394 1.00 21.75 353 VAL A CA 1
ATOM 2460 C C . VAL A 1 353 ? 0.634 27.148 12.482 1.00 21.75 353 VAL A C 1
ATOM 2462 O O . VAL A 1 353 ? 0.310 26.428 13.424 1.00 21.75 353 VAL A O 1
ATOM 2465 N N . PRO A 1 354 ? 1.612 26.799 11.617 1.00 25.62 354 PRO A N 1
ATOM 2466 C CA . PRO A 1 354 ? 2.271 25.491 11.658 1.00 25.62 354 PRO A CA 1
ATOM 2467 C C . PRO A 1 354 ? 3.044 25.281 12.968 1.00 25.62 354 PRO A C 1
ATOM 2469 O O . PRO A 1 354 ? 3.804 26.155 13.410 1.00 25.62 354 PRO A O 1
ATOM 2472 N N . ALA A 1 355 ? 2.836 24.115 13.582 1.00 28.20 355 ALA A N 1
ATOM 2473 C CA . ALA A 1 355 ? 3.607 23.627 14.717 1.00 28.20 355 ALA A CA 1
ATOM 2474 C C . ALA A 1 355 ? 4.988 23.149 14.240 1.00 28.20 355 ALA A C 1
ATOM 2476 O O . ALA A 1 355 ? 5.118 22.509 13.202 1.00 28.20 355 ALA A O 1
ATOM 2477 N N . ALA A 1 356 ? 6.031 23.515 14.983 1.00 26.14 356 ALA A N 1
ATOM 2478 C CA . ALA A 1 356 ? 7.401 23.095 14.713 1.00 26.14 356 ALA A CA 1
ATOM 2479 C C . ALA A 1 356 ? 7.619 21.637 15.150 1.00 26.14 356 ALA A C 1
ATOM 2481 O O . ALA A 1 356 ? 7.095 21.239 16.190 1.00 26.14 356 ALA A O 1
ATOM 2482 N N . ALA A 1 357 ? 8.433 20.899 14.388 1.00 30.12 357 ALA A N 1
ATOM 2483 C CA . ALA A 1 357 ? 8.895 19.555 14.732 1.00 30.12 357 ALA A CA 1
ATOM 2484 C C . ALA A 1 357 ? 9.486 19.505 16.162 1.00 30.12 357 ALA A C 1
ATOM 2486 O O . ALA A 1 357 ? 10.185 20.450 16.558 1.00 30.12 357 ALA A O 1
ATOM 2487 N N . PRO A 1 358 ? 9.200 18.449 16.947 1.00 30.38 358 PRO A N 1
ATOM 2488 C CA . PRO A 1 358 ? 9.691 18.324 18.314 1.00 30.38 358 PRO A CA 1
ATOM 2489 C C . PRO A 1 358 ? 11.201 18.037 18.355 1.00 30.38 358 PRO A C 1
ATOM 2491 O O . PRO A 1 358 ? 11.805 17.580 17.388 1.00 30.38 358 PRO A O 1
ATOM 2494 N N . GLU A 1 359 ? 11.821 18.350 19.494 1.00 32.44 359 GLU A N 1
ATOM 2495 C CA . GLU A 1 359 ? 13.232 18.047 19.772 1.00 32.44 359 GLU A CA 1
ATOM 2496 C C . GLU A 1 359 ? 13.415 16.550 20.121 1.00 32.44 359 GLU A C 1
ATOM 2498 O O . GLU A 1 359 ? 12.461 15.928 20.593 1.00 32.44 359 GLU A O 1
ATOM 2503 N N . PRO A 1 360 ? 14.619 15.962 19.944 1.00 37.31 360 PRO A N 1
ATOM 2504 C CA . PRO A 1 360 ? 14.849 14.525 20.131 1.00 37.31 360 PRO A CA 1
ATOM 2505 C C . PRO A 1 360 ? 14.571 14.055 21.567 1.00 37.31 360 PRO A C 1
ATOM 2507 O O . PRO A 1 360 ? 15.099 14.626 22.527 1.00 37.31 360 PRO A O 1
ATOM 2510 N N . MET A 1 361 ? 13.777 12.989 21.703 1.00 46.94 361 MET A N 1
ATOM 2511 C CA . MET A 1 361 ? 13.560 12.260 22.958 1.00 46.94 361 MET A CA 1
ATOM 2512 C C . MET A 1 361 ? 14.826 11.474 23.343 1.00 46.94 361 MET A C 1
ATOM 2514 O O . MET A 1 361 ? 15.584 11.052 22.474 1.00 46.94 361 MET A O 1
ATOM 2518 N N . GLU A 1 362 ? 15.084 11.283 24.641 1.00 44.88 362 GLU A N 1
ATOM 2519 C CA . GLU A 1 362 ? 16.171 10.407 25.105 1.00 44.88 362 GLU A CA 1
ATOM 2520 C C . GLU A 1 362 ? 15.736 8.939 24.876 1.00 44.88 362 GLU A C 1
ATOM 2522 O O . GLU A 1 362 ? 14.728 8.534 25.459 1.00 44.88 362 GLU A O 1
ATOM 2527 N N . PRO A 1 363 ? 16.413 8.168 23.999 1.00 51.03 363 PRO A N 1
ATOM 2528 C CA . PRO A 1 363 ? 15.946 6.845 23.585 1.00 51.03 363 PRO A CA 1
ATOM 2529 C C . PRO A 1 363 ? 16.044 5.812 24.724 1.00 51.03 363 PRO A C 1
ATOM 2531 O O . PRO A 1 363 ? 16.855 5.990 25.643 1.00 51.03 363 PRO A O 1
ATOM 2534 N N . PRO A 1 364 ? 15.249 4.722 24.677 1.00 55.41 364 PRO A N 1
ATOM 2535 C CA . PRO A 1 364 ? 15.445 3.560 25.546 1.00 55.41 364 PRO A CA 1
ATOM 2536 C C . PRO A 1 364 ? 16.893 3.046 25.459 1.00 55.41 364 PRO A C 1
ATOM 2538 O O . PRO A 1 364 ? 17.586 3.245 24.463 1.00 55.41 364 PRO A O 1
ATOM 2541 N N . THR A 1 365 ? 17.388 2.417 26.527 1.00 54.66 365 THR A N 1
ATOM 2542 C CA . THR A 1 365 ? 18.815 2.066 26.683 1.00 54.66 365 THR A CA 1
ATOM 2543 C C . THR A 1 365 ? 19.288 0.871 25.840 1.00 54.66 365 THR A C 1
ATOM 2545 O O . THR A 1 365 ? 20.350 0.313 26.131 1.00 54.66 365 THR A O 1
ATOM 2548 N N . ASP A 1 366 ? 18.529 0.476 24.817 1.00 62.22 366 ASP A N 1
ATOM 2549 C CA . ASP A 1 366 ? 18.827 -0.688 23.989 1.00 62.22 366 ASP A CA 1
ATOM 2550 C C . ASP A 1 366 ? 20.062 -0.448 23.097 1.00 62.22 366 ASP A C 1
ATOM 2552 O O . ASP A 1 366 ? 20.245 0.634 22.529 1.00 62.22 366 ASP A O 1
ATOM 2556 N N . PRO A 1 367 ? 20.956 -1.445 22.961 1.00 62.47 367 PRO A N 1
ATOM 2557 C CA . PRO A 1 367 ? 22.215 -1.282 22.241 1.00 62.47 367 PRO A CA 1
ATOM 2558 C C . PRO A 1 367 ? 22.046 -1.149 20.719 1.00 62.47 367 PRO A C 1
ATOM 2560 O O . PRO A 1 367 ? 23.010 -0.746 20.068 1.00 62.47 367 PRO A O 1
ATOM 2563 N N . MET A 1 368 ? 20.874 -1.485 20.161 1.00 73.44 368 MET A N 1
ATOM 2564 C CA . MET A 1 368 ? 20.615 -1.482 18.712 1.00 73.44 368 MET A CA 1
ATOM 2565 C C . MET A 1 368 ? 19.832 -0.256 18.218 1.00 73.44 368 MET A C 1
ATOM 2567 O O . MET A 1 368 ? 19.538 -0.172 17.031 1.00 73.44 368 MET A O 1
ATOM 2571 N N . GLY A 1 369 ? 19.563 0.723 19.086 1.00 82.94 369 GLY A N 1
ATOM 2572 C CA . GLY A 1 369 ? 18.909 1.978 18.712 1.00 82.94 369 GLY A CA 1
ATOM 2573 C C . GLY A 1 369 ? 17.418 2.019 19.053 1.00 82.94 369 GLY A C 1
ATOM 2574 O O . GLY A 1 369 ? 16.953 1.291 19.934 1.00 82.94 369 GLY A O 1
ATOM 2575 N N . ALA A 1 370 ? 16.676 2.923 18.412 1.00 87.00 370 ALA A N 1
ATOM 2576 C CA . ALA A 1 370 ? 15.266 3.160 18.708 1.00 87.00 370 ALA A CA 1
ATOM 2577 C C . ALA A 1 370 ? 14.481 3.693 17.501 1.00 87.00 370 ALA A C 1
ATOM 2579 O O . ALA A 1 370 ? 14.996 4.447 16.675 1.00 87.00 370 ALA A O 1
ATOM 2580 N N . THR A 1 371 ? 13.186 3.385 17.488 1.00 90.12 371 THR A N 1
ATOM 2581 C CA . THR A 1 371 ? 12.195 4.015 16.613 1.00 90.12 371 THR A CA 1
ATOM 2582 C C . THR A 1 371 ? 11.345 4.972 17.436 1.00 90.12 371 THR A C 1
ATOM 2584 O O . THR A 1 371 ? 10.738 4.573 18.428 1.00 90.12 371 THR A O 1
ATOM 2587 N N . THR A 1 372 ? 11.278 6.239 17.038 1.00 89.88 372 THR A N 1
ATOM 2588 C CA . THR A 1 372 ? 10.430 7.252 17.683 1.00 89.88 372 THR A CA 1
ATOM 2589 C C . THR A 1 372 ? 9.295 7.640 16.754 1.00 89.88 372 THR A C 1
ATOM 2591 O O . THR A 1 372 ? 9.546 8.026 15.620 1.00 89.88 372 THR A O 1
ATOM 2594 N N . VAL A 1 373 ? 8.058 7.597 17.240 1.00 92.56 373 VAL A N 1
ATOM 2595 C CA . VAL A 1 373 ? 6.859 7.986 16.493 1.00 92.56 373 VAL A CA 1
ATOM 2596 C C . VAL A 1 373 ? 6.252 9.226 17.130 1.00 92.56 373 VAL A C 1
ATOM 2598 O O . VAL A 1 373 ? 5.801 9.181 18.274 1.00 92.56 373 VAL A O 1
ATOM 2601 N N . ALA A 1 374 ? 6.225 10.334 16.395 1.00 90.44 374 ALA A N 1
ATOM 2602 C CA . ALA A 1 374 ? 5.427 11.501 16.745 1.00 90.44 374 ALA A CA 1
ATOM 2603 C C . ALA A 1 374 ? 3.969 11.219 16.371 1.00 90.44 374 ALA A C 1
ATOM 2605 O O . ALA A 1 374 ? 3.658 11.066 15.191 1.00 90.44 374 ALA A O 1
ATOM 2606 N N . LEU A 1 375 ? 3.090 11.117 17.368 1.00 90.00 375 LEU A N 1
ATOM 2607 C CA . LEU A 1 375 ? 1.678 10.806 17.157 1.00 90.00 375 LEU A CA 1
ATOM 2608 C C . LEU A 1 375 ? 0.982 11.983 16.465 1.00 90.00 375 LEU A C 1
ATOM 2610 O O . LEU A 1 375 ? 1.183 13.142 16.846 1.00 90.00 375 LEU A O 1
ATOM 2614 N N . SER A 1 376 ? 0.159 11.689 15.459 1.00 88.75 376 SER A N 1
ATOM 2615 C CA . SER A 1 376 ? -0.597 12.712 14.737 1.00 88.75 376 SER A CA 1
ATOM 2616 C C . SER A 1 376 ? -1.603 13.399 15.668 1.00 88.75 376 SER A C 1
ATOM 2618 O O . SER A 1 376 ? -2.137 12.796 16.607 1.00 88.75 376 SER A O 1
ATOM 2620 N N . SER A 1 377 ? -1.891 14.678 15.411 1.00 81.75 377 SER A N 1
ATOM 2621 C CA . SER A 1 377 ? -2.978 15.375 16.111 1.00 81.75 377 SER A CA 1
ATOM 2622 C C . SER A 1 377 ? -4.312 14.672 15.901 1.00 81.75 377 SER A C 1
ATOM 2624 O O . SER A 1 377 ? -5.100 14.586 16.838 1.00 81.75 377 SER A O 1
ATOM 2626 N N . ASP A 1 378 ? -4.524 14.113 14.712 1.00 79.62 378 ASP A N 1
ATOM 2627 C CA . ASP A 1 378 ? -5.766 13.449 14.332 1.00 79.62 378 ASP A CA 1
ATOM 2628 C C . ASP A 1 378 ? -5.991 12.188 15.161 1.00 79.62 378 ASP A C 1
ATOM 2630 O O . ASP A 1 378 ? -7.092 11.970 15.665 1.00 79.62 378 ASP A O 1
ATOM 2634 N N . LEU A 1 379 ? -4.939 11.394 15.387 1.00 84.75 379 LEU A N 1
ATOM 2635 C CA . LEU A 1 379 ? -4.991 10.247 16.286 1.00 84.75 379 LEU A CA 1
ATOM 2636 C C . LEU A 1 379 ? -5.311 10.690 17.713 1.00 84.75 379 LEU A C 1
ATOM 2638 O O . LEU A 1 379 ? -6.203 10.129 18.349 1.00 84.75 379 LEU A O 1
ATOM 2642 N N . VAL A 1 380 ? -4.610 11.700 18.229 1.00 84.19 380 VAL A N 1
ATOM 2643 C CA . VAL A 1 380 ? -4.817 12.186 19.602 1.00 84.19 380 VAL A CA 1
ATOM 2644 C C . VAL A 1 380 ? -6.240 12.726 19.793 1.00 84.19 380 VAL A C 1
ATOM 2646 O O . VAL A 1 380 ? -6.885 12.432 20.808 1.00 84.19 380 VAL A O 1
ATOM 2649 N N . ASP A 1 381 ? -6.758 13.471 18.820 1.00 79.75 381 ASP A N 1
ATOM 2650 C CA . ASP A 1 381 ? -8.108 14.029 18.844 1.00 79.75 381 ASP A CA 1
ATOM 2651 C C . ASP A 1 381 ? -9.172 12.936 18.691 1.00 79.75 381 ASP A C 1
ATOM 2653 O O . ASP A 1 381 ? -10.157 12.940 19.437 1.00 79.75 381 ASP A O 1
ATOM 2657 N N . ALA A 1 382 ? -8.958 11.956 17.809 1.00 77.31 382 ALA A N 1
ATOM 2658 C CA . ALA A 1 382 ? -9.844 10.807 17.645 1.00 77.31 382 ALA A CA 1
ATOM 2659 C C . ALA A 1 382 ? -9.927 9.978 18.934 1.00 77.31 382 ALA A C 1
ATOM 2661 O O . ALA A 1 382 ? -11.025 9.733 19.438 1.00 77.31 382 ALA A O 1
ATOM 2662 N N . LEU A 1 383 ? -8.787 9.614 19.528 1.00 82.81 383 LEU A N 1
ATOM 2663 C CA . LEU A 1 383 ? -8.739 8.888 20.801 1.00 82.81 383 LEU A CA 1
ATOM 2664 C C . LEU A 1 383 ? -9.458 9.671 21.909 1.00 82.81 383 LEU A C 1
ATOM 2666 O O . LEU A 1 383 ? -10.302 9.122 22.620 1.00 82.81 383 LEU A O 1
ATOM 2670 N N . THR A 1 384 ? -9.223 10.984 21.988 1.00 83.06 384 THR A N 1
ATOM 2671 C CA . THR A 1 384 ? -9.903 11.867 22.947 1.00 83.06 384 THR A CA 1
ATOM 2672 C C . THR A 1 384 ? -11.418 11.891 22.733 1.00 83.06 384 THR A C 1
ATOM 2674 O O . THR A 1 384 ? -12.181 11.805 23.700 1.00 83.06 384 THR A O 1
ATOM 2677 N N . ALA A 1 385 ? -11.876 11.998 21.484 1.00 78.56 385 ALA A N 1
ATOM 2678 C CA . ALA A 1 385 ? -13.295 12.029 21.134 1.00 78.56 385 ALA A CA 1
ATOM 2679 C C . ALA A 1 385 ? -14.001 10.702 21.450 1.00 78.56 385 ALA A C 1
ATOM 2681 O O . ALA A 1 385 ? -15.153 10.706 21.891 1.00 78.56 385 ALA A O 1
ATOM 2682 N N . LEU A 1 386 ? -13.298 9.584 21.270 1.00 79.19 386 LEU A N 1
ATOM 2683 C CA . LEU A 1 386 ? -13.778 8.236 21.572 1.00 79.19 386 LEU A CA 1
ATOM 2684 C C . LEU A 1 386 ? -13.670 7.879 23.061 1.00 79.19 386 LEU A C 1
ATOM 2686 O O . LEU A 1 386 ? -14.251 6.888 23.498 1.00 79.19 386 LEU A O 1
ATOM 2690 N N . GLY A 1 387 ? -12.965 8.689 23.855 1.00 84.44 387 GLY A N 1
ATOM 2691 C CA . GLY A 1 387 ? -12.683 8.383 25.256 1.00 84.44 387 GLY A CA 1
ATOM 2692 C C . GLY A 1 387 ? -11.742 7.189 25.424 1.00 84.44 387 GLY A C 1
ATOM 2693 O O . GLY A 1 387 ? -11.855 6.471 26.418 1.00 84.44 387 GLY A O 1
ATOM 2694 N N . VAL A 1 388 ? -10.854 6.979 24.450 1.00 88.44 388 VAL A N 1
ATOM 2695 C CA . VAL A 1 388 ? -9.781 5.985 24.476 1.00 88.44 388 VAL A CA 1
ATOM 2696 C C . VAL A 1 388 ? -8.525 6.666 25.026 1.00 88.44 388 VAL A C 1
ATOM 2698 O O . VAL A 1 388 ? -8.101 7.706 24.526 1.00 88.44 388 VAL A O 1
ATOM 2701 N N . GLU A 1 389 ? -7.930 6.101 26.067 1.00 89.31 389 GLU A N 1
ATOM 2702 C CA . GLU A 1 389 ? -6.655 6.542 26.629 1.00 89.31 389 GLU A CA 1
ATOM 2703 C C . GLU A 1 389 ? -5.521 5.722 26.006 1.00 89.31 389 GLU A C 1
ATOM 2705 O O . GLU A 1 389 ? -5.604 4.498 25.963 1.00 89.31 389 GLU A O 1
ATOM 2710 N N . ALA A 1 390 ? -4.476 6.387 25.510 1.00 90.25 390 ALA A N 1
ATOM 2711 C CA . ALA A 1 390 ? -3.277 5.726 25.002 1.00 90.25 390 ALA A CA 1
ATOM 2712 C C . ALA A 1 390 ? -2.126 5.852 26.003 1.00 90.25 390 ALA A C 1
ATOM 2714 O O . ALA A 1 390 ? -1.854 6.938 26.524 1.00 90.25 390 ALA A O 1
ATOM 2715 N N . SER A 1 391 ? -1.413 4.754 26.233 1.00 88.44 391 SER A N 1
ATOM 2716 C CA . SER A 1 391 ? -0.200 4.700 27.049 1.00 88.44 391 SER A CA 1
ATOM 2717 C C . SER A 1 391 ? 0.825 3.762 26.426 1.00 88.44 391 SER A C 1
ATOM 2719 O O . SER A 1 391 ? 0.463 2.836 25.713 1.00 88.44 391 SER A O 1
ATOM 2721 N N . GLY A 1 392 ? 2.112 3.972 26.700 1.00 87.81 392 GLY A N 1
ATOM 2722 C CA . GLY A 1 392 ? 3.134 3.008 26.292 1.00 87.81 392 GLY A CA 1
ATOM 2723 C C . GLY A 1 392 ? 3.076 1.723 27.127 1.00 87.81 392 GLY A C 1
ATOM 2724 O O . GLY A 1 392 ? 2.596 1.740 28.264 1.00 87.81 392 GLY A O 1
ATOM 2725 N N . PHE A 1 393 ? 3.557 0.626 26.549 1.00 85.19 393 PHE A N 1
ATOM 2726 C CA . PHE A 1 393 ? 3.684 -0.687 27.178 1.00 85.19 393 PHE A CA 1
ATOM 2727 C C . PHE A 1 393 ? 5.163 -1.070 27.339 1.00 85.19 393 PHE A C 1
ATOM 2729 O O . PHE A 1 393 ? 5.999 -0.723 26.502 1.00 85.19 393 PHE A O 1
ATOM 2736 N N . GLY A 1 394 ? 5.493 -1.799 28.409 1.00 80.25 394 GLY A N 1
ATOM 2737 C CA . GLY A 1 394 ? 6.874 -2.171 28.723 1.00 80.25 394 GLY A CA 1
ATOM 2738 C C . GLY A 1 394 ? 7.744 -0.943 29.015 1.00 80.25 394 GLY A C 1
ATOM 2739 O O . GLY A 1 394 ? 7.399 -0.117 29.864 1.00 80.25 394 GLY A O 1
ATOM 2740 N N . GLU A 1 395 ? 8.876 -0.819 28.318 1.00 76.06 395 GLU A N 1
ATOM 2741 C CA . GLU A 1 395 ? 9.779 0.338 28.435 1.00 76.06 395 GLU A CA 1
ATOM 2742 C C . GLU A 1 395 ? 9.349 1.545 27.580 1.00 76.06 395 GLU A C 1
ATOM 2744 O O . GLU A 1 395 ? 9.873 2.650 27.757 1.00 76.06 395 GLU A O 1
ATOM 2749 N N . SER A 1 396 ? 8.366 1.376 26.688 1.00 84.06 396 SER A N 1
ATOM 2750 C CA . SER A 1 396 ? 7.849 2.467 25.862 1.00 84.06 396 SER A CA 1
ATOM 2751 C C . SER A 1 396 ? 7.069 3.467 26.708 1.00 84.06 396 SER A C 1
ATOM 2753 O O . SER A 1 396 ? 6.188 3.112 27.492 1.00 84.06 396 SER A O 1
ATOM 2755 N N . THR A 1 397 ? 7.351 4.758 26.526 1.00 79.88 397 THR A N 1
ATOM 2756 C CA . THR A 1 397 ? 6.623 5.837 27.206 1.00 79.88 397 THR A CA 1
ATOM 2757 C C . THR A 1 397 ? 6.188 6.903 26.214 1.00 79.88 397 THR A C 1
ATOM 2759 O O . THR A 1 397 ? 6.948 7.276 25.325 1.00 79.88 397 THR A O 1
ATOM 2762 N N . ILE A 1 398 ? 4.960 7.405 26.381 1.00 85.25 398 ILE A N 1
ATOM 2763 C CA . ILE A 1 398 ? 4.467 8.554 25.616 1.00 85.25 398 ILE A CA 1
ATOM 2764 C C . ILE A 1 398 ? 4.910 9.824 26.340 1.00 85.25 398 ILE A C 1
ATOM 2766 O O . ILE A 1 398 ? 4.514 10.066 27.485 1.00 85.25 398 ILE A O 1
ATOM 2770 N N . GLN A 1 399 ? 5.725 10.641 25.681 1.00 82.81 399 GLN A N 1
ATOM 2771 C CA . GLN A 1 399 ? 6.205 11.924 26.190 1.00 82.81 399 GLN A CA 1
ATOM 2772 C C . GLN A 1 399 ? 6.148 12.969 25.079 1.00 82.81 399 GLN A C 1
ATOM 2774 O O . GLN A 1 399 ? 6.539 12.708 23.947 1.00 82.81 399 GLN A O 1
ATOM 2779 N N . ASP A 1 400 ? 5.628 14.154 25.404 1.00 81.75 400 ASP A N 1
ATOM 2780 C CA . ASP A 1 400 ? 5.534 15.293 24.481 1.00 81.75 400 ASP A CA 1
ATOM 2781 C C . ASP A 1 400 ? 4.886 14.964 23.115 1.00 81.75 400 ASP A C 1
ATOM 2783 O O . ASP A 1 400 ? 5.250 15.529 22.089 1.00 81.75 400 ASP A O 1
ATOM 2787 N N . GLY A 1 401 ? 3.889 14.068 23.112 1.00 83.00 401 GLY A N 1
ATOM 2788 C CA . GLY A 1 401 ? 3.158 13.662 21.904 1.00 83.00 401 GLY A CA 1
ATOM 2789 C C . GLY A 1 401 ? 3.888 12.641 21.029 1.00 83.00 401 GLY A C 1
ATOM 2790 O O . GLY A 1 401 ? 3.404 12.323 19.950 1.00 83.00 401 GLY A O 1
ATOM 2791 N N . ALA A 1 402 ? 5.020 12.107 21.483 1.00 88.06 402 ALA A N 1
ATOM 2792 C CA . ALA A 1 402 ? 5.750 11.047 20.806 1.00 88.06 402 ALA A CA 1
ATOM 2793 C C . ALA A 1 402 ? 5.888 9.807 21.697 1.00 88.06 402 ALA A C 1
ATOM 2795 O O . ALA A 1 402 ? 5.792 9.893 22.923 1.00 88.06 402 ALA A O 1
ATOM 2796 N N . ILE A 1 403 ? 6.119 8.656 21.079 1.00 91.56 403 ILE A N 1
ATOM 2797 C CA . ILE A 1 403 ? 6.420 7.383 21.736 1.00 91.56 403 ILE A CA 1
ATOM 2798 C C . ILE A 1 403 ? 7.695 6.793 21.137 1.00 91.56 403 ILE A C 1
ATOM 2800 O O . ILE A 1 403 ? 7.911 6.903 19.934 1.00 91.56 403 ILE A O 1
ATOM 2804 N N . ALA A 1 404 ? 8.537 6.185 21.969 1.00 89.81 404 ALA A N 1
ATOM 2805 C CA . ALA A 1 404 ? 9.749 5.505 21.526 1.00 89.81 404 ALA A CA 1
ATOM 2806 C C . ALA A 1 404 ? 9.669 3.995 21.789 1.00 89.81 404 ALA A C 1
ATOM 2808 O O . ALA A 1 404 ? 9.213 3.556 22.851 1.00 89.81 404 ALA A O 1
ATOM 2809 N N . PHE A 1 405 ? 10.148 3.222 20.821 1.00 88.44 405 PHE A N 1
ATOM 2810 C CA . PHE A 1 405 ? 10.267 1.769 20.849 1.00 88.44 405 PHE A CA 1
ATOM 2811 C C . PHE A 1 405 ? 11.744 1.406 20.728 1.00 88.44 405 PHE A C 1
ATOM 2813 O O . PHE A 1 405 ? 12.427 1.903 19.830 1.00 88.44 405 PHE A O 1
ATOM 2820 N N . GLY A 1 406 ? 12.247 0.587 21.649 1.00 85.50 406 GLY A N 1
ATOM 2821 C CA . GLY A 1 406 ? 13.624 0.106 21.585 1.00 85.50 406 GLY A CA 1
ATOM 2822 C C . GLY A 1 406 ? 13.780 -0.893 20.447 1.00 85.50 406 GLY A C 1
ATOM 2823 O O . GLY A 1 406 ? 12.832 -1.605 20.126 1.00 85.50 406 GLY A O 1
ATOM 2824 N N . ILE A 1 407 ? 14.944 -0.920 19.805 1.00 84.38 407 ILE A N 1
ATOM 2825 C CA . ILE A 1 407 ? 15.253 -1.891 18.750 1.00 84.38 407 ILE A CA 1
ATOM 2826 C C . ILE A 1 407 ? 16.072 -3.020 19.366 1.00 84.38 407 ILE A C 1
ATOM 2828 O O . ILE A 1 407 ? 17.048 -2.773 20.076 1.00 84.38 407 ILE A O 1
ATOM 2832 N N . THR A 1 408 ? 15.675 -4.259 19.088 1.00 79.31 408 THR A N 1
ATOM 2833 C CA . THR A 1 408 ? 16.276 -5.472 19.667 1.00 79.31 408 THR A CA 1
ATOM 2834 C C . THR A 1 408 ? 16.925 -6.389 18.638 1.00 79.31 408 THR A C 1
ATOM 2836 O O . THR A 1 408 ? 17.645 -7.308 19.030 1.00 79.31 408 THR A O 1
ATOM 2839 N N . GLY A 1 409 ? 16.689 -6.166 17.342 1.00 76.06 409 GLY A N 1
ATOM 2840 C CA . GLY A 1 409 ? 17.196 -7.028 16.276 1.00 76.06 409 GLY A CA 1
ATOM 2841 C C . GLY A 1 409 ? 16.831 -6.541 14.878 1.00 76.06 409 GLY A C 1
ATOM 2842 O O . GLY A 1 409 ? 16.138 -5.532 14.718 1.00 76.06 409 GLY A O 1
ATOM 2843 N N . GLY A 1 410 ? 17.288 -7.277 13.865 1.00 76.44 410 GLY A N 1
ATOM 2844 C CA . GLY A 1 410 ? 17.004 -6.984 12.462 1.00 76.44 410 GLY A CA 1
ATOM 2845 C C . GLY A 1 410 ? 18.190 -7.194 11.522 1.00 76.44 410 GLY A C 1
ATOM 2846 O O . GLY A 1 410 ? 19.345 -7.267 11.951 1.00 76.44 410 GLY A O 1
ATOM 2847 N N . ALA A 1 411 ? 17.898 -7.220 10.222 1.00 73.81 411 ALA A N 1
ATOM 2848 C CA . ALA A 1 411 ? 18.888 -7.352 9.155 1.00 73.81 411 ALA A CA 1
ATOM 2849 C C . ALA A 1 411 ? 18.579 -6.407 7.989 1.00 73.81 411 ALA A C 1
ATOM 2851 O O . ALA A 1 411 ? 17.418 -6.074 7.750 1.00 73.81 411 ALA A O 1
ATOM 2852 N N . ALA A 1 412 ? 19.617 -6.019 7.244 1.00 73.44 412 ALA A N 1
ATOM 2853 C CA . ALA A 1 412 ? 19.482 -5.226 6.023 1.00 73.44 412 ALA A CA 1
ATOM 2854 C C . ALA A 1 412 ? 20.289 -5.797 4.851 1.00 73.44 412 ALA A C 1
ATOM 2856 O O . ALA A 1 412 ? 21.460 -6.168 5.002 1.00 73.44 412 ALA A O 1
ATOM 2857 N N . ASP A 1 413 ? 19.673 -5.760 3.672 1.00 70.69 413 ASP A N 1
ATOM 2858 C CA . ASP A 1 413 ? 20.312 -5.861 2.368 1.00 70.69 413 ASP A CA 1
ATOM 2859 C C . ASP A 1 413 ? 20.381 -4.475 1.724 1.00 70.69 413 ASP A C 1
ATOM 2861 O O . ASP A 1 413 ? 19.388 -3.875 1.316 1.00 70.69 413 ASP A O 1
ATOM 2865 N N . LEU A 1 414 ? 21.599 -3.952 1.626 1.00 65.88 414 LEU A N 1
ATOM 2866 C CA . LEU A 1 414 ? 21.839 -2.619 1.080 1.00 65.88 414 LEU A CA 1
ATOM 2867 C C . LEU A 1 414 ? 21.879 -2.576 -0.447 1.00 65.88 414 LEU A C 1
ATOM 2869 O O . LEU A 1 414 ? 21.969 -1.485 -1.012 1.00 65.88 414 LEU A O 1
ATOM 2873 N N . THR A 1 415 ? 21.873 -3.728 -1.115 1.00 64.62 415 THR A N 1
ATOM 2874 C CA . THR A 1 415 ? 21.853 -3.799 -2.577 1.00 64.62 415 THR A CA 1
ATOM 2875 C C . THR A 1 415 ? 20.439 -3.665 -3.112 1.00 64.62 415 THR A C 1
ATOM 2877 O O . THR A 1 415 ? 20.214 -2.827 -3.986 1.00 64.62 415 THR A O 1
ATOM 2880 N N . ASP A 1 416 ? 19.504 -4.395 -2.509 1.00 63.19 416 ASP A N 1
ATOM 2881 C CA . ASP A 1 416 ? 18.090 -4.397 -2.885 1.00 63.19 416 ASP A CA 1
ATOM 2882 C C . ASP A 1 416 ? 17.231 -3.511 -1.958 1.00 63.19 416 ASP A C 1
ATOM 2884 O O . ASP A 1 416 ? 16.026 -3.372 -2.148 1.00 63.19 416 ASP A O 1
ATOM 2888 N N . THR A 1 417 ? 17.865 -2.818 -1.001 1.00 70.56 417 THR A N 1
ATOM 2889 C CA . THR A 1 417 ? 17.242 -1.904 -0.019 1.00 70.56 417 THR A CA 1
ATOM 2890 C C . THR A 1 417 ? 16.197 -2.565 0.881 1.00 70.56 417 THR A C 1
ATOM 2892 O O . THR A 1 417 ? 15.322 -1.891 1.423 1.00 70.56 417 THR A O 1
ATOM 2895 N N . GLU A 1 418 ? 16.309 -3.876 1.074 1.00 77.19 418 GLU A N 1
ATOM 2896 C CA . GLU A 1 418 ? 15.441 -4.650 1.953 1.00 77.19 418 GLU A CA 1
ATOM 2897 C C . GLU A 1 418 ? 15.932 -4.596 3.407 1.00 77.19 418 GLU A C 1
ATOM 2899 O O . GLU A 1 418 ? 17.128 -4.644 3.693 1.00 77.19 418 GLU A O 1
ATOM 2904 N N . VAL A 1 419 ? 15.006 -4.505 4.352 1.00 80.31 419 VAL A N 1
ATOM 2905 C CA . VAL A 1 419 ? 15.253 -4.423 5.784 1.00 80.31 419 VAL A CA 1
ATOM 2906 C C . VAL A 1 419 ? 14.129 -5.092 6.562 1.00 80.31 419 VAL A C 1
ATOM 2908 O O . VAL A 1 419 ? 12.945 -4.986 6.230 1.00 80.31 419 VAL A O 1
ATOM 2911 N N . GLU A 1 420 ? 14.511 -5.713 7.669 1.00 82.12 420 GLU A N 1
ATOM 2912 C CA . GLU A 1 420 ? 13.601 -6.036 8.755 1.00 82.12 420 GLU A CA 1
ATOM 2913 C C . GLU A 1 420 ? 14.168 -5.535 10.090 1.00 82.12 420 GLU A C 1
ATOM 2915 O O . GLU A 1 420 ? 15.363 -5.681 10.345 1.00 82.12 420 GLU A O 1
ATOM 2920 N N . ILE A 1 421 ? 13.325 -4.932 10.935 1.00 85.44 421 ILE A N 1
ATOM 2921 C CA . ILE A 1 421 ? 13.708 -4.338 12.226 1.00 85.44 421 ILE A CA 1
ATOM 2922 C C . ILE A 1 421 ? 12.730 -4.794 13.307 1.00 85.44 421 ILE A C 1
ATOM 2924 O O . ILE A 1 421 ? 11.514 -4.637 13.169 1.00 85.44 421 ILE A O 1
ATOM 2928 N N . ILE A 1 422 ?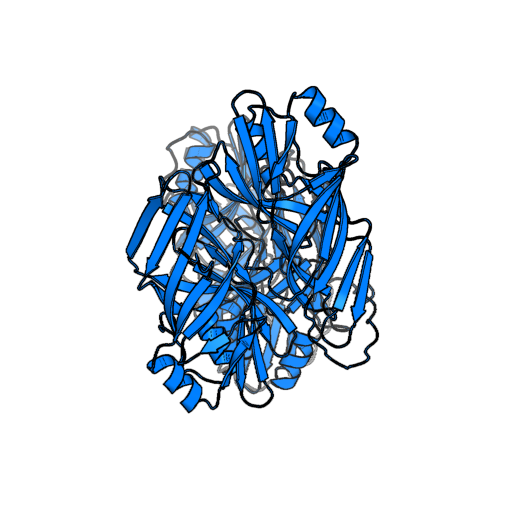 13.266 -5.317 14.406 1.00 83.69 422 ILE A N 1
ATOM 2929 C CA . ILE A 1 422 ? 12.505 -5.894 15.517 1.00 83.69 422 ILE A CA 1
ATOM 2930 C C . ILE A 1 422 ? 12.583 -4.964 16.726 1.00 83.69 422 ILE A C 1
ATOM 2932 O O . ILE A 1 422 ? 13.655 -4.450 17.053 1.00 83.69 422 ILE A O 1
ATOM 2936 N N . HIS A 1 423 ? 11.446 -4.758 17.390 1.00 87.88 423 HIS A N 1
ATOM 2937 C CA . HIS A 1 423 ? 11.308 -3.809 18.489 1.00 87.88 423 HIS A CA 1
ATOM 2938 C C . HIS A 1 423 ? 10.912 -4.474 19.808 1.00 87.88 423 HIS A C 1
ATOM 2940 O O . HIS A 1 423 ? 10.282 -5.530 19.830 1.00 87.88 423 HIS A O 1
ATOM 2946 N N . SER A 1 424 ? 11.229 -3.790 20.906 1.00 81.81 424 SER A N 1
ATOM 2947 C CA . SER A 1 424 ? 10.708 -4.022 22.251 1.00 81.81 424 SER A CA 1
ATOM 2948 C C . SER A 1 424 ? 9.641 -2.983 22.624 1.00 81.81 424 SER A C 1
ATOM 2950 O O . SER A 1 424 ? 9.574 -1.880 22.066 1.00 81.81 424 SER A O 1
ATOM 2952 N N . GLY A 1 425 ? 8.814 -3.324 23.615 1.00 84.44 425 GLY A N 1
ATOM 2953 C CA . GLY A 1 425 ? 7.765 -2.447 24.134 1.00 84.44 425 GLY A CA 1
ATOM 2954 C C . GLY A 1 425 ? 6.478 -2.487 23.310 1.00 84.44 425 GLY A C 1
ATOM 2955 O O . GLY A 1 425 ? 6.191 -3.460 22.610 1.00 84.44 425 GLY A O 1
ATOM 2956 N N . GLY A 1 426 ? 5.657 -1.446 23.439 1.00 89.06 426 GLY A N 1
ATOM 2957 C CA . GLY A 1 426 ? 4.345 -1.433 22.799 1.00 89.06 426 GLY A CA 1
ATOM 2958 C C . GLY A 1 426 ? 3.469 -0.223 23.111 1.00 89.06 426 GLY A C 1
ATOM 2959 O O . GLY A 1 426 ? 3.897 0.752 23.735 1.00 89.06 426 GLY A O 1
ATOM 2960 N N . LEU A 1 427 ? 2.215 -0.309 22.678 1.00 91.06 427 LEU A N 1
ATOM 2961 C CA . LEU A 1 427 ? 1.165 0.690 22.856 1.00 91.06 427 LEU A CA 1
ATOM 2962 C C . LEU A 1 427 ? -0.085 0.027 23.442 1.00 91.06 427 LEU A C 1
ATOM 2964 O O . LEU A 1 427 ? -0.611 -0.923 22.872 1.00 91.06 427 LEU A O 1
ATOM 2968 N N . THR A 1 428 ? -0.601 0.566 24.539 1.00 90.19 428 THR A N 1
ATOM 2969 C CA . THR A 1 428 ? -1.886 0.179 25.127 1.00 90.19 428 THR A CA 1
ATOM 2970 C C . THR A 1 428 ? -2.933 1.255 24.853 1.00 90.19 428 THR A C 1
ATOM 2972 O O . THR A 1 428 ? -2.688 2.441 25.070 1.00 90.19 428 THR A O 1
ATOM 2975 N N . LEU A 1 429 ? -4.107 0.829 24.392 1.00 90.94 429 LEU A N 1
ATOM 2976 C CA . LEU A 1 429 ? -5.306 1.625 24.162 1.00 90.94 429 LEU A CA 1
ATOM 2977 C C . LEU A 1 429 ? -6.414 1.144 25.108 1.00 90.94 429 LEU A C 1
ATOM 2979 O O . LEU A 1 429 ? -6.849 -0.005 25.032 1.00 90.94 429 LEU A O 1
ATOM 2983 N N . THR A 1 430 ? -6.905 2.017 25.981 1.00 89.81 430 THR A N 1
ATOM 2984 C CA . THR A 1 430 ? -7.903 1.671 27.001 1.00 89.81 430 THR A CA 1
ATOM 2985 C C . THR A 1 430 ? -9.170 2.500 26.830 1.00 89.81 430 THR A C 1
ATOM 2987 O O . THR A 1 430 ? -9.129 3.725 26.871 1.00 89.81 430 THR A O 1
ATOM 2990 N N . ALA A 1 431 ? -10.326 1.850 26.709 1.00 87.00 431 ALA A N 1
ATOM 2991 C CA . ALA A 1 431 ? -11.632 2.502 26.662 1.00 87.00 431 ALA A CA 1
ATOM 2992 C C . ALA A 1 431 ? -12.622 1.805 27.602 1.00 87.00 431 ALA A C 1
ATOM 2994 O O . ALA A 1 431 ? -13.120 0.711 27.334 1.00 87.00 431 ALA A O 1
ATOM 2995 N N . GLY A 1 432 ? -12.940 2.455 28.724 1.00 89.00 432 GLY A N 1
ATOM 2996 C CA . GLY A 1 432 ? -13.821 1.869 29.734 1.00 89.00 432 GLY A CA 1
ATOM 2997 C C . GLY A 1 432 ? -13.223 0.600 30.348 1.00 89.00 432 GLY A C 1
ATOM 2998 O O . GLY A 1 432 ? -12.206 0.682 31.027 1.00 89.00 432 GLY A O 1
ATOM 2999 N N . ASP A 1 433 ? -13.881 -0.543 30.132 1.00 85.38 433 ASP A N 1
ATOM 3000 C CA . ASP A 1 433 ? -13.422 -1.863 30.597 1.00 85.38 433 ASP A CA 1
ATOM 3001 C C . ASP A 1 433 ? -12.628 -2.629 29.515 1.00 85.38 433 ASP A C 1
ATOM 3003 O O . ASP A 1 433 ? -12.206 -3.757 29.768 1.00 85.38 433 ASP A O 1
ATOM 3007 N N . THR A 1 434 ? -12.470 -2.050 28.318 1.00 85.62 434 THR A N 1
ATOM 3008 C CA . THR A 1 434 ? -11.757 -2.654 27.187 1.00 85.62 434 THR A CA 1
ATOM 3009 C C . THR A 1 434 ? -10.324 -2.138 27.131 1.00 85.62 434 THR A C 1
ATOM 3011 O O . THR A 1 434 ? -10.104 -0.929 27.083 1.00 85.62 434 THR A O 1
ATOM 3014 N N . GLU A 1 435 ? -9.357 -3.044 27.078 1.00 87.62 435 GLU A N 1
ATOM 3015 C CA . GLU A 1 435 ? -7.936 -2.753 26.897 1.00 87.62 435 GLU A CA 1
ATOM 3016 C C . GLU A 1 435 ? -7.411 -3.499 25.669 1.00 87.62 435 GLU A C 1
ATOM 3018 O O . GLU A 1 435 ? -7.648 -4.697 25.527 1.00 87.62 435 GLU A O 1
ATOM 3023 N N . VAL A 1 436 ? -6.714 -2.799 24.777 1.00 87.88 436 VAL A N 1
ATOM 3024 C CA . VAL A 1 436 ? -6.000 -3.383 23.638 1.00 87.88 436 VAL A CA 1
ATOM 3025 C C . VAL A 1 436 ? -4.533 -3.040 23.771 1.00 87.88 436 VAL A C 1
ATOM 3027 O O . VAL A 1 436 ? -4.190 -1.865 23.820 1.00 87.88 436 VAL A O 1
ATOM 3030 N N . THR A 1 437 ? -3.671 -4.045 23.792 1.00 87.44 437 THR A N 1
ATOM 3031 C CA . THR A 1 437 ? -2.223 -3.850 23.843 1.00 87.44 437 THR A CA 1
ATOM 3032 C C . THR A 1 437 ? -1.605 -4.383 22.560 1.00 87.44 437 THR A C 1
ATOM 3034 O O . THR A 1 437 ? -1.852 -5.523 22.171 1.00 87.44 437 THR A O 1
ATOM 3037 N N . LEU A 1 438 ? -0.822 -3.528 21.909 1.00 90.25 438 LEU A N 1
ATOM 3038 C CA . LEU A 1 438 ? -0.053 -3.807 20.708 1.00 90.25 438 LEU A CA 1
ATOM 3039 C C . LEU A 1 438 ? 1.428 -3.885 21.094 1.00 90.25 438 LEU A C 1
ATOM 3041 O O . LEU A 1 438 ? 1.961 -2.892 21.590 1.00 90.25 438 LEU A O 1
ATOM 3045 N N . THR A 1 439 ? 2.084 -5.025 20.899 1.00 87.25 439 THR A N 1
ATOM 3046 C CA . THR A 1 439 ? 3.493 -5.239 21.293 1.00 87.25 439 THR A CA 1
ATOM 3047 C C . THR A 1 439 ? 4.313 -5.868 20.172 1.00 87.25 439 THR A C 1
ATOM 3049 O O . THR A 1 439 ? 3.777 -6.226 19.119 1.00 87.25 439 THR A O 1
ATOM 3052 N N . ASP A 1 440 ? 5.622 -6.008 20.407 1.00 78.81 440 ASP A N 1
ATOM 3053 C CA . ASP A 1 440 ? 6.523 -6.837 19.594 1.00 78.81 440 ASP A CA 1
ATOM 3054 C C . ASP A 1 440 ? 6.524 -6.438 18.113 1.00 78.81 440 ASP A C 1
ATOM 3056 O O . ASP A 1 440 ? 6.318 -7.256 17.203 1.00 78.81 440 ASP A O 1
ATOM 3060 N N . PHE A 1 441 ? 6.703 -5.137 17.877 1.00 90.38 441 PHE A N 1
ATOM 3061 C CA . PHE A 1 441 ? 6.614 -4.573 16.541 1.00 90.38 441 PHE A CA 1
ATOM 3062 C C . PHE A 1 441 ? 7.754 -5.050 15.637 1.00 90.38 441 PHE A C 1
ATOM 3064 O O . PHE A 1 441 ? 8.930 -5.014 16.004 1.00 90.38 441 PHE A O 1
ATOM 3071 N N . VAL A 1 442 ? 7.403 -5.441 14.415 1.00 87.81 442 VAL A N 1
ATOM 3072 C CA . VAL A 1 442 ? 8.345 -5.801 13.353 1.00 87.81 442 VAL A CA 1
ATOM 3073 C C . VAL A 1 442 ? 8.069 -4.912 12.153 1.00 87.81 442 VAL A C 1
ATOM 3075 O O . VAL A 1 442 ? 6.981 -4.975 11.579 1.00 87.81 442 VAL A O 1
ATOM 3078 N N . ILE A 1 443 ? 9.053 -4.092 11.793 1.00 89.50 443 ILE A N 1
ATOM 3079 C CA . ILE A 1 443 ? 9.073 -3.326 10.545 1.00 89.50 443 ILE A CA 1
ATOM 3080 C C . ILE A 1 443 ? 9.696 -4.212 9.474 1.00 89.50 443 ILE A C 1
ATOM 3082 O O . ILE A 1 443 ? 10.765 -4.768 9.705 1.00 89.50 443 ILE A O 1
ATOM 3086 N N . SER A 1 444 ? 9.063 -4.322 8.310 1.00 85.62 444 SER A N 1
ATOM 3087 C CA . SER A 1 444 ? 9.606 -5.059 7.168 1.00 85.62 444 SER A CA 1
ATOM 3088 C C . SER A 1 444 ? 9.237 -4.369 5.864 1.00 85.62 444 SER A C 1
ATOM 3090 O O . SER A 1 444 ? 8.087 -3.972 5.690 1.00 85.62 444 SER A O 1
ATOM 3092 N N . ASN A 1 445 ? 10.187 -4.249 4.938 1.00 81.06 445 ASN A N 1
ATOM 3093 C CA . ASN A 1 445 ? 9.905 -3.946 3.528 1.00 81.06 445 ASN A CA 1
ATOM 3094 C C . ASN A 1 445 ? 10.288 -5.104 2.595 1.00 81.06 445 ASN A C 1
ATOM 3096 O O . ASN A 1 445 ? 10.405 -4.910 1.389 1.00 81.06 445 ASN A O 1
ATOM 3100 N N . VAL A 1 446 ? 10.470 -6.300 3.156 1.00 69.00 446 VAL A N 1
ATOM 3101 C CA . VAL A 1 446 ? 10.701 -7.524 2.393 1.00 69.00 446 VAL A CA 1
ATOM 3102 C C . VAL A 1 446 ? 9.360 -7.954 1.787 1.00 69.00 446 VAL A C 1
ATOM 3104 O O . VAL A 1 446 ? 8.535 -8.575 2.459 1.00 69.00 446 VAL A O 1
ATOM 3107 N N . GLY A 1 447 ? 9.102 -7.565 0.536 1.00 64.94 447 GLY A N 1
ATOM 3108 C CA . GLY A 1 447 ? 7.826 -7.783 -0.157 1.00 64.94 447 GLY A CA 1
ATOM 3109 C C . GLY A 1 447 ? 7.358 -6.566 -0.963 1.00 64.94 447 GLY A C 1
ATOM 3110 O O . GLY A 1 447 ? 8.148 -5.693 -1.303 1.00 64.94 447 GLY A O 1
ATOM 3111 N N . ASP A 1 448 ? 6.060 -6.511 -1.283 1.00 58.44 448 ASP A N 1
ATOM 3112 C CA . ASP A 1 448 ? 5.508 -5.496 -2.198 1.00 58.44 448 ASP A CA 1
ATOM 3113 C C . ASP A 1 448 ? 5.377 -4.089 -1.568 1.00 58.44 448 ASP A C 1
ATOM 3115 O O . ASP A 1 448 ? 5.332 -3.097 -2.298 1.00 58.44 448 ASP A O 1
ATOM 3119 N N . ALA A 1 449 ? 5.307 -3.983 -0.231 1.00 76.12 449 ALA A N 1
ATOM 3120 C CA . ALA A 1 449 ? 5.184 -2.709 0.485 1.00 76.12 449 ALA A CA 1
ATOM 3121 C C . ALA A 1 449 ? 5.766 -2.761 1.917 1.00 76.12 449 ALA A C 1
ATOM 3123 O O . ALA A 1 449 ? 5.650 -3.794 2.583 1.00 76.12 449 ALA A O 1
ATOM 3124 N N . PRO A 1 450 ? 6.343 -1.653 2.431 1.00 86.31 450 PRO A N 1
ATOM 3125 C CA . PRO A 1 450 ? 6.790 -1.564 3.817 1.00 86.31 450 PRO A CA 1
ATOM 3126 C C . PRO A 1 450 ? 5.625 -1.582 4.814 1.00 86.31 450 PRO A C 1
ATOM 3128 O O . PRO A 1 450 ? 4.680 -0.802 4.711 1.00 86.31 450 PRO A O 1
ATOM 3131 N N . THR A 1 451 ? 5.717 -2.438 5.826 1.00 90.62 451 THR A N 1
ATOM 3132 C CA . THR A 1 451 ? 4.678 -2.624 6.844 1.00 90.62 451 THR A CA 1
ATOM 3133 C C . THR A 1 451 ? 5.271 -2.700 8.246 1.00 90.62 451 THR A C 1
ATOM 3135 O O . THR A 1 451 ? 6.455 -2.984 8.436 1.00 90.62 451 THR A O 1
ATOM 3138 N N . LEU A 1 452 ? 4.424 -2.458 9.243 1.00 91.62 452 LEU A N 1
ATOM 3139 C CA . LEU A 1 452 ? 4.687 -2.712 10.650 1.00 91.62 452 LEU A CA 1
ATOM 3140 C C . LEU A 1 452 ? 3.639 -3.697 11.168 1.00 91.62 452 LEU A C 1
ATOM 3142 O O . LEU A 1 452 ? 2.440 -3.414 11.171 1.00 91.62 452 LEU A O 1
ATOM 3146 N N . SER A 1 453 ? 4.096 -4.855 11.629 1.00 88.50 453 SER A N 1
ATOM 3147 C CA . SER A 1 453 ? 3.256 -5.871 12.269 1.00 88.50 453 SER A CA 1
ATOM 3148 C C . SER A 1 453 ? 3.517 -5.936 13.768 1.00 88.50 453 SER A C 1
ATOM 3150 O O . SER A 1 453 ? 4.597 -5.573 14.221 1.00 88.50 453 SER A O 1
ATOM 3152 N N . GLY A 1 454 ? 2.561 -6.425 14.548 1.00 87.38 454 GLY A N 1
ATOM 3153 C CA . GLY A 1 454 ? 2.727 -6.605 15.991 1.00 87.38 454 GLY A CA 1
ATOM 3154 C C . GLY A 1 454 ? 1.736 -7.604 16.565 1.00 87.38 454 GLY A C 1
ATOM 3155 O O . GLY A 1 454 ? 0.789 -8.017 15.886 1.00 87.38 454 GLY A O 1
ATOM 3156 N N . LEU A 1 455 ? 1.963 -7.995 17.814 1.00 81.12 455 LEU A N 1
ATOM 3157 C CA . LEU A 1 455 ? 1.032 -8.810 18.583 1.00 81.12 455 LEU A CA 1
ATOM 3158 C C . LEU A 1 455 ? -0.119 -7.958 19.097 1.00 81.12 455 LEU A C 1
ATOM 3160 O O . LEU A 1 455 ? 0.080 -6.838 19.556 1.00 81.12 455 LEU A O 1
ATOM 3164 N N . VAL A 1 456 ? -1.323 -8.516 19.039 1.00 82.94 456 VAL A N 1
ATOM 3165 C CA . VAL A 1 456 ? -2.556 -7.889 19.504 1.00 82.94 456 VAL A CA 1
ATOM 3166 C C . VAL A 1 456 ? -3.087 -8.682 20.682 1.00 82.94 456 VAL A C 1
ATOM 3168 O O . VAL A 1 456 ? -3.434 -9.856 20.555 1.00 82.94 456 VAL A O 1
ATOM 3171 N N . THR A 1 457 ? -3.189 -8.016 21.823 1.00 81.31 457 THR A N 1
ATOM 3172 C CA . THR A 1 457 ? -3.812 -8.536 23.039 1.00 81.31 457 THR A CA 1
ATOM 3173 C C . THR A 1 457 ? -5.071 -7.736 23.334 1.00 81.31 457 THR A C 1
ATOM 3175 O O . THR A 1 457 ? -5.033 -6.508 23.311 1.00 81.31 457 THR A O 1
ATOM 3178 N N . VAL A 1 458 ? -6.180 -8.403 23.653 1.00 82.75 458 VAL A N 1
ATOM 3179 C CA . VAL A 1 458 ? -7.443 -7.753 24.032 1.00 82.75 458 VAL A CA 1
ATOM 3180 C C . VAL A 1 458 ? -7.852 -8.223 25.421 1.00 82.75 458 VAL A C 1
ATOM 3182 O O . VAL A 1 458 ? -8.122 -9.398 25.635 1.00 82.75 458 VAL A O 1
ATOM 3185 N N . ASN A 1 459 ? -7.930 -7.302 26.380 1.00 81.31 459 ASN A N 1
ATOM 3186 C CA . ASN A 1 459 ? -8.253 -7.569 27.785 1.00 81.31 459 ASN A CA 1
ATOM 3187 C C . ASN A 1 459 ? -7.352 -8.629 28.440 1.00 81.31 459 ASN A C 1
ATOM 3189 O O . ASN A 1 459 ? -7.807 -9.373 29.314 1.00 81.31 459 ASN A O 1
ATOM 3193 N N . GLY A 1 460 ? -6.088 -8.683 28.015 1.00 77.38 460 GLY A N 1
ATOM 3194 C CA . GLY A 1 460 ? -5.112 -9.664 28.479 1.00 77.38 460 GLY A CA 1
ATOM 3195 C C . GLY A 1 460 ? -5.235 -11.048 27.838 1.00 77.38 460 GLY A C 1
ATOM 3196 O O . GLY A 1 460 ? -4.560 -11.947 28.319 1.00 77.38 460 GLY A O 1
ATOM 3197 N N . ASP A 1 461 ? -6.072 -11.225 26.812 1.00 74.56 461 ASP A N 1
ATOM 3198 C CA . ASP A 1 461 ? -6.086 -12.426 25.974 1.00 74.56 461 ASP A CA 1
ATOM 3199 C C . ASP A 1 461 ? -5.253 -12.148 24.710 1.00 74.56 461 ASP A C 1
ATOM 3201 O O . ASP A 1 461 ? -5.534 -11.181 23.989 1.00 74.56 461 ASP A O 1
ATOM 3205 N N . LEU A 1 462 ? -4.231 -12.967 24.438 1.00 77.62 462 LEU A N 1
ATOM 3206 C CA . LEU A 1 462 ? -3.457 -12.864 23.196 1.00 77.62 462 LEU A CA 1
ATOM 3207 C C . LEU A 1 462 ? -4.357 -13.295 22.028 1.00 77.62 462 LEU A C 1
ATOM 3209 O O . LEU A 1 462 ? -5.039 -14.310 22.116 1.00 77.62 462 LEU A O 1
ATOM 3213 N N . VAL A 1 463 ? -4.438 -12.484 20.970 1.00 76.69 463 VAL A N 1
ATOM 3214 C CA . VAL A 1 463 ? -5.386 -12.713 19.865 1.00 76.69 463 VAL A CA 1
ATOM 3215 C C . VAL A 1 463 ? -4.672 -13.198 18.613 1.00 76.69 463 VAL A C 1
ATOM 3217 O O . VAL A 1 463 ? -5.056 -14.210 18.035 1.00 76.69 463 VAL A O 1
ATOM 3220 N N . THR A 1 464 ? -3.685 -12.434 18.141 1.00 75.19 464 THR A N 1
ATOM 3221 C CA . THR A 1 464 ? -2.960 -12.714 16.894 1.00 75.19 464 THR A CA 1
ATOM 3222 C C . THR A 1 464 ? -1.729 -11.819 16.767 1.00 75.19 464 THR A C 1
ATOM 3224 O O . THR A 1 464 ? -1.664 -10.764 17.399 1.00 75.19 464 THR A O 1
ATOM 3227 N N . ARG A 1 465 ? -0.803 -12.175 15.870 1.00 82.12 465 ARG A N 1
ATOM 3228 C CA . ARG A 1 465 ? 0.045 -11.196 15.176 1.00 82.12 465 ARG A CA 1
ATOM 3229 C C . ARG A 1 465 ? -0.719 -10.657 13.967 1.00 82.12 465 ARG A C 1
ATOM 3231 O O . ARG A 1 465 ? -1.319 -11.444 13.237 1.00 82.12 465 ARG A O 1
ATOM 3238 N N . ALA A 1 466 ? -0.723 -9.348 13.755 1.00 79.00 466 ALA A N 1
ATOM 3239 C CA . ALA A 1 466 ? -1.378 -8.718 12.608 1.00 79.00 466 ALA A CA 1
ATOM 3240 C C . ALA A 1 466 ? -0.474 -7.659 11.976 1.00 79.00 466 ALA A C 1
ATOM 3242 O O . ALA A 1 466 ? 0.362 -7.071 12.663 1.00 79.00 466 ALA A O 1
ATOM 3243 N N . THR A 1 467 ? -0.659 -7.391 10.683 1.00 88.69 467 THR A N 1
ATOM 3244 C CA . THR A 1 467 ? -0.141 -6.168 10.060 1.00 88.69 467 THR A CA 1
ATOM 3245 C C . THR A 1 467 ? -0.941 -4.998 10.608 1.00 88.69 467 THR A C 1
ATOM 3247 O O . THR A 1 467 ? -2.150 -4.924 10.401 1.00 88.69 467 THR A O 1
ATOM 3250 N N . LEU A 1 468 ? -0.282 -4.114 11.352 1.00 89.06 468 LEU A N 1
ATOM 3251 C CA . LEU A 1 468 ? -0.932 -3.038 12.096 1.00 89.06 468 LEU A CA 1
ATOM 3252 C C . LEU A 1 468 ? -0.905 -1.723 11.333 1.00 89.06 468 LEU A C 1
ATOM 3254 O O . LEU A 1 468 ? -1.901 -1.001 11.314 1.00 89.06 468 LEU A O 1
ATOM 3258 N N . PHE A 1 469 ? 0.231 -1.425 10.709 1.00 93.56 469 PHE A N 1
ATOM 3259 C CA . PHE A 1 469 ? 0.442 -0.161 10.028 1.00 93.56 469 PHE A CA 1
ATOM 3260 C C . PHE A 1 469 ? 1.133 -0.362 8.685 1.00 93.56 469 PHE A C 1
ATOM 3262 O O . PHE A 1 469 ? 2.041 -1.185 8.563 1.00 93.56 469 PHE A O 1
ATOM 3269 N N . ASP A 1 470 ? 0.736 0.443 7.713 1.00 90.94 470 ASP A N 1
ATOM 3270 C CA . ASP A 1 470 ? 1.457 0.627 6.464 1.00 90.94 470 ASP A CA 1
ATOM 3271 C C . ASP A 1 470 ? 2.451 1.775 6.643 1.00 90.94 470 ASP A C 1
ATOM 3273 O O . ASP A 1 470 ? 2.132 2.809 7.252 1.00 90.94 470 ASP A O 1
ATOM 3277 N N . LEU A 1 471 ? 3.670 1.575 6.144 1.00 87.56 471 LEU A N 1
ATOM 3278 C CA . LEU A 1 471 ? 4.767 2.521 6.289 1.00 87.56 471 LEU A CA 1
ATOM 3279 C C . LEU A 1 471 ? 5.105 3.143 4.939 1.00 87.56 471 LEU A C 1
ATOM 3281 O O . LEU A 1 471 ? 5.369 2.449 3.958 1.00 87.56 471 LEU A O 1
ATOM 3285 N N . GLN A 1 472 ? 5.173 4.469 4.900 1.00 79.62 472 GLN A N 1
ATOM 3286 C CA . GLN A 1 472 ? 5.686 5.187 3.739 1.00 79.62 472 GLN A CA 1
ATOM 3287 C C . GLN A 1 472 ? 7.103 5.646 4.042 1.00 79.62 472 GLN A C 1
ATOM 3289 O O . GLN A 1 472 ? 7.326 6.614 4.770 1.00 79.62 472 GLN A O 1
ATOM 3294 N N . ILE A 1 473 ? 8.066 4.911 3.496 1.00 70.31 473 ILE A N 1
ATOM 3295 C CA . ILE A 1 473 ? 9.485 5.211 3.643 1.00 70.31 473 ILE A CA 1
ATOM 3296 C C . ILE A 1 473 ? 9.876 6.125 2.483 1.00 70.31 473 ILE A C 1
ATOM 3298 O O . ILE A 1 473 ? 9.783 5.724 1.327 1.00 70.31 473 ILE A O 1
ATOM 3302 N N . GLY A 1 474 ? 10.286 7.360 2.782 1.00 63.62 474 GLY A N 1
ATOM 3303 C CA . GLY A 1 474 ? 10.761 8.294 1.761 1.00 63.62 474 GLY A CA 1
ATOM 3304 C C . GLY A 1 474 ? 12.093 7.837 1.160 1.00 63.62 474 GLY A C 1
ATOM 3305 O O . GLY A 1 474 ? 12.144 7.339 0.040 1.00 63.62 474 GLY A O 1
ATOM 3306 N N . GLY A 1 475 ? 13.185 8.000 1.913 1.00 53.47 475 GLY A N 1
ATOM 3307 C CA . GLY A 1 475 ? 14.529 7.575 1.511 1.00 53.47 475 GLY A CA 1
ATOM 3308 C C . GLY A 1 475 ? 15.277 6.892 2.654 1.00 53.47 475 GLY A C 1
ATOM 3309 O O . GLY A 1 475 ? 15.158 7.309 3.802 1.00 53.47 475 GLY A O 1
ATOM 3310 N N . LEU A 1 476 ? 16.047 5.851 2.326 1.00 57.22 476 LEU A N 1
ATOM 3311 C CA . LEU A 1 476 ? 16.887 5.102 3.264 1.00 57.22 476 LEU A CA 1
ATOM 3312 C C . LEU A 1 476 ? 18.333 5.609 3.200 1.00 57.22 476 LEU A C 1
ATOM 3314 O O . LEU A 1 476 ? 19.004 5.424 2.181 1.00 57.22 476 LEU A O 1
ATOM 3318 N N . GLU A 1 477 ? 18.837 6.226 4.275 1.00 58.31 477 GLU A N 1
ATOM 3319 C CA . GLU A 1 477 ? 20.274 6.476 4.429 1.00 58.31 477 GLU A CA 1
ATOM 3320 C C . GLU A 1 477 ? 20.899 5.339 5.245 1.00 58.31 477 GLU A C 1
ATOM 3322 O O . GLU A 1 477 ? 20.679 5.200 6.447 1.00 58.31 477 GLU A O 1
ATOM 3327 N N . ALA A 1 478 ? 21.694 4.504 4.572 1.00 59.16 478 ALA A N 1
ATOM 3328 C CA . ALA A 1 478 ? 22.417 3.410 5.205 1.00 59.16 478 ALA A CA 1
ATOM 3329 C C . ALA A 1 478 ? 23.916 3.714 5.278 1.00 59.16 478 ALA A C 1
ATOM 3331 O O . ALA A 1 478 ? 24.583 3.950 4.264 1.00 59.16 478 ALA A O 1
ATOM 3332 N N . ILE A 1 479 ? 24.473 3.653 6.487 1.00 56.34 479 ILE A N 1
ATOM 3333 C CA . ILE A 1 479 ? 25.911 3.764 6.728 1.00 56.34 479 ILE A CA 1
ATOM 3334 C C . ILE A 1 479 ? 26.418 2.403 7.200 1.00 56.34 479 ILE A C 1
ATOM 3336 O O . ILE A 1 479 ? 26.299 2.042 8.372 1.00 56.34 479 ILE A O 1
ATOM 3340 N N . ALA A 1 480 ? 27.028 1.655 6.282 1.00 56.78 480 ALA A N 1
ATOM 3341 C CA . ALA A 1 480 ? 27.681 0.396 6.616 1.00 56.78 480 ALA A CA 1
ATOM 3342 C C . ALA A 1 480 ? 28.890 0.635 7.543 1.00 56.78 480 ALA A C 1
ATOM 3344 O O . ALA A 1 480 ? 29.785 1.435 7.235 1.00 56.78 480 ALA A O 1
ATOM 3345 N N . THR A 1 481 ? 28.940 -0.087 8.661 1.00 54.69 481 THR A N 1
ATOM 3346 C CA . THR A 1 481 ? 30.144 -0.273 9.484 1.00 54.69 481 THR A CA 1
ATOM 3347 C C . THR A 1 481 ? 30.637 -1.719 9.355 1.00 54.69 481 THR A C 1
ATOM 3349 O O . THR A 1 481 ? 29.962 -2.539 8.741 1.00 54.69 481 THR A O 1
ATOM 3352 N N . ASP A 1 482 ? 31.830 -2.030 9.876 1.00 50.47 482 ASP A N 1
ATOM 3353 C CA . ASP A 1 482 ? 32.497 -3.322 9.628 1.00 50.47 482 ASP A CA 1
ATOM 3354 C C . ASP A 1 482 ? 31.653 -4.554 10.054 1.00 50.47 482 ASP A C 1
ATOM 3356 O O . ASP A 1 482 ? 31.785 -5.593 9.415 1.00 50.47 482 ASP A O 1
ATOM 3360 N N . ASP A 1 483 ? 30.766 -4.428 11.060 1.00 55.84 483 ASP A N 1
ATOM 3361 C CA . ASP A 1 483 ? 29.941 -5.537 11.594 1.00 55.84 483 ASP A CA 1
ATOM 3362 C C . ASP A 1 483 ? 28.419 -5.242 11.665 1.00 55.84 483 ASP A C 1
ATOM 3364 O O . ASP A 1 483 ? 27.622 -6.164 11.816 1.00 55.84 483 ASP A O 1
ATOM 3368 N N . LEU A 1 484 ? 28.000 -3.973 11.584 1.00 62.94 484 LEU A N 1
ATOM 3369 C CA . LEU A 1 484 ? 26.598 -3.530 11.688 1.00 62.94 484 LEU A CA 1
ATOM 3370 C C . LEU A 1 484 ? 26.319 -2.428 10.664 1.00 62.94 484 LEU A C 1
ATOM 3372 O O . LEU A 1 484 ? 27.219 -1.666 10.300 1.00 62.94 484 LEU A O 1
ATOM 3376 N N . THR A 1 485 ? 25.076 -2.284 10.232 1.00 65.56 485 THR A N 1
ATOM 3377 C CA . THR A 1 485 ? 24.636 -1.147 9.426 1.00 65.56 485 THR A CA 1
ATOM 3378 C C . THR A 1 485 ? 23.849 -0.197 10.302 1.00 65.56 485 THR A C 1
ATOM 3380 O O . THR A 1 485 ? 22.895 -0.617 10.949 1.00 65.56 485 THR A O 1
ATOM 3383 N N . ASN A 1 486 ? 24.246 1.078 10.304 1.00 73.44 486 ASN A N 1
ATOM 3384 C CA . ASN A 1 486 ? 23.396 2.125 10.849 1.00 73.44 486 ASN A CA 1
ATOM 3385 C C . ASN A 1 486 ? 22.377 2.533 9.787 1.00 73.44 486 ASN A C 1
ATOM 3387 O O . ASN A 1 486 ? 22.776 3.000 8.715 1.00 73.44 486 ASN A O 1
ATOM 3391 N N . LEU A 1 487 ? 21.099 2.351 10.083 1.00 73.00 487 LEU A N 1
ATOM 3392 C CA . LEU A 1 487 ? 19.983 2.821 9.282 1.00 73.00 487 LEU A CA 1
ATOM 3393 C C . LEU A 1 487 ? 19.399 4.049 9.959 1.00 73.00 487 LEU A C 1
ATOM 3395 O O . LEU A 1 487 ? 18.950 3.968 11.100 1.00 73.00 487 LEU A O 1
ATOM 3399 N N . ASP A 1 488 ? 19.420 5.163 9.238 1.00 74.31 488 ASP A N 1
ATOM 3400 C CA . ASP A 1 488 ? 18.778 6.402 9.652 1.00 74.31 488 ASP A CA 1
ATOM 3401 C C . ASP A 1 488 ? 17.619 6.671 8.687 1.00 74.31 488 ASP A C 1
ATOM 3403 O O . ASP A 1 488 ? 17.812 6.879 7.482 1.00 74.31 488 ASP A O 1
ATOM 3407 N N . LEU A 1 489 ? 16.401 6.578 9.213 1.00 77.25 489 LEU A N 1
ATOM 3408 C CA . LEU A 1 489 ? 15.169 6.918 8.518 1.00 77.25 489 LEU A CA 1
ATOM 3409 C C . LEU A 1 489 ? 14.508 8.076 9.240 1.00 77.25 489 LEU A C 1
ATOM 3411 O O . LEU A 1 489 ? 14.231 8.003 10.435 1.00 77.25 489 LEU A O 1
ATOM 3415 N N . THR A 1 490 ? 14.154 9.106 8.488 1.00 76.56 490 THR A N 1
ATOM 3416 C CA . THR A 1 490 ? 13.338 10.209 8.987 1.00 76.56 490 THR A CA 1
ATOM 3417 C C . THR A 1 490 ? 12.064 10.322 8.172 1.00 76.56 490 THR A C 1
ATOM 3419 O O . THR A 1 490 ? 12.003 9.886 7.023 1.00 76.56 490 THR A O 1
ATOM 3422 N N . ASP A 1 491 ? 11.051 10.939 8.774 1.00 73.88 491 ASP A N 1
ATOM 3423 C CA . ASP A 1 491 ? 9.797 11.284 8.105 1.00 73.88 491 ASP A CA 1
ATOM 3424 C C . ASP A 1 491 ? 9.039 10.073 7.525 1.00 73.88 491 ASP A C 1
ATOM 3426 O O . ASP A 1 491 ? 8.365 10.176 6.501 1.00 73.88 491 ASP A O 1
ATOM 3430 N N . VAL A 1 492 ? 9.123 8.914 8.190 1.00 83.75 492 VAL A N 1
ATOM 3431 C CA . VAL A 1 492 ? 8.383 7.709 7.797 1.00 83.75 492 VAL A CA 1
ATOM 3432 C C . VAL A 1 492 ? 6.922 7.884 8.196 1.00 83.75 492 VAL A C 1
ATOM 3434 O O . VAL A 1 492 ? 6.606 7.905 9.386 1.00 83.75 492 VAL A O 1
ATOM 3437 N N . ALA A 1 493 ? 6.010 8.021 7.235 1.00 84.88 493 ALA A N 1
ATOM 3438 C CA . ALA A 1 493 ? 4.592 8.116 7.573 1.00 84.88 493 ALA A CA 1
ATOM 3439 C C . ALA A 1 493 ? 4.082 6.751 8.051 1.00 84.88 493 ALA A C 1
ATOM 3441 O O . ALA A 1 493 ? 4.349 5.728 7.419 1.00 84.88 493 ALA A O 1
ATOM 3442 N N . VAL A 1 494 ? 3.353 6.748 9.166 1.00 92.12 494 VAL A N 1
ATOM 3443 C CA . VAL A 1 494 ? 2.749 5.552 9.757 1.00 92.12 494 VAL A CA 1
ATOM 3444 C C . VAL A 1 494 ? 1.239 5.682 9.629 1.00 92.12 494 VAL A C 1
ATOM 3446 O O . VAL A 1 494 ? 0.640 6.595 10.204 1.00 92.12 494 VAL A O 1
ATOM 3449 N N . THR A 1 495 ? 0.619 4.770 8.888 1.00 91.25 495 THR A N 1
ATOM 3450 C CA . THR A 1 495 ? -0.831 4.773 8.644 1.00 91.25 495 THR A CA 1
ATOM 3451 C C . THR A 1 495 ? -1.453 3.448 9.046 1.00 91.25 495 THR A C 1
ATOM 3453 O O . THR A 1 495 ? -0.802 2.416 8.975 1.00 91.25 495 THR A O 1
ATOM 3456 N N . LEU A 1 496 ? -2.693 3.464 9.524 1.00 90.94 496 LEU A N 1
ATOM 3457 C CA . LEU A 1 496 ? -3.387 2.266 9.989 1.00 90.94 496 LEU A CA 1
ATOM 3458 C C . LEU A 1 496 ? -3.734 1.331 8.827 1.00 90.94 496 LEU A C 1
ATOM 3460 O O . LEU A 1 496 ? -4.346 1.774 7.858 1.00 90.94 496 LEU A O 1
ATOM 3464 N N . SER A 1 497 ? -3.411 0.044 8.952 1.00 88.94 497 SER A N 1
ATOM 3465 C CA . SER A 1 497 ? -3.813 -0.950 7.953 1.00 88.94 497 SER A CA 1
ATOM 3466 C C . SER A 1 497 ? -5.327 -1.198 8.000 1.00 88.94 497 SER A C 1
ATOM 3468 O O . SER A 1 497 ? -5.983 -0.985 9.029 1.00 88.94 497 SER A O 1
ATOM 3470 N N . GLY A 1 498 ? -5.902 -1.692 6.900 1.00 82.81 498 GLY A N 1
ATOM 3471 C CA . GLY A 1 498 ? -7.329 -2.031 6.844 1.00 82.81 498 GLY A CA 1
ATOM 3472 C C . GLY A 1 498 ? -7.733 -3.099 7.864 1.00 82.81 498 GLY A C 1
ATOM 3473 O O . GLY A 1 498 ? -8.715 -2.922 8.591 1.00 82.81 498 GLY A O 1
ATOM 3474 N N . ASP A 1 499 ? -6.929 -4.156 7.991 1.00 79.81 499 ASP A N 1
ATOM 3475 C CA . ASP A 1 499 ? -7.165 -5.243 8.947 1.00 79.81 499 ASP A CA 1
ATOM 3476 C C . ASP A 1 499 ? -7.115 -4.738 10.400 1.00 79.81 499 ASP A C 1
ATOM 3478 O O . ASP A 1 499 ? -7.970 -5.081 11.222 1.00 79.81 499 ASP A O 1
ATOM 3482 N N . ALA A 1 500 ? -6.155 -3.869 10.730 1.00 81.69 500 ALA A N 1
ATOM 3483 C CA . ALA A 1 500 ? -6.045 -3.298 12.069 1.00 81.69 500 ALA A CA 1
ATOM 3484 C C . ALA A 1 500 ? -7.197 -2.340 12.384 1.00 81.69 500 ALA A C 1
ATOM 3486 O O . ALA A 1 500 ? -7.730 -2.362 13.496 1.00 81.69 500 ALA A O 1
ATOM 3487 N N . ALA A 1 501 ? -7.627 -1.536 11.408 1.00 84.19 501 ALA A N 1
ATOM 3488 C CA . ALA A 1 501 ? -8.798 -0.681 11.548 1.00 84.19 501 ALA A CA 1
ATOM 3489 C C . ALA A 1 501 ? -10.066 -1.500 11.833 1.00 84.19 501 ALA A C 1
ATOM 3491 O O . ALA A 1 501 ? -10.836 -1.137 12.726 1.00 84.19 501 ALA A O 1
ATOM 3492 N N . GLU A 1 502 ? -10.274 -2.622 11.133 1.00 78.56 502 GLU A N 1
ATOM 3493 C CA . GLU A 1 502 ? -11.397 -3.532 11.386 1.00 78.56 502 GLU A CA 1
ATOM 3494 C C . GLU A 1 502 ? -11.358 -4.087 12.815 1.00 78.56 502 GLU A C 1
ATOM 3496 O O . GLU A 1 502 ? -12.360 -4.006 13.534 1.00 78.56 502 GLU A O 1
ATOM 3501 N N . VAL A 1 503 ? -10.201 -4.595 13.251 1.00 74.56 503 VAL A N 1
ATOM 3502 C CA . VAL A 1 503 ? -10.024 -5.164 14.594 1.00 74.56 503 VAL A CA 1
ATOM 3503 C C . VAL A 1 503 ? -10.285 -4.114 15.672 1.00 74.56 503 VAL A C 1
ATOM 3505 O O . VAL A 1 503 ? -11.075 -4.359 16.584 1.00 74.56 503 VAL A O 1
ATOM 3508 N N . LEU A 1 504 ? -9.692 -2.923 15.568 1.00 77.38 504 LEU A N 1
ATOM 3509 C CA . LEU A 1 504 ? -9.879 -1.857 16.558 1.00 77.38 504 LEU A CA 1
ATOM 3510 C C . LEU A 1 504 ? -11.335 -1.381 16.614 1.00 77.38 504 LEU A C 1
ATOM 3512 O O . LEU A 1 504 ? -11.892 -1.221 17.701 1.00 77.38 504 LEU A O 1
ATOM 3516 N N . ASN A 1 505 ? -11.981 -1.210 15.460 1.00 80.81 505 ASN A N 1
ATOM 3517 C CA . ASN A 1 505 ? -13.400 -0.865 15.386 1.00 80.81 505 ASN A CA 1
ATOM 3518 C C . ASN A 1 505 ? -14.283 -1.934 16.038 1.00 80.81 505 ASN A C 1
ATOM 3520 O O . ASN A 1 505 ? -15.193 -1.608 16.802 1.00 80.81 505 ASN A O 1
ATOM 3524 N N . GLN A 1 506 ? -14.001 -3.211 15.782 1.00 77.25 506 GLN A N 1
ATOM 3525 C CA . GLN A 1 506 ? -14.732 -4.317 16.387 1.00 77.25 506 GLN A CA 1
ATOM 3526 C C . GLN A 1 506 ? -14.544 -4.358 17.908 1.00 77.25 506 GLN A C 1
ATOM 3528 O O . GLN A 1 506 ? -15.523 -4.527 18.633 1.00 77.25 506 GLN A O 1
ATOM 3533 N N . VAL A 1 507 ? -13.311 -4.197 18.392 1.00 77.12 507 VAL A N 1
ATOM 3534 C CA . VAL A 1 507 ? -12.976 -4.308 19.818 1.00 77.12 507 VAL A CA 1
ATOM 3535 C C . VAL A 1 507 ? -13.531 -3.138 20.627 1.00 77.12 507 VAL A C 1
ATOM 3537 O O . VAL A 1 507 ? -14.067 -3.342 21.718 1.00 77.12 507 VAL A O 1
ATOM 3540 N N . PHE A 1 508 ? -13.445 -1.919 20.097 1.00 76.88 508 PHE A N 1
ATOM 3541 C CA . PHE A 1 508 ? -13.962 -0.727 20.769 1.00 76.88 508 PHE A CA 1
ATOM 3542 C C . PHE A 1 508 ? -15.441 -0.448 20.473 1.00 76.88 508 PHE A C 1
ATOM 3544 O O . PHE A 1 508 ? -16.009 0.474 21.055 1.00 76.88 508 PHE A O 1
ATOM 3551 N N . GLU A 1 509 ? -16.078 -1.248 19.612 1.00 80.62 509 GLU A N 1
ATOM 3552 C CA . GLU A 1 509 ? -17.444 -1.032 19.117 1.00 80.62 509 GLU A CA 1
ATOM 3553 C C . GLU A 1 509 ? -17.626 0.368 18.487 1.00 80.62 509 GLU A C 1
ATOM 3555 O O . GLU A 1 509 ? -18.643 1.040 18.680 1.00 80.62 509 GLU A O 1
ATOM 3560 N N . VAL A 1 510 ? -16.624 0.813 17.722 1.00 77.06 510 VAL A N 1
ATOM 3561 C CA . VAL A 1 510 ? -16.585 2.109 17.020 1.00 77.06 510 VAL A CA 1
ATOM 3562 C C . VAL A 1 510 ? -16.457 1.904 15.507 1.00 77.06 510 VAL A C 1
ATOM 3564 O O . VAL A 1 510 ? -16.303 0.787 15.028 1.00 77.06 510 VAL A O 1
ATOM 3567 N N . THR A 1 511 ? -16.553 2.986 14.737 1.00 78.25 511 THR A N 1
ATOM 3568 C CA . THR A 1 511 ? -16.310 2.991 13.278 1.00 78.25 511 THR A CA 1
ATOM 3569 C C . THR A 1 511 ? -15.325 4.090 12.881 1.00 78.25 511 THR A C 1
ATOM 3571 O O . THR A 1 511 ? -15.346 4.571 11.754 1.00 78.25 511 THR A O 1
ATOM 3574 N N . ALA A 1 512 ? -14.561 4.585 13.853 1.00 74.25 512 ALA A N 1
ATOM 3575 C CA . ALA A 1 512 ? -13.748 5.784 13.708 1.00 74.25 512 ALA A CA 1
ATOM 3576 C C . ALA A 1 512 ? -12.368 5.494 13.110 1.00 74.25 512 ALA A C 1
ATOM 3578 O O . ALA A 1 512 ? -11.770 6.382 12.513 1.00 74.25 512 ALA A O 1
ATOM 3579 N N . PHE A 1 513 ? -11.873 4.264 13.251 1.00 76.19 513 PHE A N 1
ATOM 3580 C CA . PHE A 1 513 ? -10.614 3.855 12.647 1.00 76.19 513 PHE A CA 1
ATOM 3581 C C . PHE A 1 513 ? -10.852 3.482 11.183 1.00 76.19 513 PHE A C 1
ATOM 3583 O O . PHE A 1 513 ? -11.799 2.762 10.869 1.00 76.19 513 PHE A O 1
ATOM 3590 N N . THR A 1 514 ? -10.019 3.981 10.279 1.00 84.12 514 THR A N 1
ATOM 3591 C CA . THR A 1 514 ? -10.101 3.695 8.840 1.00 84.12 514 THR A CA 1
ATOM 3592 C C . THR A 1 514 ? -8.741 3.249 8.331 1.00 84.12 514 THR A C 1
ATOM 3594 O O . THR A 1 514 ? -7.717 3.593 8.916 1.00 84.12 514 THR A O 1
ATOM 3597 N N . GLU A 1 515 ? -8.734 2.455 7.266 1.00 89.50 515 GLU A N 1
ATOM 3598 C CA . GLU A 1 515 ? -7.505 2.186 6.520 1.00 89.50 515 GLU A CA 1
ATOM 3599 C C . GLU A 1 515 ? -6.882 3.510 6.057 1.00 89.50 515 GLU A C 1
ATOM 3601 O O . GLU A 1 515 ? -7.599 4.431 5.660 1.00 89.50 515 GLU A O 1
ATOM 3606 N N . GLY A 1 516 ? -5.560 3.620 6.145 1.00 85.44 516 GLY A N 1
ATOM 3607 C CA . GLY A 1 516 ? -4.829 4.843 5.832 1.00 85.44 516 GLY A CA 1
ATOM 3608 C C . GLY A 1 516 ? -4.903 5.916 6.923 1.00 85.44 516 GLY A C 1
ATOM 3609 O O . GLY A 1 516 ? -4.289 6.970 6.768 1.00 85.44 516 GLY A O 1
ATOM 3610 N N . PHE A 1 517 ? -5.609 5.680 8.038 1.00 85.19 517 PHE A N 1
ATOM 3611 C CA . PHE A 1 517 ? -5.701 6.657 9.124 1.00 85.19 517 PHE A CA 1
ATOM 3612 C C . PHE A 1 517 ? -4.305 6.999 9.659 1.00 85.19 517 PHE A C 1
ATOM 3614 O O . PHE A 1 517 ? -3.571 6.113 10.104 1.00 85.19 517 PHE A O 1
ATOM 3621 N N . SER A 1 518 ? -3.940 8.282 9.620 1.00 89.62 518 SER A N 1
ATOM 3622 C CA . SER A 1 518 ? -2.610 8.744 10.017 1.00 89.62 518 SER A CA 1
ATOM 3623 C C . SER A 1 518 ? -2.380 8.534 11.510 1.00 89.62 518 SER A C 1
ATOM 3625 O O . SER A 1 518 ? -3.012 9.168 12.357 1.00 89.62 518 SER A O 1
ATOM 3627 N N . ILE A 1 519 ? -1.443 7.650 11.840 1.00 91.62 519 ILE A N 1
ATOM 3628 C CA . ILE A 1 519 ? -1.014 7.386 13.215 1.00 91.62 519 ILE A CA 1
ATOM 3629 C C . ILE A 1 519 ? 0.034 8.405 13.636 1.00 91.62 519 ILE A C 1
ATOM 3631 O O . ILE A 1 519 ? 0.041 8.857 14.782 1.00 91.62 519 ILE A O 1
ATOM 3635 N N . GLY A 1 520 ? 0.910 8.791 12.712 1.00 91.06 520 GLY A N 1
ATOM 3636 C CA . GLY A 1 520 ? 1.985 9.721 12.993 1.00 91.06 520 GLY A CA 1
ATOM 3637 C C . GLY A 1 520 ? 3.140 9.627 12.013 1.00 91.06 520 GLY A C 1
ATOM 3638 O O . GLY A 1 520 ? 3.038 9.050 10.931 1.00 91.06 520 GLY A O 1
ATOM 3639 N N . THR A 1 521 ? 4.264 10.191 12.434 1.00 89.38 521 THR A N 1
ATOM 3640 C CA . THR A 1 521 ? 5.513 10.197 11.674 1.00 89.38 521 THR A CA 1
ATOM 3641 C C . THR A 1 521 ? 6.614 9.576 12.515 1.00 89.38 521 THR A C 1
ATOM 3643 O O . THR A 1 521 ? 6.847 9.997 13.650 1.00 89.38 521 THR A O 1
ATOM 3646 N N . ALA A 1 522 ? 7.279 8.567 11.968 1.00 90.19 522 ALA A N 1
ATOM 3647 C CA . ALA A 1 522 ? 8.348 7.834 12.613 1.00 90.19 522 ALA A CA 1
ATOM 3648 C C . ALA A 1 522 ? 9.733 8.296 12.141 1.00 90.19 522 ALA A C 1
ATOM 3650 O O . ALA A 1 522 ? 9.937 8.681 10.988 1.00 90.19 522 ALA A O 1
ATOM 3651 N N . ALA A 1 523 ? 10.691 8.218 13.056 1.00 86.31 523 ALA A N 1
ATOM 3652 C CA . ALA A 1 523 ? 12.115 8.251 12.783 1.00 86.31 523 ALA A CA 1
ATOM 3653 C C . ALA A 1 523 ? 12.746 6.977 13.356 1.00 86.31 523 ALA A C 1
ATOM 3655 O O . ALA A 1 523 ? 12.439 6.601 14.490 1.00 86.31 523 ALA A O 1
ATOM 3656 N N . VAL A 1 524 ? 13.600 6.318 12.580 1.00 86.25 524 VAL A N 1
ATOM 3657 C CA . VAL A 1 524 ? 14.270 5.064 12.938 1.00 86.25 524 VAL A CA 1
ATOM 3658 C C . VAL A 1 524 ? 15.770 5.314 12.946 1.00 86.25 524 VAL A C 1
ATOM 3660 O O . VAL A 1 524 ? 16.330 5.677 11.919 1.00 86.25 524 VAL A O 1
ATOM 3663 N N . ASP A 1 525 ? 16.408 5.094 14.091 1.00 82.06 525 ASP A N 1
ATOM 3664 C CA . ASP A 1 525 ? 17.866 5.043 14.230 1.00 82.06 525 ASP A CA 1
ATOM 3665 C C . ASP A 1 525 ? 18.218 3.629 14.690 1.00 82.06 525 ASP A C 1
ATOM 3667 O O . ASP A 1 525 ? 18.023 3.291 15.862 1.00 82.06 525 ASP A O 1
ATOM 3671 N N . ALA A 1 526 ? 18.627 2.777 13.749 1.00 80.75 526 ALA A N 1
ATOM 3672 C CA . ALA A 1 526 ? 18.780 1.342 13.966 1.00 80.75 526 ALA A CA 1
ATOM 3673 C C . ALA A 1 526 ? 20.181 0.850 13.613 1.00 80.75 526 ALA A C 1
ATOM 3675 O O . ALA A 1 526 ? 20.677 1.081 12.513 1.00 80.75 526 ALA A O 1
ATOM 3676 N N . PHE A 1 527 ? 20.768 0.050 14.496 1.00 76.31 527 PHE A N 1
ATOM 3677 C CA . PHE A 1 527 ? 21.925 -0.775 14.181 1.00 76.31 527 PHE A CA 1
ATOM 3678 C C . PHE A 1 527 ? 21.452 -2.191 13.881 1.00 76.31 527 PHE A C 1
ATOM 3680 O O . PHE A 1 527 ? 21.107 -2.923 14.801 1.00 76.31 527 PHE A O 1
ATOM 3687 N N . VAL A 1 528 ? 21.459 -2.583 12.611 1.00 72.31 528 VAL A N 1
ATOM 3688 C CA . VAL A 1 528 ? 21.041 -3.924 12.167 1.00 72.31 528 VAL A CA 1
ATOM 3689 C C . VAL A 1 528 ? 22.220 -4.726 11.637 1.00 72.31 528 VAL A C 1
ATOM 3691 O O . VAL A 1 528 ? 23.262 -4.168 11.275 1.00 72.31 528 VAL A O 1
ATOM 3694 N N . GLU A 1 529 ? 22.076 -6.045 11.585 1.00 70.88 529 GLU A N 1
ATOM 3695 C CA . GLU A 1 529 ? 23.121 -6.905 11.041 1.00 70.88 529 GLU A CA 1
ATOM 3696 C C . GLU A 1 529 ? 23.262 -6.685 9.529 1.00 70.88 529 GLU A C 1
ATOM 3698 O O . GLU A 1 529 ? 22.298 -6.777 8.764 1.00 70.88 529 GLU A O 1
ATOM 3703 N N . THR A 1 530 ? 24.486 -6.375 9.087 1.00 62.28 530 THR A N 1
ATOM 3704 C CA . THR A 1 530 ? 24.788 -6.261 7.660 1.00 62.28 530 THR A CA 1
ATOM 3705 C C . THR A 1 530 ? 25.002 -7.652 7.107 1.00 62.28 530 THR A C 1
ATOM 3707 O O . THR A 1 530 ? 25.901 -8.378 7.543 1.00 62.28 530 THR A O 1
ATOM 3710 N N . ALA A 1 531 ? 24.257 -8.005 6.074 1.00 57.53 531 ALA A N 1
ATOM 3711 C CA . ALA A 1 531 ? 24.474 -9.239 5.357 1.00 57.53 531 ALA A CA 1
ATOM 3712 C C . ALA A 1 531 ? 25.715 -9.097 4.429 1.00 57.53 531 ALA A C 1
ATOM 3714 O O . ALA A 1 531 ? 25.672 -9.197 3.219 1.00 57.53 531 ALA A O 1
ATOM 3715 N N . THR A 1 532 ? 26.905 -8.835 4.976 1.00 43.56 532 THR A N 1
ATOM 3716 C CA . THR A 1 532 ? 28.171 -8.893 4.221 1.00 43.56 532 THR A CA 1
ATOM 3717 C C . THR A 1 532 ? 29.041 -9.997 4.797 1.00 43.56 532 THR A C 1
ATOM 3719 O O . THR A 1 532 ? 29.400 -9.964 5.968 1.00 43.56 532 THR A O 1
ATOM 3722 N N . GLY A 1 533 ? 29.355 -11.004 3.978 1.00 40.69 533 GLY A N 1
ATOM 3723 C CA . GLY A 1 533 ? 29.933 -12.289 4.389 1.00 40.69 533 GLY A CA 1
ATOM 3724 C C . GLY A 1 533 ? 31.379 -12.299 4.907 1.00 40.69 533 GLY A C 1
ATOM 3725 O O . GLY A 1 533 ? 32.159 -13.133 4.444 1.00 40.69 533 GLY A O 1
ATOM 3726 N N . ASP A 1 534 ? 31.748 -11.455 5.874 1.00 36.50 534 ASP A N 1
ATOM 3727 C CA . ASP A 1 534 ? 33.026 -11.565 6.592 1.00 36.50 534 ASP A CA 1
ATOM 3728 C C . ASP A 1 534 ? 32.805 -11.913 8.077 1.00 36.50 534 ASP A C 1
ATOM 3730 O O . ASP A 1 534 ? 32.147 -11.210 8.833 1.00 36.50 534 ASP A O 1
ATOM 3734 N N . VAL A 1 535 ? 33.341 -13.062 8.494 1.00 39.91 535 VAL A N 1
ATOM 3735 C CA . VAL A 1 535 ? 33.177 -13.634 9.839 1.00 39.91 535 VAL A CA 1
ATOM 3736 C C . VAL A 1 535 ? 34.371 -13.239 10.698 1.00 39.91 535 VAL A C 1
ATOM 3738 O O . VAL A 1 535 ? 35.392 -13.908 10.565 1.00 39.91 535 VAL A O 1
ATOM 3741 N N . LEU A 1 536 ? 34.267 -12.263 11.617 1.00 33.88 536 LEU A N 1
ATOM 3742 C CA . LEU A 1 536 ? 35.205 -12.111 12.752 1.00 33.88 536 LEU A CA 1
ATOM 3743 C C . LEU A 1 536 ? 34.633 -11.346 13.983 1.00 33.88 536 LEU A C 1
ATOM 3745 O O . LEU A 1 536 ? 34.966 -10.196 14.210 1.00 33.88 536 LEU A O 1
ATOM 3749 N N . GLY A 1 537 ? 33.930 -12.063 14.870 1.00 32.50 537 GLY A N 1
ATOM 3750 C CA . GLY A 1 537 ? 33.920 -11.917 16.345 1.00 32.50 537 GLY A CA 1
ATOM 3751 C C . GLY A 1 537 ? 33.754 -10.534 17.013 1.00 32.50 537 GLY A C 1
ATOM 3752 O O . GLY A 1 537 ? 34.733 -9.817 17.219 1.00 32.50 537 GLY A O 1
ATOM 3753 N N . MET A 1 538 ? 32.562 -10.285 17.569 1.00 29.72 538 MET A N 1
ATOM 3754 C CA . MET A 1 538 ? 32.288 -9.220 18.549 1.00 29.72 538 MET A CA 1
ATOM 3755 C C . MET A 1 538 ? 32.942 -9.476 19.930 1.00 29.72 538 MET A C 1
ATOM 3757 O O . MET A 1 538 ? 33.138 -10.626 20.341 1.00 29.72 538 MET A O 1
ATOM 3761 N N . PRO A 1 539 ? 33.278 -8.419 20.697 1.00 28.47 539 PRO A N 1
ATOM 3762 C CA . PRO A 1 539 ? 33.791 -8.539 22.059 1.00 28.47 539 PRO A CA 1
ATOM 3763 C C . PRO A 1 539 ? 32.677 -8.857 23.073 1.00 28.47 539 PRO A C 1
ATOM 3765 O O . PRO A 1 539 ? 31.722 -8.106 23.229 1.00 28.47 539 PRO A O 1
ATOM 3768 N N . THR A 1 540 ? 32.858 -9.924 23.851 1.00 30.53 540 THR A N 1
ATOM 3769 C CA . THR A 1 540 ? 31.973 -10.302 24.965 1.00 30.53 540 THR A CA 1
ATOM 3770 C C . THR A 1 540 ? 32.003 -9.260 26.095 1.00 30.53 540 THR A C 1
ATOM 3772 O O . THR A 1 540 ? 33.051 -9.061 26.725 1.00 30.53 540 THR A O 1
ATOM 3775 N N . SER A 1 541 ? 30.865 -8.644 26.422 1.00 30.94 541 SER A N 1
ATOM 3776 C CA . SER A 1 541 ? 30.685 -7.790 27.605 1.00 30.94 541 SER A CA 1
ATOM 3777 C C . SER A 1 541 ? 30.353 -8.622 28.855 1.00 30.94 541 SER A C 1
ATOM 3779 O O . SER A 1 541 ? 29.282 -8.551 29.443 1.00 30.94 541 SER A O 1
ATOM 3781 N N . THR A 1 542 ? 31.312 -9.410 29.339 1.00 32.03 542 THR A N 1
ATOM 3782 C CA . THR A 1 542 ? 31.199 -10.023 30.672 1.00 32.03 542 THR A CA 1
ATOM 3783 C C . THR A 1 542 ? 31.501 -8.993 31.767 1.00 32.03 542 THR A C 1
ATOM 3785 O O . THR A 1 542 ? 32.638 -8.968 32.236 1.00 32.03 542 THR A O 1
ATOM 3788 N N . ASP A 1 543 ? 30.545 -8.146 32.170 1.00 32.34 543 ASP A N 1
ATOM 3789 C CA . ASP A 1 543 ? 30.470 -7.607 33.548 1.00 32.34 543 ASP A CA 1
ATOM 3790 C C . ASP A 1 543 ? 29.150 -6.850 33.824 1.00 32.34 543 ASP A C 1
ATOM 3792 O O . ASP A 1 543 ? 29.067 -5.633 33.670 1.00 32.34 543 ASP A O 1
ATOM 3796 N N . ALA A 1 544 ? 28.123 -7.554 34.300 1.00 29.91 544 ALA A N 1
ATOM 3797 C CA . ALA A 1 544 ? 27.026 -6.933 35.041 1.00 29.91 544 ALA A CA 1
ATOM 3798 C C . ALA A 1 544 ? 26.724 -7.784 36.278 1.00 29.91 544 ALA A C 1
ATOM 3800 O O . ALA A 1 544 ? 25.851 -8.647 36.305 1.00 29.91 544 ALA A O 1
ATOM 3801 N N . THR A 1 545 ? 27.512 -7.578 37.332 1.00 28.64 545 THR A N 1
ATOM 3802 C CA . THR A 1 545 ? 27.195 -8.113 38.655 1.00 28.64 545 THR A CA 1
ATOM 3803 C C . THR A 1 545 ? 25.910 -7.472 39.179 1.00 28.64 545 THR A C 1
ATOM 3805 O O . THR A 1 545 ? 25.879 -6.265 39.422 1.00 28.64 545 THR A O 1
ATOM 3808 N N . VAL A 1 546 ? 24.889 -8.296 39.412 1.00 32.50 546 VAL A N 1
ATOM 3809 C CA . VAL A 1 546 ? 23.660 -7.950 40.137 1.00 32.50 546 VAL A CA 1
ATOM 3810 C C . VAL A 1 546 ? 24.025 -7.371 41.510 1.00 32.50 546 VAL A C 1
ATOM 3812 O O . VAL A 1 546 ? 24.615 -8.060 42.347 1.00 32.50 546 VAL A O 1
ATOM 3815 N N . ALA A 1 547 ? 23.690 -6.103 41.743 1.00 28.52 547 ALA A N 1
ATOM 3816 C CA . ALA A 1 547 ? 23.837 -5.441 43.034 1.00 28.52 547 ALA A CA 1
ATOM 3817 C C . ALA A 1 547 ? 22.479 -4.906 43.515 1.00 28.52 547 ALA A C 1
ATOM 3819 O O . ALA A 1 547 ? 21.937 -3.979 42.925 1.00 28.52 547 ALA A O 1
ATOM 3820 N N . ASP A 1 548 ? 21.987 -5.519 44.598 1.00 33.19 548 ASP A N 1
ATOM 3821 C CA . ASP A 1 548 ? 21.009 -5.046 45.594 1.00 33.19 548 ASP A CA 1
ATOM 3822 C C . ASP A 1 548 ? 20.127 -3.835 45.213 1.00 33.19 548 ASP A C 1
ATOM 3824 O O . ASP A 1 548 ? 20.492 -2.679 45.457 1.00 33.19 548 ASP A O 1
ATOM 3828 N N . ALA A 1 549 ? 18.895 -4.109 44.774 1.00 28.38 549 ALA A N 1
ATOM 3829 C CA . ALA A 1 549 ? 17.772 -3.181 44.916 1.00 28.38 549 ALA A CA 1
ATOM 3830 C C . ALA A 1 549 ? 17.043 -3.439 46.260 1.00 28.38 549 ALA A C 1
ATOM 3832 O O . ALA A 1 549 ? 16.956 -4.586 46.701 1.00 28.38 549 ALA A O 1
ATOM 3833 N N . PRO A 1 550 ? 16.557 -2.401 46.968 1.00 30.70 550 PRO A N 1
ATOM 3834 C CA . PRO A 1 550 ? 15.993 -2.545 48.309 1.00 30.70 550 PRO A CA 1
ATOM 3835 C C . PRO A 1 550 ? 14.585 -3.158 48.283 1.00 30.70 550 PRO A C 1
ATOM 3837 O O . PRO A 1 550 ? 13.721 -2.689 47.550 1.00 30.70 550 PRO A O 1
ATOM 3840 N N . GLU A 1 551 ? 14.343 -4.147 49.153 1.00 32.50 551 GLU A N 1
ATOM 3841 C CA . GLU A 1 551 ? 13.023 -4.753 49.375 1.00 32.50 551 GLU A CA 1
ATOM 3842 C C . GLU A 1 551 ? 11.962 -3.686 49.713 1.00 32.50 551 GLU A C 1
ATOM 3844 O O . GLU A 1 551 ? 12.047 -3.011 50.748 1.00 32.50 551 GLU A O 1
ATOM 3849 N N . MET A 1 552 ? 10.946 -3.552 48.854 1.00 29.20 552 MET A N 1
ATOM 3850 C CA . MET A 1 552 ? 9.699 -2.861 49.180 1.00 29.20 552 MET A CA 1
ATOM 3851 C C . MET A 1 552 ? 8.670 -3.854 49.740 1.00 29.20 552 MET A C 1
ATOM 3853 O O . MET A 1 552 ? 8.523 -4.977 49.276 1.00 29.20 552 MET A O 1
ATOM 3857 N N . ASP A 1 553 ? 8.000 -3.412 50.802 1.00 32.19 553 ASP A N 1
ATOM 3858 C CA . ASP A 1 553 ? 7.072 -4.147 51.666 1.00 32.19 553 ASP A CA 1
ATOM 3859 C C . ASP A 1 553 ? 5.859 -4.711 50.898 1.00 32.19 553 ASP A C 1
ATOM 3861 O O . ASP A 1 553 ? 4.948 -3.975 50.520 1.00 32.19 553 ASP A O 1
ATOM 3865 N N . ALA A 1 554 ? 5.841 -6.035 50.709 1.00 33.75 554 ALA A N 1
ATOM 3866 C CA . ALA A 1 554 ? 4.793 -6.814 50.042 1.00 33.75 554 ALA A CA 1
ATOM 3867 C C . ALA A 1 554 ? 3.537 -7.023 50.911 1.00 33.75 554 ALA A C 1
ATOM 3869 O O . ALA A 1 554 ? 3.062 -8.143 51.119 1.00 33.75 554 ALA A O 1
ATOM 3870 N N . SER A 1 555 ? 2.976 -5.945 51.451 1.00 32.19 555 SER A N 1
ATOM 3871 C CA . SER A 1 555 ? 1.704 -6.007 52.161 1.00 32.19 555 SER A CA 1
ATOM 3872 C C . SER A 1 555 ? 0.731 -4.973 51.630 1.00 32.19 555 SER A C 1
ATOM 3874 O O . SER A 1 555 ? 0.497 -3.988 52.308 1.00 32.19 555 SER A O 1
ATOM 3876 N N . LEU A 1 556 ? 0.174 -5.201 50.430 1.00 34.25 556 LEU A N 1
ATOM 3877 C CA . LEU A 1 556 ? -1.120 -4.664 49.962 1.00 34.25 556 LEU A CA 1
ATOM 3878 C C . LEU A 1 556 ? -1.392 -5.076 48.495 1.00 34.25 556 LEU A C 1
ATOM 3880 O O . LEU A 1 556 ? -1.462 -4.212 47.638 1.00 34.25 556 LEU A O 1
ATOM 3884 N N . PHE A 1 557 ? -1.604 -6.363 48.196 1.00 35.47 557 PHE A N 1
ATOM 3885 C CA . PHE A 1 557 ? -2.410 -6.734 47.022 1.00 35.47 557 PHE A CA 1
ATOM 3886 C C . PHE A 1 557 ? -3.347 -7.889 47.373 1.00 35.47 557 PHE A C 1
ATOM 3888 O O . PHE A 1 557 ? -2.948 -8.916 47.924 1.00 35.47 557 PHE A O 1
ATOM 3895 N N . ASP A 1 558 ? -4.627 -7.591 47.178 1.00 30.27 558 ASP A N 1
ATOM 3896 C CA . ASP A 1 558 ? -5.792 -8.424 47.426 1.00 30.27 558 ASP A CA 1
ATOM 3897 C C . ASP A 1 558 ? -5.864 -9.530 46.368 1.00 30.27 558 ASP A C 1
ATOM 3899 O O . ASP A 1 558 ? -5.498 -9.337 45.211 1.00 30.27 558 ASP A O 1
ATOM 3903 N N . THR A 1 559 ? -6.304 -10.707 46.789 1.00 33.91 559 THR A N 1
ATOM 3904 C CA . THR A 1 559 ? -6.391 -11.917 45.976 1.00 33.91 559 THR A CA 1
ATOM 3905 C C . THR A 1 559 ? -7.647 -11.884 45.106 1.00 33.91 559 THR A C 1
ATOM 3907 O O . THR A 1 559 ? -8.667 -12.435 45.514 1.00 33.91 559 THR A O 1
ATOM 3910 N N . ASP A 1 560 ? -7.556 -11.286 43.920 1.00 32.75 560 ASP A N 1
ATOM 3911 C CA . ASP A 1 560 ? -8.474 -11.521 42.793 1.00 32.75 560 ASP A CA 1
ATOM 3912 C C . ASP A 1 560 ? -7.641 -11.889 41.552 1.00 32.75 560 ASP A C 1
ATOM 3914 O O . ASP A 1 560 ? -7.489 -11.138 40.597 1.00 32.75 560 ASP A O 1
ATOM 3918 N N . MET A 1 561 ? -7.034 -13.075 41.609 1.00 37.06 561 MET A N 1
ATOM 3919 C CA . MET A 1 561 ? -6.265 -13.688 40.523 1.00 37.06 561 MET A CA 1
ATOM 3920 C C . MET A 1 561 ? -7.205 -14.547 39.659 1.00 37.06 561 MET A C 1
ATOM 3922 O O . MET A 1 561 ? -7.027 -15.759 39.571 1.00 37.06 561 MET A O 1
ATOM 3926 N N . ASP A 1 562 ? -8.264 -13.934 39.115 1.00 37.50 562 ASP A N 1
ATOM 3927 C CA . ASP A 1 562 ? -9.312 -14.628 38.335 1.00 37.50 562 ASP A CA 1
ATOM 3928 C C . ASP A 1 562 ? -9.455 -14.115 36.883 1.00 37.50 562 ASP A C 1
ATOM 3930 O O . ASP A 1 562 ? -10.431 -14.436 36.207 1.00 37.50 562 ASP A O 1
ATOM 3934 N N . ARG A 1 563 ? -8.460 -13.382 36.362 1.00 38.47 563 ARG A N 1
ATOM 3935 C CA . ARG A 1 563 ? -8.182 -13.254 34.916 1.00 38.47 563 ARG A CA 1
ATOM 3936 C C . ARG A 1 563 ? -6.661 -13.260 34.734 1.00 38.47 563 ARG A C 1
ATOM 3938 O O . ARG A 1 563 ? -5.989 -12.401 35.295 1.00 38.47 563 ARG A O 1
ATOM 3945 N N . ALA A 1 564 ? -6.120 -14.284 34.078 1.00 45.84 564 ALA A N 1
ATOM 3946 C CA . ALA A 1 564 ? -4.706 -14.315 33.713 1.00 45.84 564 ALA A CA 1
ATOM 3947 C C . ALA A 1 564 ? -4.512 -13.325 32.561 1.00 45.84 564 ALA A C 1
ATOM 3949 O O . ALA A 1 564 ? -5.260 -13.398 31.596 1.00 45.84 564 ALA A O 1
ATOM 3950 N N . ALA A 1 565 ? -3.592 -12.378 32.717 1.00 59.94 565 ALA A N 1
ATOM 3951 C CA . ALA A 1 565 ? -3.241 -11.419 31.678 1.00 59.94 565 ALA A CA 1
ATOM 3952 C C . ALA A 1 565 ? -2.083 -11.971 30.835 1.00 59.94 565 ALA A C 1
ATOM 3954 O O . ALA A 1 565 ? -1.219 -12.656 31.390 1.00 59.94 565 ALA A O 1
ATOM 3955 N N . THR A 1 566 ? -2.044 -11.645 29.541 1.00 64.25 566 THR A N 1
ATOM 3956 C CA . THR A 1 566 ? -0.854 -11.762 28.691 1.00 64.25 566 THR A CA 1
ATOM 3957 C C . THR A 1 566 ? 0.328 -11.085 29.374 1.00 64.25 566 THR A C 1
ATOM 3959 O O . THR A 1 566 ? 0.215 -9.967 29.882 1.00 64.25 566 THR A O 1
ATOM 3962 N N . LEU A 1 567 ? 1.453 -11.789 29.416 1.00 74.50 567 LEU A N 1
ATOM 3963 C CA . LEU A 1 567 ? 2.686 -11.349 30.051 1.00 74.50 567 LEU A CA 1
ATOM 3964 C C . LEU A 1 567 ? 3.753 -11.090 28.990 1.00 74.50 567 LEU A C 1
ATOM 3966 O O . LEU A 1 567 ? 3.887 -11.873 28.052 1.00 74.50 567 LEU A O 1
ATOM 3970 N N . ASP A 1 568 ? 4.530 -10.029 29.183 1.00 75.31 568 ASP A N 1
ATOM 3971 C CA . ASP A 1 568 ? 5.703 -9.720 28.363 1.00 75.31 568 ASP A CA 1
ATOM 3972 C C . ASP A 1 568 ? 6.827 -10.729 28.643 1.00 75.31 568 ASP A C 1
ATOM 3974 O O . ASP A 1 568 ? 7.081 -11.090 29.805 1.00 75.31 568 ASP A O 1
ATOM 3978 N N . VAL A 1 569 ? 7.495 -11.197 27.593 1.00 72.81 569 VAL A N 1
ATOM 3979 C CA . VAL A 1 569 ? 8.679 -12.053 27.687 1.00 72.81 569 VAL A CA 1
ATOM 3980 C C . VAL A 1 569 ? 9.890 -11.144 27.859 1.00 72.81 569 VAL A C 1
ATOM 3982 O O . VAL A 1 569 ? 10.190 -10.275 27.050 1.00 72.81 569 VAL A O 1
ATOM 3985 N N . ALA A 1 570 ? 10.621 -11.352 28.945 1.00 71.69 570 ALA A N 1
ATOM 3986 C CA . ALA A 1 570 ? 11.855 -10.646 29.230 1.00 71.69 570 ALA A CA 1
ATOM 3987 C C . ALA A 1 570 ? 12.868 -10.758 28.089 1.00 71.69 570 ALA A C 1
ATOM 3989 O O . ALA A 1 570 ? 13.043 -11.834 27.521 1.00 71.69 570 ALA A O 1
ATOM 3990 N N . GLN A 1 571 ? 13.704 -9.728 27.945 1.00 73.00 571 GLN A N 1
ATOM 3991 C CA . GLN A 1 571 ? 15.027 -9.859 27.324 1.00 73.00 571 GLN A CA 1
ATOM 3992 C C . GLN A 1 571 ? 15.990 -10.678 28.222 1.00 73.00 571 GLN A C 1
ATOM 3994 O O . GLN A 1 571 ? 17.039 -10.198 28.661 1.00 73.00 571 GLN A O 1
ATOM 3999 N N . ALA A 1 572 ? 15.572 -11.872 28.639 1.00 69.12 572 ALA A N 1
ATOM 4000 C CA . ALA A 1 572 ? 16.309 -12.774 29.509 1.00 69.12 572 ALA A CA 1
ATOM 4001 C C . ALA A 1 572 ? 15.768 -14.203 29.381 1.00 69.12 572 ALA A C 1
ATOM 4003 O O . ALA A 1 572 ? 14.560 -14.427 29.460 1.00 69.12 572 ALA A O 1
ATOM 4004 N N . GLY A 1 573 ? 16.684 -15.163 29.284 1.00 83.12 573 GLY A N 1
ATOM 4005 C CA . GLY A 1 573 ? 16.364 -16.561 29.014 1.00 83.12 573 GLY A CA 1
ATOM 4006 C C . GLY A 1 573 ? 17.093 -17.049 27.769 1.00 83.12 573 GLY A C 1
ATOM 4007 O O . GLY A 1 573 ? 17.673 -16.246 27.038 1.00 83.12 573 GLY A O 1
ATOM 4008 N N . ASP A 1 574 ? 17.061 -18.357 27.546 1.00 86.69 574 ASP A N 1
ATOM 4009 C CA . ASP A 1 574 ? 17.771 -19.005 26.448 1.00 86.69 574 ASP A CA 1
ATOM 4010 C C . ASP A 1 574 ? 16.889 -20.091 25.818 1.00 86.69 574 ASP A C 1
ATOM 4012 O O . ASP A 1 574 ? 16.117 -20.774 26.498 1.00 86.69 574 ASP A O 1
ATOM 4016 N N . THR A 1 575 ? 17.044 -20.276 24.510 1.00 89.69 575 THR A N 1
ATOM 4017 C CA . THR A 1 575 ? 16.547 -21.447 23.787 1.00 89.69 575 THR A CA 1
ATOM 4018 C C . THR A 1 575 ? 17.733 -22.288 23.345 1.00 89.69 575 THR A C 1
ATOM 4020 O O . THR A 1 575 ? 18.556 -21.845 22.544 1.00 89.69 575 THR A O 1
ATOM 4023 N N . SER A 1 576 ? 17.803 -23.528 23.817 1.00 91.19 576 SER A N 1
ATOM 4024 C CA . SER A 1 576 ? 18.861 -24.477 23.469 1.00 91.19 576 SER A CA 1
ATOM 4025 C C . SER A 1 576 ? 18.332 -25.538 22.514 1.00 91.19 576 SER A C 1
ATOM 4027 O O . SER A 1 576 ? 17.335 -26.198 22.795 1.00 91.19 576 SER A O 1
ATOM 4029 N N . VAL A 1 577 ? 19.015 -25.766 21.391 1.00 92.44 577 VAL A N 1
ATOM 4030 C CA . VAL A 1 577 ? 18.637 -26.779 20.393 1.00 92.44 577 VAL A CA 1
ATOM 4031 C C . VAL A 1 577 ? 19.722 -27.842 20.268 1.00 92.44 577 VAL A C 1
ATOM 4033 O O . VAL A 1 577 ? 20.789 -27.588 19.708 1.00 92.44 577 VAL A O 1
ATOM 4036 N N . ASP A 1 578 ? 19.437 -29.066 20.719 1.00 92.81 578 ASP A N 1
ATOM 4037 C CA . ASP A 1 578 ? 20.290 -30.236 20.472 1.00 92.81 578 ASP A CA 1
ATOM 4038 C C . ASP A 1 578 ? 20.119 -30.694 19.015 1.00 92.81 578 ASP A C 1
ATOM 4040 O O . ASP A 1 578 ? 19.092 -31.274 18.629 1.00 92.81 578 ASP A O 1
ATOM 4044 N N . LEU A 1 579 ? 21.122 -30.399 18.182 1.00 92.06 579 LEU A N 1
ATOM 4045 C CA . LEU A 1 579 ? 21.102 -30.688 16.753 1.00 92.06 579 LEU A CA 1
ATOM 4046 C C . LEU A 1 579 ? 21.148 -32.196 16.504 1.00 92.06 579 LEU A C 1
ATOM 4048 O O . LEU A 1 579 ? 22.039 -32.928 16.946 1.00 92.06 579 LEU A O 1
ATOM 4052 N N . SER A 1 580 ? 20.208 -32.677 15.695 1.00 92.50 580 SER A N 1
ATOM 4053 C CA . SER A 1 580 ? 20.046 -34.098 15.443 1.00 92.50 580 SER A CA 1
ATOM 4054 C C . SER A 1 580 ? 21.290 -34.701 14.778 1.00 92.50 580 SER A C 1
ATOM 4056 O O . SER A 1 580 ? 21.945 -34.113 13.910 1.00 92.50 580 SER A O 1
ATOM 4058 N N . ASN A 1 581 ? 21.599 -35.951 15.133 1.00 89.31 581 ASN A N 1
ATOM 4059 C CA . ASN A 1 581 ? 22.679 -36.690 14.474 1.00 89.31 581 ASN A CA 1
ATOM 4060 C C . ASN A 1 581 ? 22.452 -36.826 12.958 1.00 89.31 581 ASN A C 1
ATOM 4062 O O . ASN A 1 581 ? 23.427 -36.917 12.209 1.00 89.31 581 ASN A O 1
ATOM 4066 N N . ASP A 1 582 ? 21.192 -36.841 12.518 1.00 88.75 582 ASP A N 1
ATOM 4067 C CA . ASP A 1 582 ? 20.824 -36.922 11.107 1.00 88.75 582 ASP A CA 1
ATOM 4068 C C . ASP A 1 582 ? 21.172 -35.618 10.378 1.00 88.75 582 ASP A C 1
ATOM 4070 O O . ASP A 1 582 ? 21.805 -35.678 9.321 1.00 88.75 582 ASP A O 1
ATOM 4074 N N . LEU A 1 583 ? 20.881 -34.455 10.974 1.00 87.75 583 LEU A N 1
ATOM 4075 C CA . LEU A 1 583 ? 21.291 -33.146 10.459 1.00 87.75 583 LEU A CA 1
ATOM 4076 C C . LEU A 1 583 ? 22.814 -33.046 10.371 1.00 87.75 583 LEU A C 1
ATOM 4078 O O . LEU A 1 583 ? 23.367 -32.797 9.300 1.00 87.75 583 LEU A O 1
ATOM 4082 N N . LEU A 1 584 ? 23.517 -33.331 11.469 1.00 88.19 584 LEU A N 1
ATOM 4083 C CA . LEU A 1 584 ? 24.981 -33.272 11.505 1.00 88.19 584 LEU A CA 1
ATOM 4084 C C . LEU A 1 584 ? 25.625 -34.243 10.502 1.00 88.19 584 LEU A C 1
ATOM 4086 O O . LEU A 1 584 ? 26.704 -33.969 9.969 1.00 88.19 584 LEU A O 1
ATOM 4090 N N . HIS A 1 585 ? 25.004 -35.396 10.239 1.00 86.38 585 HIS A N 1
ATOM 4091 C CA . HIS A 1 585 ? 25.473 -36.330 9.218 1.00 86.38 585 HIS A CA 1
ATOM 4092 C C . HIS A 1 585 ? 25.203 -35.818 7.800 1.00 86.38 585 HIS A C 1
ATOM 4094 O O . HIS A 1 585 ? 26.102 -35.894 6.958 1.00 86.38 585 HIS A O 1
ATOM 4100 N N . ALA A 1 586 ? 24.007 -35.282 7.546 1.00 85.88 586 ALA A N 1
ATOM 4101 C CA . ALA A 1 586 ? 23.625 -34.708 6.262 1.00 85.88 586 ALA A CA 1
ATOM 4102 C C . ALA A 1 586 ? 24.565 -33.559 5.880 1.00 85.88 586 ALA A C 1
ATOM 4104 O O . ALA A 1 586 ? 25.211 -33.643 4.835 1.00 85.88 586 ALA A O 1
ATOM 4105 N N . LEU A 1 587 ? 24.761 -32.579 6.768 1.00 87.25 587 LEU A N 1
ATOM 4106 C CA . LEU A 1 587 ? 25.657 -31.438 6.548 1.00 87.25 587 LEU A CA 1
ATOM 4107 C C . LEU A 1 587 ? 27.084 -31.893 6.207 1.00 87.25 587 LEU A C 1
ATOM 4109 O O . LEU A 1 587 ? 27.631 -31.527 5.167 1.00 87.25 587 LEU A O 1
ATOM 4113 N N . ARG A 1 588 ? 27.651 -32.820 6.993 1.00 88.50 588 ARG A N 1
ATOM 4114 C CA . ARG A 1 588 ? 28.979 -33.399 6.710 1.00 88.50 588 ARG A CA 1
ATOM 4115 C C . ARG A 1 588 ? 29.042 -34.128 5.369 1.00 88.50 588 ARG A C 1
ATOM 4117 O O . ARG A 1 588 ? 30.085 -34.101 4.720 1.00 88.50 588 ARG A O 1
ATOM 4124 N N . SER A 1 589 ? 27.972 -34.817 4.971 1.00 88.06 589 SER A N 1
ATOM 4125 C CA . SER A 1 589 ? 27.921 -35.547 3.698 1.00 88.06 589 SER A CA 1
ATOM 4126 C C . SER A 1 589 ? 27.850 -34.618 2.485 1.00 88.06 589 SER A C 1
ATOM 4128 O O . SER A 1 589 ? 28.388 -34.958 1.432 1.00 88.06 589 SER A O 1
ATOM 4130 N N . LEU A 1 590 ? 27.239 -33.445 2.663 1.00 86.25 590 LEU A N 1
ATOM 4131 C CA . LEU A 1 590 ? 27.119 -32.389 1.660 1.00 86.25 590 LEU A CA 1
ATOM 4132 C C . LEU A 1 590 ? 28.333 -31.449 1.644 1.00 86.25 590 LEU A C 1
ATOM 4134 O O . LEU A 1 590 ? 28.478 -30.654 0.724 1.00 86.25 590 LEU A O 1
ATOM 4138 N N . GLY A 1 591 ? 29.228 -31.557 2.631 1.00 89.00 591 GLY A N 1
ATOM 4139 C CA . GLY A 1 591 ? 30.351 -30.633 2.786 1.00 89.00 591 GLY A CA 1
ATOM 4140 C C . GLY A 1 591 ? 29.928 -29.250 3.287 1.00 89.00 591 GLY A C 1
ATOM 4141 O O . GLY A 1 591 ? 30.669 -28.294 3.082 1.00 89.00 591 GLY A O 1
ATOM 4142 N N . VAL A 1 592 ? 28.762 -29.163 3.932 1.00 89.38 592 VAL A N 1
ATOM 4143 C CA . VAL A 1 592 ? 28.242 -27.952 4.568 1.00 89.38 592 VAL A CA 1
ATOM 4144 C C . VAL A 1 592 ? 28.810 -27.870 5.989 1.00 89.38 592 VAL A C 1
ATOM 4146 O O . VAL A 1 592 ? 28.697 -28.827 6.764 1.00 89.38 592 VAL A O 1
ATOM 4149 N N . ASN A 1 593 ? 29.421 -26.743 6.340 1.00 87.94 593 ASN A N 1
ATOM 4150 C CA . ASN A 1 593 ? 29.820 -26.421 7.707 1.00 87.94 593 ASN A CA 1
ATOM 4151 C C . ASN A 1 593 ? 28.720 -25.586 8.361 1.00 87.94 593 ASN A C 1
ATOM 4153 O O . ASN A 1 593 ? 28.286 -24.605 7.770 1.00 87.94 593 ASN A O 1
ATOM 4157 N N . ALA A 1 594 ? 28.301 -25.967 9.566 1.00 89.06 594 ALA A N 1
ATOM 4158 C CA . ALA A 1 594 ? 27.399 -25.162 10.380 1.00 89.06 594 ALA A CA 1
ATOM 4159 C C . ALA A 1 594 ? 28.177 -24.463 11.500 1.00 89.06 594 ALA A C 1
ATOM 4161 O O . ALA A 1 594 ? 29.013 -25.096 12.156 1.00 89.06 594 ALA A O 1
ATOM 4162 N N . SER A 1 595 ? 27.885 -23.188 11.726 1.00 88.75 595 SER A N 1
ATOM 4163 C CA . SER A 1 595 ? 28.370 -22.391 12.854 1.00 88.75 595 SER A CA 1
ATOM 4164 C C . SER A 1 595 ? 27.258 -21.492 13.385 1.00 88.75 595 SER A C 1
ATOM 4166 O O . SER A 1 595 ? 26.270 -21.263 12.696 1.00 88.75 595 SER A O 1
ATOM 4168 N N . GLY A 1 596 ? 27.416 -20.996 14.611 1.00 85.56 596 GLY A N 1
ATOM 4169 C CA . GLY A 1 596 ? 26.526 -19.966 15.136 1.00 85.56 596 GLY A CA 1
ATOM 4170 C C . GLY A 1 596 ? 26.763 -18.621 14.448 1.00 85.56 596 GLY A C 1
ATOM 4171 O O . GLY A 1 596 ? 27.845 -18.374 13.904 1.00 85.56 596 GLY A O 1
ATOM 4172 N N . PHE A 1 597 ? 25.733 -17.788 14.454 1.00 78.81 597 PHE A N 1
ATOM 4173 C CA . PHE A 1 597 ? 25.675 -16.455 13.861 1.00 78.81 597 PHE A CA 1
ATOM 4174 C C . PHE A 1 597 ? 25.013 -15.483 14.857 1.00 78.81 597 PHE A C 1
ATOM 4176 O O . PHE A 1 597 ? 24.309 -15.941 15.753 1.00 78.81 597 PHE A O 1
ATOM 4183 N N . GLY A 1 598 ? 25.296 -14.177 14.769 1.00 70.19 598 GLY A N 1
ATOM 4184 C CA . GLY A 1 598 ? 24.678 -13.135 15.614 1.00 70.19 598 GLY A CA 1
ATOM 4185 C C . GLY A 1 598 ? 24.709 -13.390 17.133 1.00 70.19 598 GLY A C 1
ATOM 4186 O O . GLY A 1 598 ? 23.755 -13.106 17.843 1.00 70.19 598 GLY A O 1
ATOM 4187 N N . GLY A 1 599 ? 25.787 -13.991 17.653 1.00 75.31 599 GLY A N 1
ATOM 4188 C CA . GLY A 1 599 ? 25.923 -14.301 19.086 1.00 75.31 599 GLY A CA 1
ATOM 4189 C C . GLY A 1 599 ? 25.497 -15.714 19.501 1.00 75.31 599 GLY A C 1
ATOM 4190 O O . GLY A 1 599 ? 25.792 -16.110 20.626 1.00 75.31 599 GLY A O 1
ATOM 4191 N N . THR A 1 600 ? 24.917 -16.513 18.600 1.00 84.62 600 THR A N 1
ATOM 4192 C CA . THR A 1 600 ? 24.656 -17.938 18.856 1.00 84.62 600 THR A CA 1
ATOM 4193 C C . THR A 1 600 ? 25.957 -18.700 19.073 1.00 84.62 600 THR A C 1
ATOM 4195 O O . THR A 1 600 ? 26.859 -18.700 18.227 1.00 84.62 600 THR A O 1
ATOM 4198 N N . GLU A 1 601 ? 26.038 -19.427 20.183 1.00 85.75 601 GLU A N 1
ATOM 4199 C CA . GLU A 1 601 ? 27.122 -20.368 20.440 1.00 85.75 601 GLU A CA 1
ATOM 4200 C C . GLU A 1 601 ? 26.682 -21.785 20.056 1.00 85.75 601 GLU A C 1
ATOM 4202 O O . GLU A 1 601 ? 25.590 -22.226 20.398 1.00 85.75 601 GLU A O 1
ATOM 4207 N N . ILE A 1 602 ? 27.543 -22.519 19.337 1.00 87.69 602 ILE A N 1
ATOM 4208 C CA . ILE A 1 602 ? 27.334 -23.952 19.087 1.00 87.69 602 ILE A CA 1
ATOM 4209 C C . ILE A 1 602 ? 28.406 -24.746 19.826 1.00 87.69 602 ILE A C 1
ATOM 4211 O O . ILE A 1 602 ? 29.561 -24.811 19.388 1.00 87.69 602 ILE A O 1
ATOM 4215 N N . THR A 1 603 ? 28.015 -25.400 20.918 1.00 88.06 603 THR A N 1
ATOM 4216 C CA . THR A 1 603 ? 28.909 -26.197 21.765 1.00 88.06 603 THR A CA 1
ATOM 4217 C C . THR A 1 603 ? 28.417 -27.636 21.861 1.00 88.06 603 THR A C 1
ATOM 4219 O O . THR A 1 603 ? 27.274 -27.907 22.197 1.00 88.06 603 THR A O 1
ATOM 4222 N N . ASP A 1 604 ? 29.293 -28.594 21.540 1.00 87.81 604 ASP A N 1
ATOM 4223 C CA . ASP A 1 604 ? 29.005 -30.037 21.606 1.00 87.81 604 ASP A CA 1
ATOM 4224 C C . ASP A 1 604 ? 27.736 -30.499 20.848 1.00 87.81 604 ASP A C 1
ATOM 4226 O O . ASP A 1 604 ? 27.212 -31.580 21.108 1.00 87.81 604 ASP A O 1
ATOM 4230 N N . GLY A 1 605 ? 27.312 -29.738 19.830 1.00 86.38 605 GLY A N 1
ATOM 4231 C CA . GLY A 1 605 ? 26.127 -30.032 19.015 1.00 86.38 605 GLY A CA 1
ATOM 4232 C C . GLY A 1 605 ? 24.845 -29.359 19.502 1.00 86.38 605 GLY A C 1
ATOM 4233 O O . GLY A 1 605 ? 23.820 -29.535 18.856 1.00 86.38 605 GLY A O 1
ATOM 4234 N N . VAL A 1 606 ? 24.915 -28.576 20.577 1.00 90.94 606 VAL A N 1
ATOM 4235 C CA . VAL A 1 606 ? 23.826 -27.726 21.063 1.00 90.94 606 VAL A CA 1
ATOM 4236 C C . VAL A 1 606 ? 24.042 -26.311 20.540 1.00 90.94 606 VAL A C 1
ATOM 4238 O O . VAL A 1 606 ? 25.168 -25.818 20.613 1.00 90.94 606 VAL A O 1
ATOM 4241 N N . ALA A 1 607 ? 23.006 -25.707 19.964 1.00 91.19 607 ALA A N 1
ATOM 4242 C CA . ALA A 1 607 ? 22.986 -24.303 19.564 1.00 91.19 607 ALA A CA 1
ATOM 4243 C C . ALA A 1 607 ? 22.142 -23.502 20.561 1.00 91.19 607 ALA A C 1
ATOM 4245 O O . ALA A 1 607 ? 20.982 -23.854 20.765 1.00 91.19 607 ALA A O 1
ATOM 4246 N N . ASP A 1 608 ? 22.723 -22.460 21.152 1.00 90.62 608 ASP A N 1
ATOM 4247 C CA . ASP A 1 608 ? 22.077 -21.627 22.171 1.00 90.62 608 ASP A CA 1
ATOM 4248 C C . ASP A 1 608 ? 21.707 -20.254 21.588 1.00 90.62 608 ASP A C 1
ATOM 4250 O O . ASP A 1 608 ? 22.564 -19.545 21.047 1.00 90.62 608 ASP A O 1
ATOM 4254 N N . PHE A 1 609 ? 20.426 -19.896 21.679 1.00 88.56 609 PHE A N 1
ATOM 4255 C CA . PHE A 1 609 ? 19.842 -18.657 21.164 1.00 88.56 609 PHE A CA 1
ATOM 4256 C C . PHE A 1 609 ? 19.333 -17.802 22.321 1.00 88.56 609 PHE A C 1
ATOM 4258 O O . PHE A 1 609 ? 18.558 -18.283 23.146 1.00 88.56 609 PHE A O 1
ATOM 4265 N N . LEU A 1 610 ? 19.742 -16.535 22.360 1.00 86.00 610 LEU A N 1
ATOM 4266 C CA . LEU A 1 610 ? 19.322 -15.604 23.402 1.00 86.00 610 LEU A CA 1
ATOM 4267 C C . LEU A 1 610 ? 17.892 -15.131 23.134 1.00 86.00 610 LEU A C 1
ATOM 4269 O O . LEU A 1 610 ? 17.585 -14.729 22.011 1.00 86.00 610 LEU A O 1
ATOM 4273 N N . ILE A 1 611 ? 17.045 -15.127 24.163 1.00 85.31 611 ILE A N 1
ATOM 4274 C CA . ILE A 1 611 ? 15.686 -14.582 24.079 1.00 85.31 611 ILE A CA 1
ATOM 4275 C C . ILE A 1 611 ? 15.729 -13.062 24.261 1.00 85.31 611 ILE A C 1
ATOM 4277 O O . ILE A 1 611 ? 16.269 -12.553 25.247 1.00 85.31 611 ILE A O 1
ATOM 4281 N N . THR A 1 612 ? 15.149 -12.338 23.308 1.00 79.81 612 THR A N 1
ATOM 4282 C CA . THR A 1 612 ? 15.142 -10.869 23.248 1.00 79.81 612 THR A CA 1
ATOM 4283 C C . THR A 1 612 ? 13.757 -10.250 23.393 1.00 79.81 612 THR A C 1
ATOM 4285 O O . THR A 1 612 ? 13.661 -9.029 23.441 1.00 79.81 612 THR A O 1
ATOM 4288 N N . GLY A 1 613 ? 12.692 -11.046 23.488 1.00 80.88 613 GLY A N 1
ATOM 4289 C CA . GLY A 1 613 ? 11.339 -10.528 23.696 1.00 80.88 613 GLY A CA 1
ATOM 4290 C C . GLY A 1 613 ? 10.248 -11.538 23.365 1.00 80.88 613 GLY A C 1
ATOM 4291 O O . GLY A 1 613 ? 10.518 -12.739 23.241 1.00 80.88 613 GLY A O 1
ATOM 4292 N N . GLY A 1 614 ? 9.022 -11.042 23.204 1.00 80.50 614 GLY A N 1
ATOM 4293 C CA . GLY A 1 614 ? 7.826 -11.826 22.918 1.00 80.50 614 GLY A CA 1
ATOM 4294 C C . GLY A 1 614 ? 6.706 -11.628 23.943 1.00 80.50 614 GLY A C 1
ATOM 4295 O O . GLY A 1 614 ? 6.831 -10.869 24.898 1.00 80.50 614 GLY A O 1
ATOM 4296 N N . ALA A 1 615 ? 5.620 -12.384 23.798 1.00 81.88 615 ALA A N 1
ATOM 4297 C CA . ALA A 1 615 ? 4.482 -12.344 24.714 1.00 81.88 615 ALA A CA 1
ATOM 4298 C C . ALA A 1 615 ? 3.932 -13.746 24.998 1.00 81.88 615 ALA A C 1
ATOM 4300 O O . ALA A 1 615 ? 4.021 -14.649 24.168 1.00 81.88 615 ALA A O 1
ATOM 4301 N N . ALA A 1 616 ? 3.329 -13.936 26.172 1.00 82.56 616 ALA A N 1
ATOM 4302 C CA . ALA A 1 616 ? 2.750 -15.211 26.585 1.00 82.56 616 ALA A CA 1
ATOM 4303 C C . ALA A 1 616 ? 1.376 -15.047 27.253 1.00 82.56 616 ALA A C 1
ATOM 4305 O O . ALA A 1 616 ? 1.253 -14.416 28.303 1.00 82.56 616 ALA A O 1
ATOM 4306 N N . ASP A 1 617 ? 0.355 -15.705 26.705 1.00 79.94 617 ASP A N 1
ATOM 4307 C CA . ASP A 1 617 ? -0.907 -16.007 27.380 1.00 79.94 617 ASP A CA 1
ATOM 4308 C C . ASP A 1 617 ? -0.833 -17.414 27.995 1.00 79.94 617 ASP A C 1
ATOM 4310 O O . ASP A 1 617 ? -1.083 -18.453 27.373 1.00 79.94 617 ASP A O 1
ATOM 4314 N N . LEU A 1 618 ? -0.500 -17.447 29.285 1.00 76.88 618 LEU A N 1
ATOM 4315 C CA . LEU A 1 618 ? -0.351 -18.693 30.034 1.00 76.88 618 LEU A CA 1
ATOM 4316 C C . LEU A 1 618 ? -1.677 -19.439 30.262 1.00 76.88 618 LEU A C 1
ATOM 4318 O O . LEU A 1 618 ? -1.649 -20.626 30.597 1.00 76.88 618 LEU A O 1
ATOM 4322 N N . ALA A 1 619 ? -2.833 -18.780 30.127 1.00 75.31 619 ALA A N 1
ATOM 4323 C CA . ALA A 1 619 ? -4.132 -19.432 30.282 1.00 75.31 619 ALA A CA 1
ATOM 4324 C C . ALA A 1 619 ? -4.539 -20.185 29.016 1.00 75.31 619 ALA A C 1
ATOM 4326 O O . ALA A 1 619 ? -5.116 -21.274 29.116 1.00 75.31 619 ALA A O 1
ATOM 4327 N N . GLN A 1 620 ? -4.217 -19.624 27.854 1.00 73.81 620 GLN A N 1
ATOM 4328 C CA . GLN A 1 620 ? -4.478 -20.236 26.553 1.00 73.81 620 GLN A CA 1
ATOM 4329 C C . GLN A 1 620 ? -3.311 -21.092 26.054 1.00 73.81 620 GLN A C 1
ATOM 4331 O O . GLN A 1 620 ? -3.472 -21.851 25.102 1.00 73.81 620 GLN A O 1
ATOM 4336 N N . THR A 1 621 ? -2.175 -21.067 26.761 1.00 77.88 621 THR A N 1
ATOM 4337 C CA . THR A 1 621 ? -0.913 -21.710 26.360 1.00 77.88 621 THR A CA 1
ATOM 4338 C C . THR A 1 621 ? -0.398 -21.196 25.017 1.00 77.88 621 THR A C 1
ATOM 4340 O O . THR A 1 621 ? 0.258 -21.936 24.288 1.00 77.88 621 THR A O 1
ATOM 4343 N N . GLU A 1 622 ? -0.695 -19.935 24.709 1.00 81.88 622 GLU A N 1
ATOM 4344 C CA . GLU A 1 622 ? -0.233 -19.236 23.512 1.00 81.88 622 GLU A CA 1
ATOM 4345 C C . GLU A 1 622 ? 0.968 -18.366 23.865 1.00 81.88 622 GLU A C 1
ATOM 4347 O O . GLU A 1 622 ? 0.978 -17.677 24.884 1.00 81.88 622 GLU A O 1
ATOM 4352 N N . VAL A 1 623 ? 2.010 -18.444 23.053 1.00 84.44 623 VAL A N 1
ATOM 4353 C CA . VAL A 1 623 ? 3.298 -17.806 23.260 1.00 84.44 623 VAL A CA 1
ATOM 4354 C C . VAL A 1 623 ? 3.883 -17.407 21.914 1.00 84.44 623 VAL A C 1
ATOM 4356 O O . VAL A 1 623 ? 3.818 -18.146 20.928 1.00 84.44 623 VAL A O 1
ATOM 4359 N N . GLU A 1 624 ? 4.513 -16.249 21.906 1.00 85.06 624 GLU A N 1
ATOM 4360 C CA . GLU A 1 624 ? 5.451 -15.840 20.882 1.00 85.06 624 GLU A CA 1
ATOM 4361 C C . GLU A 1 624 ? 6.756 -15.438 21.567 1.00 85.06 624 GLU A C 1
ATOM 4363 O O . GLU A 1 624 ? 6.731 -14.734 22.570 1.00 85.06 624 GLU A O 1
ATOM 4368 N N . ILE A 1 625 ? 7.889 -15.939 21.081 1.00 86.31 625 ILE A N 1
ATOM 4369 C CA . ILE A 1 625 ? 9.208 -15.749 21.690 1.00 86.31 625 ILE A CA 1
ATOM 4370 C C . ILE A 1 625 ? 10.189 -15.351 20.595 1.00 86.31 625 ILE A C 1
ATOM 4372 O O . ILE A 1 625 ? 10.363 -16.068 19.604 1.00 86.31 625 ILE A O 1
ATOM 4376 N N . ILE A 1 626 ? 10.844 -14.216 20.801 1.00 83.75 626 ILE A N 1
ATOM 4377 C CA . ILE A 1 626 ? 11.778 -13.597 19.867 1.00 83.75 626 ILE A CA 1
ATOM 4378 C C . ILE A 1 626 ? 13.201 -13.876 20.338 1.00 83.75 626 ILE A C 1
ATOM 4380 O O . ILE A 1 626 ? 13.496 -13.809 21.532 1.00 83.75 626 ILE A O 1
ATOM 4384 N N . HIS A 1 627 ? 14.079 -14.194 19.393 1.00 86.06 627 HIS A N 1
ATOM 4385 C CA . HIS A 1 627 ? 15.478 -14.499 19.653 1.00 86.06 627 HIS A CA 1
ATOM 4386 C C . HIS A 1 627 ? 16.393 -13.601 18.832 1.00 86.06 627 HIS A C 1
ATOM 4388 O O . HIS A 1 627 ? 16.044 -13.207 17.719 1.00 86.06 627 HIS A O 1
ATOM 4394 N N . SER A 1 628 ? 17.604 -13.380 19.338 1.00 79.75 628 SER A N 1
ATOM 4395 C CA . SER A 1 628 ? 18.727 -12.891 18.537 1.00 79.75 628 SER A CA 1
ATOM 4396 C C . SER A 1 628 ? 19.674 -14.028 18.153 1.00 79.75 628 SER A C 1
ATOM 4398 O O . SER A 1 628 ? 19.682 -15.116 18.745 1.00 79.75 628 SER A O 1
ATOM 4400 N N . GLY A 1 629 ? 20.485 -13.772 17.130 1.00 82.44 629 GLY A N 1
ATOM 4401 C CA . GLY A 1 629 ? 21.436 -14.738 16.604 1.00 82.44 629 GLY A CA 1
ATOM 4402 C C . GLY A 1 629 ? 20.841 -15.684 15.574 1.00 82.44 629 GLY A C 1
ATOM 4403 O O . GLY A 1 629 ? 19.771 -15.450 15.016 1.00 82.44 629 GLY A O 1
ATOM 4404 N N . GLY A 1 630 ? 21.582 -16.742 15.256 1.00 87.62 630 GLY A N 1
ATOM 4405 C CA . GLY A 1 630 ? 21.264 -17.596 14.129 1.00 87.62 630 GLY A CA 1
ATOM 4406 C C . GLY A 1 630 ? 22.201 -18.774 13.876 1.00 87.62 630 GLY A C 1
ATOM 4407 O O . GLY A 1 630 ? 23.161 -19.048 14.598 1.00 87.62 630 GLY A O 1
ATOM 4408 N N . LEU A 1 631 ? 21.932 -19.472 12.776 1.00 88.69 631 LEU A N 1
ATOM 4409 C CA . LEU A 1 631 ? 22.755 -20.542 12.224 1.00 88.69 631 LEU A CA 1
ATOM 4410 C C . LEU A 1 631 ? 23.303 -20.126 10.858 1.00 88.69 631 LEU A C 1
ATOM 4412 O O . LEU A 1 631 ? 22.542 -19.827 9.945 1.00 88.69 631 LEU A O 1
ATOM 4416 N N . SER A 1 632 ? 24.621 -20.197 10.688 1.00 88.31 632 SER A N 1
ATOM 4417 C CA . SER A 1 632 ? 25.288 -20.044 9.395 1.00 88.31 632 SER A CA 1
ATOM 4418 C C . SER A 1 632 ? 25.641 -21.412 8.813 1.00 88.31 632 SER A C 1
ATOM 4420 O O . SER A 1 632 ? 26.272 -22.238 9.477 1.00 88.31 632 SER A O 1
ATOM 4422 N N . LEU A 1 633 ? 25.234 -21.661 7.570 1.00 89.56 633 LEU A N 1
ATOM 4423 C CA . LEU A 1 633 ? 25.468 -22.878 6.800 1.00 89.56 633 LEU A CA 1
ATOM 4424 C C . LEU A 1 633 ? 26.322 -22.545 5.571 1.00 89.56 633 LEU A C 1
ATOM 4426 O O . LEU A 1 633 ? 25.851 -21.916 4.627 1.00 89.56 633 LEU A O 1
ATOM 4430 N N . GLN A 1 634 ? 27.571 -23.004 5.549 1.00 89.88 634 GLN A N 1
ATOM 4431 C CA . GLN A 1 634 ? 28.517 -22.699 4.475 1.00 89.88 634 GLN A CA 1
ATOM 4432 C C . GLN A 1 634 ? 28.911 -23.940 3.671 1.00 89.88 634 GLN A C 1
ATOM 4434 O O . GLN A 1 634 ? 29.439 -24.905 4.229 1.00 89.88 634 GLN A O 1
ATOM 4439 N N . ALA A 1 635 ? 28.748 -23.889 2.349 1.00 88.88 635 ALA A N 1
ATOM 4440 C CA . ALA A 1 635 ? 29.183 -24.922 1.412 1.00 88.88 635 ALA A CA 1
ATOM 4441 C C . ALA A 1 635 ? 29.951 -24.312 0.233 1.00 88.88 635 ALA A C 1
ATOM 4443 O O . ALA A 1 635 ? 29.384 -23.655 -0.637 1.00 88.88 635 ALA A O 1
ATOM 4444 N N . GLY A 1 636 ? 31.260 -24.567 0.171 1.00 89.12 636 GLY A N 1
ATOM 4445 C CA . GLY A 1 636 ? 32.110 -23.943 -0.844 1.00 89.12 636 GLY A CA 1
ATOM 4446 C C . GLY A 1 636 ? 32.146 -22.425 -0.665 1.00 89.12 636 GLY A C 1
ATOM 4447 O O . GLY A 1 636 ? 32.547 -21.964 0.400 1.00 89.12 636 GLY A O 1
ATOM 4448 N N . ASP A 1 637 ? 31.735 -21.692 -1.701 1.00 87.38 637 ASP A N 1
ATOM 4449 C CA . ASP A 1 637 ? 31.649 -20.225 -1.693 1.00 87.38 637 ASP A CA 1
ATOM 4450 C C . ASP A 1 637 ? 30.246 -19.720 -1.297 1.00 87.38 637 ASP A C 1
ATOM 4452 O O . ASP A 1 637 ? 30.040 -18.515 -1.209 1.00 87.38 637 ASP A O 1
ATOM 4456 N N . THR A 1 638 ? 29.286 -20.626 -1.069 1.00 86.00 638 THR A N 1
ATOM 4457 C CA . THR A 1 638 ? 27.910 -20.278 -0.700 1.00 86.00 638 THR A CA 1
ATOM 4458 C C . THR A 1 638 ? 27.739 -20.280 0.814 1.00 86.00 638 THR A C 1
ATOM 4460 O O . THR A 1 638 ? 28.033 -21.289 1.462 1.00 86.00 638 THR A O 1
ATOM 4463 N N . THR A 1 639 ? 27.211 -19.192 1.369 1.00 87.12 639 THR A N 1
ATOM 4464 C CA . THR A 1 639 ? 26.858 -19.063 2.791 1.00 87.12 639 THR A CA 1
ATOM 4465 C C . THR A 1 639 ? 25.370 -18.760 2.918 1.00 87.12 639 THR A C 1
ATOM 4467 O O . THR A 1 639 ? 24.874 -17.872 2.237 1.00 87.12 639 THR A O 1
ATOM 4470 N N . VAL A 1 640 ? 24.663 -19.476 3.788 1.00 86.62 640 VAL A N 1
ATOM 4471 C CA . VAL A 1 640 ? 23.268 -19.194 4.150 1.00 86.62 640 VAL A CA 1
ATOM 4472 C C . VAL A 1 640 ? 23.213 -18.894 5.635 1.00 86.62 640 VAL A C 1
ATOM 4474 O O . VAL A 1 640 ? 23.616 -19.758 6.412 1.00 86.62 640 VAL A O 1
ATOM 4477 N N . ASN A 1 641 ? 22.716 -17.729 6.043 1.00 85.12 641 ASN A N 1
ATOM 4478 C CA . ASN A 1 641 ? 22.447 -17.461 7.455 1.00 85.12 641 ASN A CA 1
ATOM 4479 C C . ASN A 1 641 ? 20.942 -17.493 7.706 1.00 85.12 641 ASN A C 1
ATOM 4481 O O . ASN A 1 641 ? 20.162 -16.943 6.933 1.00 85.12 641 ASN A O 1
ATOM 4485 N N . LEU A 1 642 ? 20.563 -18.177 8.779 1.00 87.69 642 LEU A N 1
ATOM 4486 C CA . LEU A 1 642 ? 19.216 -18.220 9.324 1.00 87.69 642 LEU A CA 1
ATOM 4487 C C . LEU A 1 642 ? 19.263 -17.476 10.658 1.00 87.69 642 LEU A C 1
ATOM 4489 O O . LEU A 1 642 ? 19.932 -17.984 11.556 1.00 87.69 642 LEU A O 1
ATOM 4493 N N . SER A 1 643 ? 18.633 -16.312 10.790 1.00 85.44 643 SER A N 1
ATOM 4494 C CA . SER A 1 643 ? 18.729 -15.465 11.992 1.00 85.44 643 SER A CA 1
ATOM 4495 C C . SER A 1 643 ? 17.372 -14.978 12.503 1.00 85.44 643 SER A C 1
ATOM 4497 O O . SER A 1 643 ? 16.338 -15.243 11.885 1.00 85.44 643 SER A O 1
ATOM 4499 N N . ASP A 1 644 ? 17.384 -14.298 13.654 1.00 78.31 644 ASP A N 1
ATOM 4500 C CA . ASP A 1 644 ? 16.256 -13.541 14.218 1.00 78.31 644 ASP A CA 1
ATOM 4501 C C . ASP A 1 644 ? 14.980 -14.380 14.340 1.00 78.31 644 ASP A C 1
ATOM 4503 O O . ASP A 1 644 ? 13.918 -14.094 13.763 1.00 78.31 644 ASP A O 1
ATOM 4507 N N . PHE A 1 645 ? 15.127 -15.501 15.047 1.00 87.12 645 PHE A N 1
ATOM 4508 C CA . PHE A 1 645 ? 14.090 -16.513 15.132 1.00 87.12 645 PHE A CA 1
ATOM 4509 C C . PHE A 1 645 ? 12.900 -16.052 15.974 1.00 87.12 645 PHE A C 1
ATOM 4511 O O . PHE A 1 645 ? 13.056 -15.619 17.115 1.00 87.12 645 PHE A O 1
ATOM 4518 N N . ILE A 1 646 ? 11.696 -16.245 15.438 1.00 85.94 646 ILE A N 1
ATOM 4519 C CA . ILE A 1 646 ? 10.435 -16.059 16.156 1.00 85.94 646 ILE A CA 1
ATOM 4520 C C . ILE A 1 646 ? 9.766 -17.423 16.278 1.00 85.94 646 ILE A C 1
ATOM 4522 O O . ILE A 1 646 ? 9.399 -18.037 15.272 1.00 85.94 646 ILE A O 1
ATOM 4526 N N . ILE A 1 647 ? 9.624 -17.895 17.513 1.00 87.56 647 ILE A N 1
ATOM 4527 C CA . ILE A 1 647 ? 8.804 -19.055 17.862 1.00 87.56 647 ILE A CA 1
ATOM 4528 C C . ILE A 1 647 ? 7.402 -18.534 18.130 1.00 87.56 647 ILE A C 1
ATOM 4530 O O . ILE A 1 647 ? 7.252 -17.679 18.989 1.00 87.56 647 ILE A O 1
ATOM 4534 N N . SER A 1 648 ? 6.388 -19.055 17.449 1.00 84.81 648 SER A N 1
ATOM 4535 C CA . SER A 1 648 ? 4.996 -18.676 17.696 1.00 84.81 648 SER A CA 1
ATOM 4536 C C . SER A 1 648 ? 4.106 -19.908 17.658 1.00 84.81 648 SER A C 1
ATOM 4538 O O . SER A 1 648 ? 4.232 -20.742 16.759 1.00 84.81 648 SER A O 1
ATOM 4540 N N . ASN A 1 649 ? 3.218 -20.046 18.639 1.00 81.94 649 ASN A N 1
ATOM 4541 C CA . ASN A 1 649 ? 2.086 -20.975 18.576 1.00 81.94 649 ASN A CA 1
ATOM 4542 C C . ASN A 1 649 ? 0.739 -20.248 18.682 1.00 81.94 649 ASN A C 1
ATOM 4544 O O . ASN A 1 649 ? -0.264 -20.870 19.026 1.00 81.94 649 ASN A O 1
ATOM 4548 N N . VAL A 1 650 ? 0.732 -18.946 18.395 1.00 75.00 650 VAL A N 1
ATOM 4549 C CA . VAL A 1 650 ? -0.491 -18.158 18.271 1.00 75.00 650 VAL A CA 1
ATOM 4550 C C . VAL A 1 650 ? -1.202 -18.608 16.990 1.00 75.00 650 VAL A C 1
ATOM 4552 O O . VAL A 1 650 ? -0.679 -18.434 15.889 1.00 75.00 650 VAL A O 1
ATOM 4555 N N . GLY A 1 651 ? -2.372 -19.239 17.128 1.00 69.88 651 GLY A N 1
ATOM 4556 C CA . GLY A 1 651 ? -3.113 -19.858 16.022 1.00 69.88 651 GLY A CA 1
ATOM 4557 C C . GLY A 1 651 ? -3.060 -21.395 16.001 1.00 69.88 651 GLY A C 1
ATOM 4558 O O . GLY A 1 651 ? -2.906 -22.048 17.030 1.00 69.88 651 GLY A O 1
ATOM 4559 N N . ASP A 1 652 ? -3.265 -21.995 14.821 1.00 68.19 652 ASP A N 1
ATOM 4560 C CA . ASP A 1 652 ? -3.497 -23.446 14.695 1.00 68.19 652 ASP A CA 1
ATOM 4561 C C . ASP A 1 652 ? -2.209 -24.303 14.687 1.00 68.19 652 ASP A C 1
ATOM 4563 O O . ASP A 1 652 ? -2.273 -25.489 15.027 1.00 68.19 652 ASP A O 1
ATOM 4567 N N . ASP A 1 653 ? -1.051 -23.731 14.332 1.00 76.88 653 ASP A N 1
ATOM 4568 C CA . ASP A 1 653 ? 0.218 -24.452 14.162 1.00 76.88 653 ASP A CA 1
ATOM 4569 C C . ASP A 1 653 ? 1.385 -23.734 14.866 1.00 76.88 653 ASP A C 1
ATOM 4571 O O . ASP A 1 653 ? 1.588 -22.533 14.701 1.00 76.88 653 ASP A O 1
ATOM 4575 N N . ALA A 1 654 ? 2.197 -24.485 15.620 1.00 85.12 654 ALA A N 1
ATOM 4576 C CA . ALA A 1 654 ? 3.412 -23.958 16.237 1.00 85.12 654 ALA A CA 1
ATOM 4577 C C . ALA A 1 654 ? 4.562 -23.933 15.220 1.00 85.12 654 ALA A C 1
ATOM 4579 O O . ALA A 1 654 ? 4.978 -24.976 14.702 1.00 85.12 654 ALA A O 1
ATOM 4580 N N . THR A 1 655 ? 5.102 -22.748 14.955 1.00 86.25 655 THR A N 1
ATOM 4581 C CA . THR A 1 655 ? 6.137 -22.530 13.943 1.00 86.25 655 THR A CA 1
ATOM 4582 C C . THR A 1 655 ? 7.335 -21.785 14.516 1.00 86.25 655 THR A C 1
ATOM 4584 O O . THR A 1 655 ? 7.239 -21.056 15.502 1.00 86.25 655 THR A O 1
ATOM 4587 N N . LEU A 1 656 ? 8.487 -21.988 13.883 1.00 88.50 656 LEU A N 1
ATOM 4588 C CA . LEU A 1 656 ? 9.676 -21.170 14.064 1.00 88.50 656 LEU A CA 1
ATOM 4589 C C . LEU A 1 656 ? 9.992 -20.512 12.725 1.00 88.50 656 LEU A C 1
ATOM 4591 O O . LEU A 1 656 ? 10.325 -21.196 11.749 1.00 88.50 656 LEU A O 1
ATOM 4595 N N . SER A 1 657 ? 9.868 -19.191 12.678 1.00 86.75 657 SER A N 1
ATOM 4596 C CA . SER A 1 657 ? 10.244 -18.378 11.523 1.00 86.75 657 SER A CA 1
ATOM 4597 C C . SER A 1 657 ? 11.582 -17.688 11.754 1.00 86.75 657 SER A C 1
ATOM 4599 O O . SER A 1 657 ? 11.988 -17.499 12.896 1.00 86.75 657 SER A O 1
ATOM 4601 N N . GLY A 1 658 ? 12.277 -17.312 10.688 1.00 85.25 658 GLY A N 1
ATOM 4602 C CA . GLY A 1 658 ? 13.528 -16.560 10.779 1.00 85.25 658 GLY A CA 1
ATOM 4603 C C . GLY A 1 658 ? 13.873 -15.884 9.464 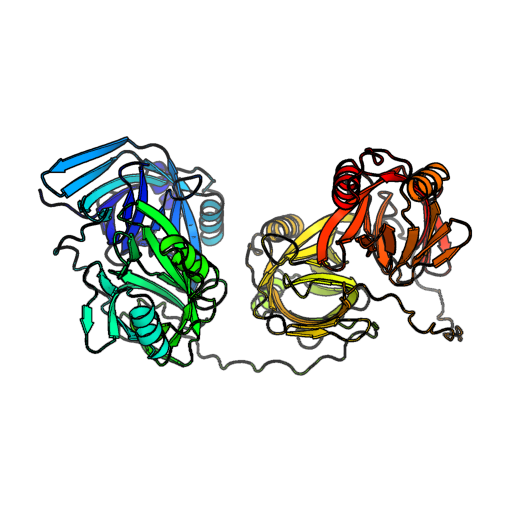1.00 85.25 658 GLY A C 1
ATOM 4604 O O . GLY A 1 658 ? 13.313 -16.233 8.418 1.00 85.25 658 GLY A O 1
ATOM 4605 N N . LEU A 1 659 ? 14.802 -14.937 9.531 1.00 81.44 659 LEU A N 1
ATOM 4606 C CA . LEU A 1 659 ? 15.388 -14.286 8.368 1.00 81.44 659 LEU A CA 1
ATOM 4607 C C . LEU A 1 659 ? 16.340 -15.240 7.656 1.00 81.44 659 LEU A C 1
ATOM 4609 O O . LEU A 1 659 ? 17.083 -15.992 8.288 1.00 81.44 659 LEU A O 1
ATOM 4613 N N . VAL A 1 660 ? 16.306 -15.216 6.327 1.00 82.38 660 VAL A N 1
ATOM 4614 C CA . VAL A 1 660 ? 17.163 -16.023 5.461 1.00 82.38 660 VAL A CA 1
ATOM 4615 C C . VAL A 1 660 ? 18.003 -15.086 4.616 1.00 82.38 660 VAL A C 1
ATOM 4617 O O . VAL A 1 660 ? 17.469 -14.380 3.765 1.00 82.38 660 VAL A O 1
ATOM 4620 N N . THR A 1 661 ? 19.319 -15.126 4.806 1.00 80.75 661 THR A N 1
ATOM 4621 C CA . THR A 1 661 ? 20.273 -14.420 3.941 1.00 80.75 661 THR A CA 1
ATOM 4622 C C . THR A 1 661 ? 21.121 -15.419 3.161 1.00 80.75 661 THR A C 1
ATOM 4624 O O . THR A 1 661 ? 21.537 -16.451 3.700 1.00 80.75 661 THR A O 1
ATOM 4627 N N . VAL A 1 662 ? 21.393 -15.141 1.885 1.00 83.06 662 VAL A N 1
ATOM 4628 C CA . VAL A 1 662 ? 22.210 -15.989 1.005 1.00 83.06 662 VAL A CA 1
ATOM 4629 C C . VAL A 1 662 ? 23.353 -15.167 0.435 1.00 83.06 662 VAL A C 1
ATOM 4631 O O . VAL A 1 662 ? 23.146 -14.232 -0.315 1.00 83.06 662 VAL A O 1
ATOM 4634 N N . ASN A 1 663 ? 24.586 -15.535 0.775 1.00 81.81 663 ASN A N 1
ATOM 4635 C CA . ASN A 1 663 ? 25.815 -14.813 0.424 1.00 81.81 663 ASN A CA 1
ATOM 4636 C C . ASN A 1 663 ? 25.848 -13.349 0.862 1.00 81.81 663 ASN A C 1
ATOM 4638 O O . ASN A 1 663 ? 26.731 -12.616 0.420 1.00 81.81 663 ASN A O 1
ATOM 4642 N N . GLY A 1 664 ? 24.959 -12.974 1.776 1.00 74.62 664 GLY A N 1
ATOM 4643 C CA . GLY A 1 664 ? 24.797 -11.593 2.171 1.00 74.62 664 GLY A CA 1
ATOM 4644 C C . GLY A 1 664 ? 23.578 -10.888 1.580 1.00 74.62 664 GLY A C 1
ATOM 4645 O O . GLY A 1 664 ? 23.292 -9.767 1.960 1.00 74.62 664 GLY A O 1
ATOM 4646 N N . ASP A 1 665 ? 22.823 -11.545 0.712 1.00 75.31 665 ASP A N 1
ATOM 4647 C CA . ASP A 1 665 ? 21.606 -10.945 0.178 1.00 75.31 665 ASP A CA 1
ATOM 4648 C C . ASP A 1 665 ? 20.434 -11.383 1.069 1.00 75.31 665 ASP A C 1
ATOM 4650 O O . ASP A 1 665 ? 20.317 -12.581 1.381 1.00 75.31 665 ASP A O 1
ATOM 4654 N N . LEU A 1 666 ? 19.616 -10.444 1.552 1.00 77.94 666 LEU A N 1
ATOM 4655 C CA . LEU A 1 666 ? 18.406 -10.777 2.309 1.00 77.94 666 LEU A CA 1
ATOM 4656 C C . LEU A 1 666 ? 17.397 -11.353 1.325 1.00 77.94 666 LEU A C 1
ATOM 4658 O O . LEU A 1 666 ? 17.147 -10.785 0.276 1.00 77.94 666 LEU A O 1
ATOM 4662 N N . LEU A 1 667 ? 16.883 -12.545 1.624 1.00 75.25 667 LEU A N 1
ATOM 4663 C CA . LEU A 1 667 ? 15.983 -13.235 0.708 1.00 75.25 667 LEU A CA 1
ATOM 4664 C C . LEU A 1 667 ? 14.529 -13.132 1.156 1.00 75.25 667 LEU A C 1
ATOM 4666 O O . LEU A 1 667 ? 13.644 -12.936 0.333 1.00 75.25 667 LEU A O 1
ATOM 4670 N N . THR A 1 668 ? 14.272 -13.422 2.434 1.00 76.06 668 THR A N 1
ATOM 4671 C CA . THR A 1 668 ? 12.923 -13.457 3.018 1.00 76.06 668 THR A CA 1
ATOM 4672 C C . THR A 1 668 ? 13.000 -13.693 4.528 1.00 76.06 668 THR A C 1
ATOM 4674 O O . THR A 1 668 ? 13.966 -14.288 5.018 1.00 76.06 668 THR A O 1
ATOM 4677 N N . ARG A 1 669 ? 11.924 -13.380 5.257 1.00 82.50 669 ARG A N 1
ATOM 4678 C CA . ARG A 1 669 ? 11.548 -14.133 6.465 1.00 82.50 669 ARG A CA 1
ATOM 4679 C C . ARG A 1 669 ? 10.709 -15.339 6.048 1.00 82.50 669 ARG A C 1
ATOM 4681 O O . ARG A 1 669 ? 9.786 -15.198 5.253 1.00 82.50 669 ARG A O 1
ATOM 4688 N N . ALA A 1 670 ? 11.027 -16.533 6.535 1.00 78.75 670 ALA A N 1
ATOM 4689 C CA . ALA A 1 670 ? 10.288 -17.750 6.186 1.00 78.75 670 ALA A CA 1
ATOM 4690 C C . ALA A 1 670 ? 9.923 -18.560 7.429 1.00 78.75 670 ALA A C 1
ATOM 4692 O O . ALA A 1 670 ? 10.658 -18.551 8.413 1.00 78.75 670 ALA A O 1
ATOM 4693 N N . SER A 1 671 ? 8.828 -19.323 7.369 1.00 85.56 671 SER A N 1
ATOM 4694 C CA . SER A 1 671 ? 8.561 -20.404 8.325 1.00 85.56 671 SER A CA 1
ATOM 4695 C C . SER A 1 671 ? 9.574 -21.526 8.089 1.00 85.56 671 SER A C 1
ATOM 4697 O O . SER A 1 671 ? 9.467 -22.302 7.135 1.00 85.56 671 SER A O 1
ATOM 4699 N N . LEU A 1 672 ? 10.602 -21.588 8.934 1.00 85.00 672 LEU A N 1
ATOM 4700 C CA . LEU A 1 672 ? 11.752 -22.471 8.754 1.00 85.00 672 LEU A CA 1
ATOM 4701 C C . LEU A 1 672 ? 11.494 -23.862 9.318 1.00 85.00 672 LEU A C 1
ATOM 4703 O O . LEU A 1 672 ? 11.843 -24.866 8.683 1.00 85.00 672 LEU A O 1
ATOM 4707 N N . PHE A 1 673 ? 10.867 -23.928 10.493 1.00 89.88 673 PHE A N 1
ATOM 4708 C CA . PHE A 1 673 ? 10.646 -25.187 11.190 1.00 89.88 673 PHE A CA 1
ATOM 4709 C C . PHE A 1 673 ? 9.224 -25.318 11.740 1.00 89.88 673 PHE A C 1
ATOM 4711 O O . PHE A 1 673 ? 8.686 -24.388 12.335 1.00 89.88 673 PHE A O 1
ATOM 4718 N N . ASP A 1 674 ? 8.660 -26.512 11.585 1.00 88.50 674 ASP A N 1
ATOM 4719 C CA . ASP A 1 674 ? 7.497 -26.974 12.332 1.00 88.50 674 ASP A CA 1
ATOM 4720 C C . ASP A 1 674 ? 7.949 -27.385 13.738 1.00 88.50 674 ASP A C 1
ATOM 4722 O O . ASP A 1 674 ? 8.955 -28.102 13.891 1.00 88.50 674 ASP A O 1
ATOM 4726 N N . LEU A 1 675 ? 7.187 -26.970 14.750 1.00 88.38 675 LEU A N 1
ATOM 4727 C CA . LEU A 1 675 ? 7.441 -27.286 16.150 1.00 88.38 675 LEU A CA 1
ATOM 4728 C C . LEU A 1 675 ? 6.388 -28.261 16.681 1.00 88.38 675 LEU A C 1
ATOM 4730 O O . LEU A 1 675 ? 5.190 -27.993 16.672 1.00 88.38 675 LEU A O 1
ATOM 4734 N N . GLU A 1 676 ? 6.831 -29.401 17.207 1.00 86.56 676 GLU A N 1
ATOM 4735 C CA . GLU A 1 676 ? 5.964 -30.305 17.970 1.00 86.56 676 GLU A CA 1
ATOM 4736 C C . GLU A 1 676 ? 6.264 -30.115 19.458 1.00 86.56 676 GLU A C 1
ATOM 4738 O O . GLU A 1 676 ? 7.226 -30.677 19.992 1.00 86.56 676 GLU A O 1
ATOM 4743 N N . VAL A 1 677 ? 5.453 -29.286 20.117 1.00 78.88 677 VAL A N 1
ATOM 4744 C CA . VAL A 1 677 ? 5.616 -28.938 21.534 1.00 78.88 677 VAL A CA 1
ATOM 4745 C C . VAL A 1 677 ? 5.094 -30.084 22.413 1.00 78.88 677 VAL A C 1
ATOM 4747 O O . VAL A 1 677 ? 3.931 -30.481 22.323 1.00 78.88 677 VAL A O 1
ATOM 4750 N N . GLY A 1 678 ? 5.967 -30.652 23.255 1.00 63.88 678 GLY A N 1
ATOM 4751 C CA . GLY A 1 678 ? 5.659 -31.806 24.116 1.00 63.88 678 GLY A CA 1
ATOM 4752 C C . GLY A 1 678 ? 4.837 -31.472 25.369 1.00 63.88 678 GLY A C 1
ATOM 4753 O O . GLY A 1 678 ? 4.228 -32.371 25.961 1.00 63.88 678 GLY A O 1
ATOM 4754 N N . GLY A 1 679 ? 4.797 -30.193 25.744 1.00 66.06 679 GLY A N 1
ATOM 4755 C CA . GLY A 1 679 ? 4.062 -29.622 26.871 1.00 66.06 679 GLY A CA 1
ATOM 4756 C C . GLY A 1 679 ? 4.629 -28.248 27.243 1.00 66.06 679 GLY A C 1
ATOM 4757 O O . GLY A 1 679 ? 5.790 -27.973 26.960 1.00 66.06 679 GLY A O 1
ATOM 4758 N N . VAL A 1 680 ? 3.800 -27.404 27.859 1.00 71.81 680 VAL A N 1
ATOM 4759 C CA . VAL A 1 680 ? 4.205 -26.111 28.427 1.00 71.81 680 VAL A CA 1
ATOM 4760 C C . VAL A 1 680 ? 4.166 -26.231 29.947 1.00 71.81 680 VAL A C 1
ATOM 4762 O O . VAL A 1 680 ? 3.105 -26.530 30.507 1.00 71.81 680 VAL A O 1
ATOM 4765 N N . GLU A 1 681 ? 5.299 -26.029 30.617 1.00 79.75 681 GLU A N 1
ATOM 4766 C CA . GLU A 1 681 ? 5.371 -25.950 32.076 1.00 79.75 681 GLU A CA 1
ATOM 4767 C C . GLU A 1 681 ? 5.635 -24.507 32.517 1.00 79.75 681 GLU A C 1
ATOM 4769 O O . GLU A 1 681 ? 6.265 -23.718 31.818 1.00 79.75 681 GLU A O 1
ATOM 4774 N N . THR A 1 682 ? 5.111 -24.135 33.686 1.00 80.00 682 THR A N 1
ATOM 4775 C CA . THR A 1 682 ? 5.392 -22.833 34.295 1.00 80.00 682 THR A CA 1
ATOM 4776 C C . THR A 1 682 ? 5.856 -23.013 35.731 1.00 80.00 682 THR A C 1
ATOM 4778 O O . THR A 1 682 ? 5.322 -23.832 36.491 1.00 80.00 682 THR A O 1
ATOM 4781 N N . SER A 1 683 ? 6.860 -22.240 36.131 1.00 78.62 683 SER A N 1
ATOM 4782 C CA . SER A 1 683 ? 7.369 -22.224 37.500 1.00 78.62 683 SER A CA 1
ATOM 4783 C C . SER A 1 683 ? 7.615 -20.796 37.986 1.00 78.62 683 SER A C 1
ATOM 4785 O O . SER A 1 683 ? 7.837 -19.882 37.206 1.00 78.62 683 SER A O 1
ATOM 4787 N N . ALA A 1 684 ? 7.520 -20.563 39.296 1.00 77.50 684 ALA A N 1
ATOM 4788 C CA . ALA A 1 684 ? 7.733 -19.224 39.847 1.00 77.50 684 ALA A CA 1
ATOM 4789 C C . ALA A 1 684 ? 9.233 -18.874 39.882 1.00 77.50 684 ALA A C 1
ATOM 4791 O O . ALA A 1 684 ? 10.024 -19.617 40.470 1.00 77.50 684 ALA A O 1
ATOM 4792 N N . ALA A 1 685 ? 9.601 -17.711 39.342 1.00 70.62 685 ALA A N 1
ATOM 4793 C CA . ALA A 1 685 ? 10.960 -17.180 39.267 1.00 70.62 685 ALA A CA 1
ATOM 4794 C C . ALA A 1 685 ? 11.030 -15.760 39.868 1.00 70.62 685 ALA A C 1
ATOM 4796 O O . ALA A 1 685 ? 11.111 -14.751 39.171 1.00 70.62 685 ALA A O 1
ATOM 4797 N N . GLY A 1 686 ? 11.004 -15.672 41.203 1.00 79.00 686 GLY A N 1
ATOM 4798 C CA . GLY A 1 686 ? 10.945 -14.382 41.900 1.00 79.00 686 GLY A CA 1
ATOM 4799 C C . GLY A 1 686 ? 9.570 -13.731 41.737 1.00 79.00 686 GLY A C 1
ATOM 4800 O O . GLY A 1 686 ? 8.572 -14.365 42.077 1.00 79.00 686 GLY A O 1
ATOM 4801 N N . ASP A 1 687 ? 9.542 -12.497 41.228 1.00 73.12 687 ASP A N 1
ATOM 4802 C CA . ASP A 1 687 ? 8.305 -11.779 40.877 1.00 73.12 687 ASP A CA 1
ATOM 4803 C C . ASP A 1 687 ? 7.808 -12.113 39.453 1.00 73.12 687 ASP A C 1
ATOM 4805 O O . ASP A 1 687 ? 6.742 -11.654 39.059 1.00 73.12 687 ASP A O 1
ATOM 4809 N N . ARG A 1 688 ? 8.558 -12.931 38.694 1.00 75.62 688 ARG A N 1
ATOM 4810 C CA . ARG A 1 688 ? 8.230 -13.373 37.327 1.00 75.62 688 ARG A CA 1
ATOM 4811 C C . ARG A 1 688 ? 7.910 -14.869 37.286 1.00 75.62 688 ARG A C 1
ATOM 4813 O O . ARG A 1 688 ? 8.113 -15.597 38.263 1.00 75.62 688 ARG A O 1
ATOM 4820 N N . THR A 1 689 ? 7.425 -15.344 36.147 1.00 80.12 689 THR A N 1
ATOM 4821 C CA . THR A 1 689 ? 7.159 -16.762 35.872 1.00 80.12 689 THR A CA 1
ATOM 4822 C C . THR A 1 689 ? 8.178 -17.271 34.853 1.00 80.12 689 THR A C 1
ATOM 4824 O O . THR A 1 689 ? 8.376 -16.635 33.830 1.00 80.12 689 THR A O 1
ATOM 4827 N N . ASN A 1 690 ? 8.839 -18.399 35.115 1.00 83.38 690 ASN A N 1
ATOM 4828 C CA . ASN A 1 690 ? 9.603 -19.115 34.095 1.00 83.38 690 ASN A CA 1
ATOM 4829 C C . ASN A 1 690 ? 8.637 -19.979 33.288 1.00 83.38 690 ASN A C 1
ATOM 4831 O O . ASN A 1 690 ? 7.934 -20.813 33.867 1.00 83.38 690 ASN A O 1
ATOM 4835 N N . LEU A 1 691 ? 8.604 -19.757 31.985 1.00 84.31 691 LEU A N 1
ATOM 4836 C CA . LEU A 1 691 ? 7.945 -20.574 30.986 1.00 84.31 691 LEU A CA 1
ATOM 4837 C C . LEU A 1 691 ? 8.979 -21.557 30.433 1.00 84.31 691 LEU A C 1
ATOM 4839 O O . LEU A 1 691 ? 9.968 -21.137 29.841 1.00 84.31 691 LEU A O 1
ATOM 4843 N N . GLU A 1 692 ? 8.734 -22.847 30.632 1.00 84.56 692 GLU A N 1
ATOM 4844 C CA . GLU A 1 692 ? 9.633 -23.925 30.223 1.00 84.56 692 GLU A CA 1
ATOM 4845 C C . GLU A 1 692 ? 8.933 -24.760 29.140 1.00 84.56 692 GLU A C 1
ATOM 4847 O O . GLU A 1 692 ? 7.878 -25.366 29.379 1.00 84.56 692 GLU A O 1
ATOM 4852 N N . LEU A 1 693 ? 9.487 -24.752 27.923 1.00 84.25 693 LEU A N 1
ATOM 4853 C CA . LEU A 1 693 ? 9.052 -25.626 26.833 1.00 84.25 693 LEU A CA 1
ATOM 4854 C C . LEU A 1 693 ? 10.057 -26.746 26.664 1.00 84.25 693 LEU A C 1
ATOM 4856 O O . LEU A 1 693 ? 11.184 -26.547 26.216 1.00 84.25 693 LEU A O 1
ATOM 4860 N N . ASP A 1 694 ? 9.599 -27.943 26.983 1.00 81.69 694 ASP A N 1
ATOM 4861 C CA . ASP A 1 694 ? 10.456 -29.101 27.095 1.00 81.69 694 ASP A CA 1
ATOM 4862 C C . ASP A 1 694 ? 10.302 -30.017 25.875 1.00 81.69 694 ASP A C 1
ATOM 4864 O O . ASP A 1 694 ? 9.188 -30.318 25.424 1.00 81.69 694 ASP A O 1
ATOM 4868 N N . HIS A 1 695 ? 11.423 -30.534 25.369 1.00 83.06 695 HIS A N 1
ATOM 4869 C CA . HIS A 1 695 ? 11.451 -31.545 24.308 1.00 83.06 695 HIS A CA 1
ATOM 4870 C C . HIS A 1 695 ? 10.706 -31.144 23.018 1.00 83.06 695 HIS A C 1
ATOM 4872 O O . HIS A 1 695 ? 10.077 -31.990 22.368 1.00 83.06 695 HIS A O 1
ATOM 4878 N N . VAL A 1 696 ? 10.785 -29.874 22.622 1.00 88.69 696 VAL A N 1
ATOM 4879 C CA . VAL A 1 696 ? 10.153 -29.367 21.400 1.00 88.69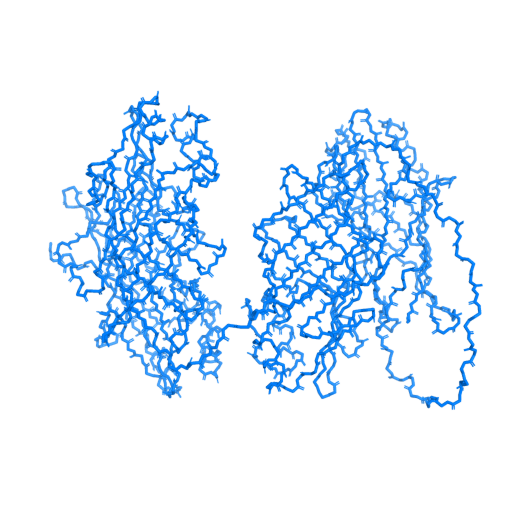 696 VAL A CA 1
ATOM 4880 C C . VAL A 1 696 ? 10.870 -29.968 20.195 1.00 88.69 696 VAL A C 1
ATOM 4882 O O . VAL A 1 696 ? 12.040 -29.682 19.941 1.00 88.69 696 VAL A O 1
ATOM 4885 N N . ARG A 1 697 ? 10.208 -30.841 19.431 1.00 89.62 697 ARG A N 1
ATOM 4886 C CA . ARG A 1 697 ? 10.829 -31.369 18.206 1.00 89.62 697 ARG A CA 1
ATOM 4887 C C . ARG A 1 697 ? 10.815 -30.277 17.147 1.00 89.62 697 ARG A C 1
ATOM 4889 O O . ARG A 1 697 ? 9.750 -29.782 16.798 1.00 89.62 697 ARG A O 1
ATOM 4896 N N . VAL A 1 698 ? 11.990 -29.995 16.596 1.00 92.19 698 VAL A N 1
ATOM 4897 C CA . VAL A 1 698 ? 12.182 -29.021 15.522 1.00 92.19 698 VAL A CA 1
ATOM 4898 C C . VAL A 1 698 ? 12.363 -29.780 14.215 1.00 92.19 698 VAL A C 1
ATOM 4900 O O . VAL A 1 698 ? 13.287 -30.594 14.080 1.00 92.19 698 VAL A O 1
ATOM 4903 N N . SER A 1 699 ? 11.488 -29.550 13.240 1.00 91.88 699 SER A N 1
ATOM 4904 C CA . SER A 1 699 ? 11.570 -30.212 11.936 1.00 91.88 699 SER A CA 1
ATOM 4905 C C . SER A 1 699 ? 11.396 -29.244 10.780 1.00 91.88 699 SER A C 1
ATOM 4907 O O . SER A 1 699 ? 10.642 -28.295 10.875 1.00 91.88 699 SER A O 1
ATOM 4909 N N . LEU A 1 700 ? 12.118 -29.469 9.688 1.00 89.75 700 LEU A N 1
ATOM 4910 C CA . LEU A 1 700 ? 12.157 -28.558 8.547 1.00 89.75 700 LEU A CA 1
ATOM 4911 C C . LEU A 1 700 ? 10.813 -28.497 7.814 1.00 89.75 700 LEU A C 1
ATOM 4913 O O . LEU A 1 700 ? 10.272 -29.549 7.457 1.00 89.75 700 LEU A O 1
ATOM 4917 N N . THR A 1 701 ? 10.326 -27.296 7.509 1.00 87.62 701 THR A N 1
ATOM 4918 C CA . THR A 1 701 ? 9.133 -27.125 6.666 1.00 87.62 701 THR A CA 1
ATOM 4919 C C . THR A 1 701 ? 9.412 -27.542 5.216 1.00 87.62 701 THR A C 1
ATOM 4921 O O . THR A 1 701 ? 10.558 -27.735 4.791 1.00 87.62 701 THR A O 1
ATOM 4924 N N . GLY A 1 702 ? 8.353 -27.716 4.419 1.00 84.56 702 GLY A N 1
ATOM 4925 C CA . GLY A 1 702 ? 8.493 -28.012 2.988 1.00 84.56 702 GLY A CA 1
ATOM 4926 C C . GLY A 1 702 ? 9.141 -26.876 2.195 1.00 84.56 702 GLY A C 1
ATOM 4927 O O . GLY A 1 702 ? 9.970 -27.138 1.316 1.00 84.56 702 GLY A O 1
ATOM 4928 N N . ASP A 1 703 ? 8.815 -25.636 2.544 1.00 80.56 703 ASP A N 1
ATOM 4929 C CA . ASP A 1 703 ? 9.325 -24.448 1.865 1.00 80.56 703 ASP A CA 1
ATOM 4930 C C . ASP A 1 703 ? 10.798 -24.225 2.207 1.00 80.56 703 ASP A C 1
ATOM 4932 O O . ASP A 1 703 ? 11.628 -24.125 1.301 1.00 80.56 703 ASP A O 1
ATOM 4936 N N . ALA A 1 704 ? 11.170 -24.322 3.488 1.00 81.38 704 ALA A N 1
ATOM 4937 C CA . ALA A 1 704 ? 12.566 -24.238 3.909 1.00 81.38 704 ALA A CA 1
ATOM 4938 C C . ALA A 1 704 ? 13.425 -25.354 3.295 1.00 81.38 704 ALA A C 1
ATOM 4940 O O . ALA A 1 704 ? 14.545 -25.113 2.840 1.00 81.38 704 ALA A O 1
ATOM 4941 N N . ALA A 1 705 ? 12.894 -26.580 3.198 1.00 85.38 705 ALA A N 1
ATOM 4942 C CA . ALA A 1 705 ? 13.574 -27.666 2.496 1.00 85.38 705 ALA A CA 1
ATOM 4943 C C . ALA A 1 705 ? 13.803 -27.350 1.013 1.00 85.38 705 ALA A C 1
ATOM 4945 O O . ALA A 1 705 ? 14.854 -27.697 0.470 1.00 85.38 705 ALA A O 1
ATOM 4946 N N . THR A 1 706 ? 12.839 -26.705 0.357 1.00 81.12 706 THR A N 1
ATOM 4947 C CA . THR A 1 706 ? 12.943 -26.302 -1.051 1.00 81.12 706 THR A CA 1
ATOM 4948 C C . THR A 1 706 ? 14.009 -25.227 -1.233 1.00 81.12 706 THR A C 1
ATOM 4950 O O . THR A 1 706 ? 14.897 -25.412 -2.067 1.00 81.12 706 THR A O 1
ATOM 4953 N N . VAL A 1 707 ? 13.991 -24.181 -0.402 1.00 76.94 707 VAL A N 1
ATOM 4954 C CA . VAL A 1 707 ? 14.984 -23.095 -0.422 1.00 76.94 707 VAL A CA 1
ATOM 4955 C C . VAL A 1 707 ? 16.393 -23.643 -0.196 1.00 76.94 707 VAL A C 1
ATOM 4957 O O . VAL A 1 707 ? 17.273 -23.434 -1.027 1.00 76.94 707 VAL A O 1
ATOM 4960 N N . LEU A 1 708 ? 16.614 -24.436 0.858 1.00 80.56 708 LEU A N 1
ATOM 4961 C CA . LEU A 1 708 ? 17.940 -24.998 1.150 1.00 80.56 708 LEU A CA 1
ATOM 4962 C C . LEU A 1 708 ? 18.444 -25.922 0.034 1.00 80.56 708 LEU A C 1
ATOM 4964 O O . LEU A 1 708 ? 19.625 -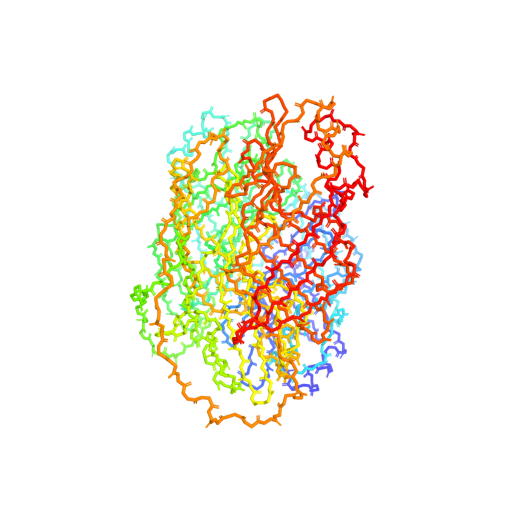25.899 -0.314 1.00 80.56 708 LEU A O 1
ATOM 4968 N N . ASN A 1 709 ? 17.563 -26.737 -0.551 1.00 82.56 709 ASN A N 1
ATOM 4969 C CA . ASN A 1 709 ? 17.917 -27.587 -1.687 1.00 82.56 709 ASN A CA 1
ATOM 4970 C C . ASN A 1 709 ? 18.312 -26.764 -2.918 1.00 82.56 709 ASN A C 1
ATOM 4972 O O . ASN A 1 709 ? 19.290 -27.100 -3.582 1.00 82.56 709 ASN A O 1
ATOM 4976 N N . GLN A 1 710 ? 17.576 -25.693 -3.211 1.00 79.81 710 GLN A N 1
ATOM 4977 C CA . GLN A 1 710 ? 17.862 -24.806 -4.332 1.00 79.81 710 GLN A CA 1
ATOM 4978 C C . GLN A 1 710 ? 19.190 -24.068 -4.139 1.00 79.81 710 GLN A C 1
ATOM 4980 O O . GLN A 1 710 ? 20.014 -24.066 -5.051 1.00 79.81 710 GLN A O 1
ATOM 4985 N N . VAL A 1 711 ? 19.422 -23.494 -2.956 1.00 79.56 711 VAL A N 1
ATOM 4986 C CA . VAL A 1 711 ? 20.625 -22.700 -2.667 1.00 79.56 711 VAL A CA 1
ATOM 4987 C C . VAL A 1 711 ? 21.891 -23.555 -2.698 1.00 79.56 711 VAL A C 1
ATOM 4989 O O . VAL A 1 711 ? 22.902 -23.143 -3.263 1.00 79.56 711 VAL A O 1
ATOM 4992 N N . PHE A 1 712 ? 21.845 -24.768 -2.144 1.00 80.50 712 PHE A N 1
ATOM 4993 C CA . PHE A 1 712 ? 23.005 -25.662 -2.133 1.00 80.50 712 PHE A CA 1
ATOM 4994 C C . PHE A 1 712 ? 23.126 -26.554 -3.379 1.00 80.50 712 PHE A C 1
ATOM 4996 O O . PHE A 1 712 ? 24.085 -27.323 -3.467 1.00 80.50 712 PHE A O 1
ATOM 5003 N N . ASP A 1 713 ? 22.187 -26.474 -4.329 1.00 84.19 713 ASP A N 1
ATOM 5004 C CA . ASP A 1 713 ? 22.066 -27.389 -5.479 1.00 84.19 713 ASP A CA 1
ATOM 5005 C C . ASP A 1 713 ? 22.075 -28.873 -5.046 1.00 84.19 713 ASP A C 1
ATOM 5007 O O . ASP A 1 713 ? 22.832 -29.722 -5.531 1.00 84.19 713 ASP A O 1
ATOM 5011 N N . VAL A 1 714 ? 21.235 -29.194 -4.058 1.00 84.56 714 VAL A N 1
ATOM 5012 C CA . VAL A 1 714 ? 21.073 -30.539 -3.485 1.00 84.56 714 VAL A CA 1
ATOM 5013 C C . VAL A 1 714 ? 19.604 -30.961 -3.481 1.00 84.56 714 VAL A C 1
ATOM 5015 O O . VAL A 1 714 ? 18.700 -30.198 -3.788 1.00 84.56 714 VAL A O 1
ATOM 5018 N N . SER A 1 715 ? 19.345 -32.220 -3.138 1.00 85.25 715 SER A N 1
ATOM 5019 C CA . SER A 1 715 ? 17.985 -32.749 -2.945 1.00 85.25 715 SER A CA 1
ATOM 5020 C C . SER A 1 715 ? 17.873 -33.518 -1.626 1.00 85.25 715 SER A C 1
ATOM 5022 O O . SER A 1 715 ? 17.181 -34.535 -1.542 1.00 85.25 715 SER A O 1
ATOM 5024 N N . ALA A 1 716 ? 18.704 -33.142 -0.656 1.00 83.50 716 ALA A N 1
ATOM 5025 C CA . ALA A 1 716 ? 18.916 -33.894 0.575 1.00 83.50 716 ALA A CA 1
ATOM 5026 C C . ALA A 1 716 ? 17.930 -33.499 1.677 1.00 83.50 716 ALA A C 1
ATOM 5028 O O . ALA A 1 716 ? 17.618 -34.332 2.528 1.00 83.50 716 ALA A O 1
ATOM 5029 N N . PHE A 1 717 ? 17.434 -32.262 1.650 1.00 85.12 717 PHE A N 1
ATOM 5030 C CA . PHE A 1 717 ? 16.463 -31.765 2.612 1.00 85.12 717 PHE A CA 1
ATOM 5031 C C . PHE A 1 717 ? 15.048 -32.130 2.162 1.00 85.12 717 PHE A C 1
ATOM 5033 O O . PHE A 1 717 ? 14.719 -32.072 0.977 1.00 85.12 717 PHE A O 1
ATOM 5040 N N . THR A 1 718 ? 14.200 -32.533 3.100 1.00 91.44 718 THR A N 1
ATOM 5041 C CA . THR A 1 718 ? 12.792 -32.859 2.844 1.00 91.44 718 THR A CA 1
ATOM 5042 C C . THR A 1 718 ? 11.932 -32.258 3.941 1.00 91.44 718 THR A C 1
ATOM 5044 O O . THR A 1 718 ? 12.404 -32.134 5.068 1.00 91.44 718 THR A O 1
ATOM 5047 N N . ALA A 1 719 ? 10.665 -31.966 3.649 1.00 91.94 719 ALA A N 1
ATOM 5048 C CA . ALA A 1 719 ? 9.695 -31.614 4.684 1.00 91.94 719 ALA A CA 1
ATOM 5049 C C . ALA A 1 719 ? 9.699 -32.656 5.822 1.00 91.94 719 ALA A C 1
ATOM 5051 O O . ALA A 1 719 ? 9.794 -33.865 5.565 1.00 91.94 719 ALA A O 1
ATOM 5052 N N . GLY A 1 720 ? 9.628 -32.193 7.068 1.00 90.81 720 GLY A N 1
ATOM 5053 C CA . GLY A 1 720 ? 9.722 -33.004 8.280 1.00 90.81 720 GLY A CA 1
ATOM 5054 C C . GLY A 1 720 ? 11.129 -33.528 8.588 1.00 90.81 720 GLY A C 1
ATOM 5055 O O . GLY A 1 720 ? 11.277 -34.422 9.425 1.00 90.81 720 GLY A O 1
ATOM 5056 N N . PHE A 1 721 ? 12.176 -33.038 7.912 1.00 91.44 721 PHE A N 1
ATOM 5057 C CA . PHE A 1 721 ? 13.551 -33.418 8.240 1.00 91.44 721 PHE A CA 1
ATOM 5058 C C . PHE A 1 721 ? 13.876 -32.970 9.669 1.00 91.44 721 PHE A C 1
ATOM 5060 O O . PHE A 1 721 ? 13.771 -31.793 9.993 1.00 91.44 721 PHE A O 1
ATOM 5067 N N . ASN A 1 722 ? 14.257 -33.916 10.528 1.00 91.62 722 ASN A N 1
ATOM 5068 C CA . ASN A 1 722 ? 14.484 -33.651 11.945 1.00 91.62 722 ASN A CA 1
ATOM 5069 C C . ASN A 1 722 ? 15.742 -32.798 12.152 1.00 91.62 722 ASN A C 1
ATOM 5071 O O . ASN A 1 722 ? 16.863 -33.275 11.945 1.00 91.62 722 ASN A O 1
ATOM 5075 N N . ILE A 1 723 ? 15.555 -31.562 12.600 1.00 92.12 723 ILE A N 1
ATOM 5076 C CA . ILE A 1 723 ? 16.638 -30.620 12.877 1.00 92.12 723 ILE A CA 1
ATOM 5077 C C . ILE A 1 723 ? 17.225 -30.893 14.249 1.00 92.12 723 ILE A C 1
ATOM 5079 O O . ILE A 1 723 ? 18.444 -30.967 14.377 1.00 92.12 723 ILE A O 1
ATOM 5083 N N . GLY A 1 724 ? 16.381 -31.136 15.248 1.00 92.38 724 GLY A N 1
ATOM 5084 C CA . GLY A 1 724 ? 16.828 -31.289 16.622 1.00 92.38 724 GLY A CA 1
ATOM 5085 C C . GLY A 1 724 ? 15.685 -31.340 17.620 1.00 92.38 724 GLY A C 1
ATOM 5086 O O . GLY A 1 724 ? 14.518 -31.527 17.270 1.00 92.38 724 GLY A O 1
ATOM 5087 N N . THR A 1 725 ? 16.046 -31.220 18.889 1.00 91.44 725 THR A N 1
ATOM 5088 C CA . THR A 1 725 ? 15.098 -31.036 19.991 1.00 91.44 725 THR A CA 1
ATOM 5089 C C . THR A 1 725 ? 15.475 -29.760 20.724 1.00 91.44 725 THR A C 1
ATOM 5091 O O . THR A 1 725 ? 16.637 -29.610 21.093 1.00 91.44 725 THR A O 1
ATOM 5094 N N . ALA A 1 726 ? 14.517 -28.854 20.873 1.00 91.38 726 ALA A N 1
ATOM 5095 C CA . ALA A 1 726 ? 14.684 -27.587 21.557 1.00 91.38 726 ALA A CA 1
ATOM 5096 C C . ALA A 1 726 ? 14.137 -27.647 22.989 1.00 91.38 726 ALA A C 1
ATOM 5098 O O . ALA A 1 726 ? 13.172 -28.367 23.273 1.00 91.38 726 ALA A O 1
ATOM 5099 N N . GLU A 1 727 ? 14.775 -26.876 23.855 1.00 90.25 727 GLU A N 1
ATOM 5100 C CA . GLU A 1 727 ? 14.372 -26.535 25.214 1.00 90.25 727 GLU A CA 1
ATOM 5101 C C . GLU A 1 727 ? 14.324 -25.005 25.278 1.00 90.25 727 GLU A C 1
ATOM 5103 O O . GLU A 1 727 ? 15.259 -24.353 24.810 1.00 90.25 727 GLU A O 1
ATOM 5108 N N . VAL A 1 728 ? 13.218 -24.440 25.760 1.00 88.81 728 VAL A N 1
ATOM 5109 C CA . VAL A 1 728 ? 13.021 -22.984 25.847 1.00 88.81 728 VAL A CA 1
ATOM 5110 C C . VAL A 1 728 ? 12.801 -22.610 27.300 1.00 88.81 728 VAL A C 1
ATOM 5112 O O . VAL A 1 728 ? 11.836 -23.083 27.898 1.00 88.81 728 VAL A O 1
ATOM 5115 N N . ASP A 1 729 ? 13.654 -21.738 27.825 1.00 88.94 729 ASP A N 1
ATOM 5116 C CA . ASP A 1 729 ? 13.545 -21.157 29.161 1.00 88.94 729 ASP A CA 1
ATOM 5117 C C . ASP A 1 729 ? 13.321 -19.647 29.042 1.00 88.94 729 ASP A C 1
ATOM 5119 O O . ASP A 1 729 ? 14.270 -18.875 28.892 1.00 88.94 729 ASP A O 1
ATOM 5123 N N . ALA A 1 730 ? 12.060 -19.217 29.115 1.00 86.06 730 ALA A N 1
ATOM 5124 C CA . ALA A 1 730 ? 11.669 -17.819 28.959 1.00 86.06 730 ALA A CA 1
ATOM 5125 C C . ALA A 1 730 ? 11.130 -17.234 30.272 1.00 86.06 730 ALA A C 1
ATOM 5127 O O . ALA A 1 730 ? 10.216 -17.780 30.891 1.00 86.06 730 ALA A O 1
ATOM 5128 N N . LEU A 1 731 ? 11.646 -16.077 30.694 1.00 83.50 731 LEU A N 1
ATOM 5129 C CA . LEU A 1 731 ? 11.089 -15.353 31.838 1.00 83.50 731 LEU A CA 1
ATOM 5130 C C . LEU A 1 731 ? 9.942 -14.454 31.376 1.00 83.50 731 LEU A C 1
ATOM 5132 O O . LEU A 1 731 ? 10.165 -13.538 30.598 1.00 83.50 731 LEU A O 1
ATOM 5136 N N . VAL A 1 732 ? 8.736 -14.662 31.898 1.00 79.44 732 VAL A N 1
ATOM 5137 C CA . VAL A 1 732 ? 7.544 -13.868 31.570 1.00 79.44 732 VAL A CA 1
ATOM 5138 C C . VAL A 1 732 ? 7.009 -13.134 32.796 1.00 79.44 732 VAL A C 1
ATOM 5140 O O . VAL A 1 732 ? 6.989 -13.687 33.903 1.00 79.44 732 VAL A O 1
ATOM 5143 N N . GLY A 1 733 ? 6.564 -11.891 32.621 1.00 67.50 733 GLY A N 1
ATOM 5144 C CA . GLY A 1 733 ? 5.857 -11.128 33.660 1.00 67.50 733 GLY A CA 1
ATOM 5145 C C . GLY A 1 733 ? 6.288 -9.693 33.826 1.00 67.50 733 GLY A C 1
ATOM 5146 O O . GLY A 1 733 ? 7.327 -9.328 33.231 1.00 67.50 733 GLY A O 1
#

Secondary structure (DSSP, 8-state):
-----EEEEEE-HHHHHHHHHTTPEEEEETT-EEETTEEEEEEEE-BB-TTT--BEEEEE-EEEEEETTEEEEEEEEEEE-SSSS-EEEEEEEETTEEEEEEEEEEEEEEEEEEEEETTEEEEEEEEEEEEE-HHHHHHHHHHHT-----TT-EEEEEEEEEEEETTTTEE---TT---S---EEEEEEEPHHHHHHHHHHT-EEEEETT-EEETTEEEEEEEEEEEETTTTEEEEEEE-EEEEEETTEEEEEEEEEEE-SSSSSEEEEEEEETTEEEEEEEEEEEE---EEEEE-SS-EEEEEEEEEEEE-HHHHHHHHHHHT-S---TT-EEEEEEEEEEEEE-------PPPPPPPPP---S-TTEEEEEEE-HHHHHHHHHHT-EEEEETT--EETTEEEEEEEEEEEETTTTEEEEEEE-EEEEEETTEEEEEEEEEEE-SSSS-EEEEEEEETTEEEEEEEEEEEE----EEEE-SSEEEEEEEEEEEEE-HHHHHHHHHHHT-S---TT-EEEEEEEEEEEEE-------PPP--------PPPP----------SPPPEEEEEEEEEEEEE-HHHHHHHHHHTPEEEEETT-EEETTEEEEEEEEEEEETTTTEEEEEEE-EEEEEETTEEEEEEEEEEE-SSSS-EEEEEEEETTEEEEEEEEEEEE---EEEEEETTEEEEEEEEEEEEE-HHHHHHHHHHHT-----TT-EEEEEEEEEEE-